Protein AF-0000000070921273 (afdb_homodimer)

Structure (mmCIF, N/CA/C/O backbone):
data_AF-0000000070921273-model_v1
#
loop_
_entity.id
_entity.type
_entity.pdbx_description
1 polymer 'Cytochrome b561 bacterial/Ni-hydrogenase domain-containing protein'
#
loop_
_atom_site.group_PDB
_atom_site.id
_atom_site.type_symbol
_atom_site.label_atom_id
_atom_site.label_alt_id
_atom_site.label_comp_id
_atom_site.label_asym_id
_atom_site.label_entity_id
_atom_site.label_seq_id
_atom_site.pdbx_PDB_ins_code
_atom_site.Cartn_x
_atom_site.Cartn_y
_atom_site.Cartn_z
_atom_site.occupancy
_atom_site.B_iso_or_equiv
_atom_site.auth_seq_id
_atom_site.auth_comp_id
_atom_site.auth_asym_id
_atom_site.auth_atom_id
_atom_site.pdbx_PDB_model_num
ATOM 1 N N . MET A 1 1 ? -6.723 23.125 21.781 1 45.59 1 MET A N 1
ATOM 2 C CA . MET A 1 1 ? -6.223 22.516 20.547 1 45.59 1 MET A CA 1
ATOM 3 C C . MET A 1 1 ? -4.828 23.031 20.219 1 45.59 1 MET A C 1
ATOM 5 O O . MET A 1 1 ? -4.602 24.25 20.188 1 45.59 1 MET A O 1
ATOM 9 N N . LYS A 1 2 ? -3.766 22.344 20.562 1 52.16 2 LYS A N 1
ATOM 10 C CA . LYS A 1 2 ? -2.426 22.891 20.391 1 52.16 2 LYS A CA 1
ATOM 11 C C . LYS A 1 2 ? -2.152 23.234 18.938 1 52.16 2 LYS A C 1
ATOM 13 O O . LYS A 1 2 ? -2.264 22.375 18.062 1 52.16 2 LYS A O 1
ATOM 18 N N . THR A 1 3 ? -2.369 24.375 18.562 1 56.69 3 THR A N 1
ATOM 19 C CA . THR A 1 3 ? -2.016 24.922 17.25 1 56.69 3 THR A CA 1
ATOM 20 C C . THR A 1 3 ? -0.519 24.781 16.984 1 56.69 3 THR A C 1
ATOM 22 O O . THR A 1 3 ? 0.302 25.172 17.828 1 56.69 3 THR A O 1
ATOM 25 N N . GLU A 1 4 ? -0.206 23.703 16.328 1 62.78 4 GLU A N 1
ATOM 26 C CA . GLU A 1 4 ? 1.203 23.578 15.961 1 62.78 4 GLU A CA 1
ATOM 27 C C . GLU A 1 4 ? 1.499 24.281 14.641 1 62.78 4 GLU A C 1
ATOM 29 O O . GLU A 1 4 ? 0.645 24.344 13.758 1 62.78 4 GLU A O 1
ATOM 34 N N . THR A 1 5 ? 2.361 25.25 14.727 1 65.69 5 THR A N 1
ATOM 35 C CA . THR A 1 5 ? 2.812 25.875 13.484 1 65.69 5 THR A CA 1
ATOM 36 C C . THR A 1 5 ? 3.652 24.906 12.664 1 65.69 5 THR A C 1
ATOM 38 O O . THR A 1 5 ? 4.766 24.547 13.062 1 65.69 5 THR A O 1
ATOM 41 N N . LEU A 1 6 ? 2.865 24.312 11.805 1 70.25 6 LEU A N 1
ATOM 42 C CA . LEU A 1 6 ? 3.545 23.359 10.93 1 70.25 6 LEU A CA 1
ATOM 43 C C . LEU A 1 6 ? 3.803 23.984 9.562 1 70.25 6 LEU A C 1
ATOM 45 O O . LEU A 1 6 ? 3.066 24.859 9.125 1 70.25 6 LEU A O 1
ATOM 49 N N . TYR A 1 7 ? 5.008 23.812 9.055 1 71.56 7 TYR A N 1
ATOM 50 C CA . TYR A 1 7 ? 5.246 24.234 7.672 1 71.56 7 TYR A CA 1
ATOM 51 C C . TYR A 1 7 ? 5.52 23.016 6.785 1 71.56 7 TYR A C 1
ATOM 53 O O . TYR A 1 7 ? 6.062 22.016 7.25 1 71.56 7 TYR A O 1
ATOM 61 N N . ARG A 1 8 ? 4.98 23.078 5.59 1 75.06 8 ARG A N 1
ATOM 62 C CA . ARG A 1 8 ? 5.141 22.031 4.586 1 75.06 8 ARG A CA 1
ATOM 63 C C . ARG A 1 8 ? 6.328 22.312 3.676 1 75.06 8 ARG A C 1
ATOM 65 O O . ARG A 1 8 ? 6.5 23.438 3.213 1 75.06 8 ARG A O 1
ATOM 72 N N . ARG A 1 9 ? 7.23 21.328 3.551 1 78.19 9 ARG A N 1
ATOM 73 C CA . ARG A 1 9 ? 8.375 21.469 2.648 1 78.19 9 ARG A CA 1
ATOM 74 C C . ARG A 1 9 ? 8.445 20.297 1.677 1 78.19 9 ARG A C 1
ATOM 76 O O . ARG A 1 9 ? 8.242 19.141 2.07 1 78.19 9 ARG A O 1
ATOM 83 N N . GLU A 1 10 ? 8.68 20.703 0.419 1 84 10 GLU A N 1
ATOM 84 C CA . GLU A 1 10 ? 8.898 19.672 -0.582 1 84 10 GLU A CA 1
ATOM 85 C C . GLU A 1 10 ? 10.258 19.016 -0.405 1 84 10 GLU A C 1
ATOM 87 O O . GLU A 1 10 ? 11.297 19.672 -0.531 1 84 10 GLU A O 1
ATOM 92 N N . ILE A 1 11 ? 10.25 17.75 -0.146 1 82.62 11 ILE A N 1
ATOM 93 C CA . ILE A 1 11 ? 11.516 17.078 0.144 1 82.62 11 ILE A CA 1
ATOM 94 C C . ILE A 1 11 ? 11.805 16.031 -0.925 1 82.62 11 ILE A C 1
ATOM 96 O O . ILE A 1 11 ? 12.961 15.703 -1.188 1 82.62 11 ILE A O 1
ATOM 100 N N . TRP A 1 12 ? 10.75 15.477 -1.49 1 87 12 TRP A N 1
ATOM 101 C CA . TRP A 1 12 ? 10.922 14.453 -2.514 1 87 12 TRP A CA 1
ATOM 102 C C . TRP A 1 12 ? 10.516 14.977 -3.885 1 87 12 TRP A C 1
ATOM 104 O O . TRP A 1 12 ? 9.359 15.367 -4.09 1 87 12 TRP A O 1
ATOM 114 N N . SER A 1 13 ? 11.422 14.953 -4.789 1 90.69 13 SER A N 1
ATOM 115 C CA . SER A 1 13 ? 11.156 15.43 -6.145 1 90.69 13 SER A CA 1
ATOM 116 C C . SER A 1 13 ? 10.211 14.484 -6.887 1 90.69 13 SER A C 1
ATOM 118 O O . SER A 1 13 ? 10.047 13.328 -6.496 1 90.69 13 SER A O 1
ATOM 120 N N . LYS A 1 14 ? 9.633 15.023 -7.957 1 92.12 14 LYS A N 1
ATOM 121 C CA . LYS A 1 14 ? 8.719 14.227 -8.773 1 92.12 14 LYS A CA 1
ATOM 122 C C . LYS A 1 14 ? 9.438 13.016 -9.375 1 92.12 14 LYS A C 1
ATOM 124 O O . LYS A 1 14 ? 8.867 11.93 -9.453 1 92.12 14 LYS A O 1
ATOM 129 N N . TRP A 1 15 ? 10.625 13.18 -9.742 1 92.75 15 TRP A N 1
ATOM 130 C CA . TRP A 1 15 ? 11.375 12.102 -10.375 1 92.75 15 TRP A CA 1
ATOM 131 C C . TRP A 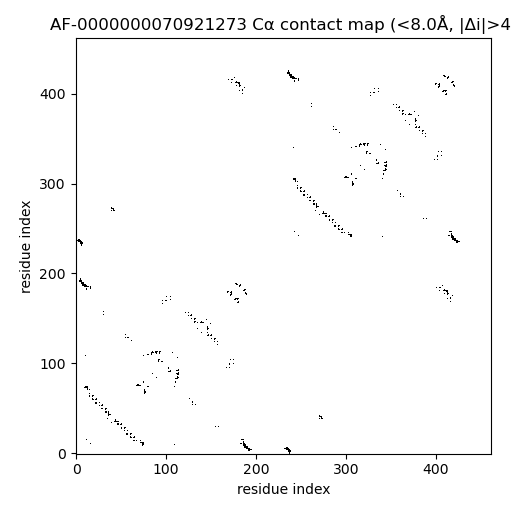1 15 ? 11.742 11.023 -9.367 1 92.75 15 TRP A C 1
ATOM 133 O O . TRP A 1 15 ? 11.758 9.836 -9.695 1 92.75 15 TRP A O 1
ATOM 143 N N . LEU A 1 16 ? 12.023 11.422 -8.148 1 92.94 16 LEU A N 1
ATOM 144 C CA . LEU A 1 16 ? 12.297 10.461 -7.086 1 92.94 16 LEU A CA 1
ATOM 145 C C . LEU A 1 16 ? 11.055 9.633 -6.766 1 92.94 16 LEU A C 1
ATOM 147 O O . LEU A 1 16 ? 11.133 8.406 -6.648 1 92.94 16 LEU A O 1
ATOM 151 N N . ARG A 1 17 ? 10.016 10.305 -6.672 1 94.19 17 ARG A N 1
ATOM 152 C CA . ARG A 1 17 ? 8.766 9.617 -6.363 1 94.19 17 ARG A CA 1
ATOM 153 C C . ARG A 1 17 ? 8.375 8.664 -7.488 1 94.19 17 ARG A C 1
ATOM 155 O O . ARG A 1 17 ? 7.941 7.535 -7.23 1 94.19 17 ARG A O 1
ATOM 162 N N . LEU A 1 18 ? 8.523 9.125 -8.695 1 95.44 18 LEU A N 1
ATOM 163 C CA . LEU A 1 18 ? 8.227 8.281 -9.852 1 95.44 18 LEU A CA 1
ATOM 164 C C . LEU A 1 18 ? 9.117 7.039 -9.852 1 95.44 18 LEU A C 1
ATOM 166 O O . LEU A 1 18 ? 8.641 5.926 -10.086 1 95.44 18 LEU A O 1
ATOM 170 N N . SER A 1 19 ? 10.367 7.254 -9.664 1 95.75 19 SER A N 1
ATOM 171 C CA . SER A 1 19 ? 11.281 6.117 -9.625 1 95.75 19 SER A CA 1
ATOM 172 C C . SER A 1 19 ? 10.93 5.16 -8.492 1 95.75 19 SER A C 1
ATOM 174 O O . SER A 1 19 ? 10.953 3.939 -8.68 1 95.75 19 SER A O 1
ATOM 176 N N . HIS A 1 20 ? 10.602 5.672 -7.336 1 96.12 20 HIS A N 1
ATOM 177 C CA . HIS A 1 20 ? 10.281 4.84 -6.184 1 96.12 20 HIS A CA 1
ATOM 178 C C . HIS A 1 20 ? 9.055 3.977 -6.449 1 96.12 20 HIS A C 1
ATOM 180 O O . HIS A 1 20 ? 9.078 2.764 -6.227 1 96.12 20 HIS A O 1
ATOM 186 N N . TRP A 1 21 ? 8.023 4.594 -6.941 1 96.5 21 TRP A N 1
ATOM 187 C CA . TRP A 1 21 ? 6.781 3.846 -7.141 1 96.5 21 TRP A CA 1
ATOM 188 C C . TRP A 1 21 ? 6.914 2.871 -8.305 1 96.5 21 TRP A C 1
ATOM 190 O O . TRP A 1 21 ? 6.312 1.794 -8.297 1 96.5 21 TRP A O 1
ATOM 200 N N . THR A 1 22 ? 7.652 3.254 -9.32 1 97.44 22 THR A N 1
ATOM 201 C CA . THR A 1 22 ? 7.949 2.305 -10.391 1 97.44 22 THR A CA 1
ATOM 202 C C . THR A 1 22 ? 8.68 1.082 -9.844 1 97.44 22 THR A C 1
ATOM 204 O O . THR A 1 22 ? 8.312 -0.054 -10.141 1 97.44 22 THR A O 1
ATOM 207 N N . LEU A 1 23 ? 9.656 1.349 -9.039 1 98.25 23 LEU A N 1
ATOM 208 C CA . LEU A 1 23 ? 10.43 0.263 -8.445 1 98.25 23 LEU A CA 1
ATOM 209 C C . LEU A 1 23 ? 9.57 -0.547 -7.477 1 98.25 23 LEU A C 1
ATOM 211 O O . LEU A 1 23 ? 9.625 -1.779 -7.473 1 98.25 23 LEU A O 1
ATOM 215 N N . ALA A 1 24 ? 8.805 0.121 -6.668 1 97.69 24 ALA A N 1
ATOM 216 C CA . ALA A 1 24 ? 7.965 -0.56 -5.684 1 97.69 24 ALA A CA 1
ATOM 217 C C . ALA A 1 24 ? 6.957 -1.483 -6.363 1 97.69 24 ALA A C 1
ATOM 219 O O . ALA A 1 24 ? 6.883 -2.674 -6.047 1 97.69 24 ALA A O 1
ATOM 220 N N . LEU A 1 25 ? 6.23 -0.986 -7.348 1 97.5 25 LEU A N 1
ATOM 221 C CA . LEU A 1 25 ? 5.18 -1.755 -8.008 1 97.5 25 LEU A CA 1
ATOM 222 C C . LEU A 1 25 ? 5.773 -2.873 -8.852 1 97.5 25 LEU A C 1
ATOM 224 O O . LEU A 1 25 ? 5.234 -3.982 -8.898 1 97.5 25 LEU A O 1
ATOM 228 N N . SER A 1 26 ? 6.805 -2.57 -9.539 1 98.44 26 SER A N 1
ATOM 229 C CA . SER A 1 26 ? 7.426 -3.619 -10.344 1 98.44 26 SER A CA 1
ATOM 230 C C . SER A 1 26 ? 8.023 -4.707 -9.461 1 98.44 26 SER A C 1
ATOM 232 O O . SER A 1 26 ? 7.992 -5.891 -9.812 1 98.44 26 SER A O 1
ATOM 234 N N . THR A 1 27 ? 8.602 -4.316 -8.312 1 98.5 27 THR A N 1
ATOM 235 C CA . THR A 1 27 ? 9.141 -5.305 -7.387 1 98.5 27 THR A CA 1
ATOM 236 C C . THR A 1 27 ? 8.039 -6.215 -6.863 1 98.5 27 THR A C 1
ATOM 238 O O . THR A 1 27 ? 8.211 -7.434 -6.797 1 98.5 27 THR A O 1
ATOM 241 N N . LEU A 1 28 ? 6.961 -5.656 -6.539 1 97.75 28 LEU A N 1
ATOM 242 C CA . LEU A 1 28 ? 5.836 -6.465 -6.078 1 97.75 28 LEU A CA 1
ATOM 243 C C . LEU A 1 28 ? 5.387 -7.434 -7.168 1 97.75 28 LEU A C 1
ATOM 245 O O . LEU A 1 28 ? 5.094 -8.594 -6.887 1 97.75 28 LEU A O 1
ATOM 249 N N . ALA A 1 29 ? 5.324 -6.934 -8.375 1 98.06 29 ALA A N 1
ATOM 250 C CA . ALA A 1 29 ? 4.977 -7.793 -9.5 1 98.06 29 ALA A CA 1
ATOM 251 C C . ALA A 1 29 ? 6.004 -8.906 -9.68 1 98.06 29 ALA A C 1
ATOM 253 O O . ALA A 1 29 ? 5.645 -10.055 -9.961 1 98.06 29 ALA A O 1
ATOM 254 N N . LEU A 1 30 ? 7.203 -8.539 -9.539 1 98.69 30 LEU A N 1
ATOM 255 C CA . LEU A 1 30 ? 8.281 -9.516 -9.695 1 98.69 30 LEU A CA 1
ATOM 256 C C . LEU A 1 30 ? 8.234 -10.555 -8.586 1 98.69 30 LEU A C 1
ATOM 258 O O . LEU A 1 30 ? 8.523 -11.734 -8.82 1 98.69 30 LEU A O 1
ATOM 262 N N . MET A 1 31 ? 7.93 -10.133 -7.398 1 97.81 31 MET A N 1
ATOM 263 C CA . MET A 1 31 ? 7.766 -11.086 -6.305 1 97.81 31 MET A CA 1
ATOM 264 C C . MET A 1 31 ? 6.641 -12.07 -6.605 1 97.81 31 MET A C 1
ATOM 266 O O . MET A 1 31 ? 6.809 -13.281 -6.434 1 97.81 31 MET A O 1
ATOM 270 N N . ALA A 1 32 ? 5.594 -11.562 -7.082 1 97 32 ALA A N 1
ATOM 271 C CA . ALA A 1 32 ? 4.43 -12.398 -7.383 1 97 32 ALA A CA 1
ATOM 272 C C . ALA A 1 32 ? 4.719 -13.344 -8.547 1 97 32 ALA A C 1
ATOM 274 O O . ALA A 1 32 ? 4.473 -14.547 -8.445 1 97 32 ALA A O 1
ATOM 275 N N . THR A 1 33 ? 5.238 -12.781 -9.617 1 97.75 33 THR A N 1
ATOM 276 C CA . THR A 1 33 ? 5.488 -13.609 -10.797 1 97.75 33 THR A CA 1
ATOM 277 C C . THR A 1 33 ? 6.609 -14.609 -10.531 1 97.75 33 THR A C 1
ATOM 279 O O . THR A 1 33 ? 6.566 -15.734 -11.023 1 97.75 33 THR A O 1
ATOM 282 N N . GLY A 1 34 ? 7.629 -14.172 -9.797 1 97.31 34 GLY A N 1
ATOM 283 C CA . GLY A 1 34 ? 8.672 -15.109 -9.43 1 97.31 34 GLY A CA 1
ATOM 284 C C . GLY A 1 34 ? 8.156 -16.297 -8.641 1 97.31 34 GLY A C 1
ATOM 285 O O . GLY A 1 34 ? 8.555 -17.438 -8.891 1 97.31 34 GLY A O 1
ATOM 286 N N . TRP A 1 35 ? 7.324 -16.016 -7.715 1 95.81 35 TRP A N 1
ATOM 287 C CA . TRP A 1 35 ? 6.719 -17.078 -6.926 1 95.81 35 TRP A CA 1
ATOM 288 C C . TRP A 1 35 ? 5.898 -18.016 -7.812 1 95.81 35 TRP A C 1
ATOM 290 O O . TRP A 1 35 ? 5.969 -19.234 -7.672 1 95.81 35 TRP A O 1
ATOM 300 N N . LEU A 1 36 ? 5.133 -17.547 -8.75 1 95.69 36 LEU A N 1
ATOM 301 C CA . LEU A 1 36 ? 4.305 -18.344 -9.648 1 95.69 36 LEU A CA 1
ATOM 302 C C . LEU A 1 36 ? 5.164 -19.234 -10.539 1 95.69 36 LEU A C 1
ATOM 304 O O . LEU A 1 36 ? 4.828 -20.391 -10.773 1 95.69 36 LEU A O 1
ATOM 308 N N . VAL A 1 37 ? 6.199 -18.688 -11.055 1 95.5 37 VAL A N 1
ATOM 309 C CA . VAL A 1 37 ? 7.105 -19.453 -11.906 1 95.5 37 VAL A CA 1
ATOM 310 C C . VAL A 1 37 ? 7.652 -20.656 -11.133 1 95.5 37 VAL A C 1
ATOM 312 O O . VAL A 1 37 ? 7.734 -21.766 -11.672 1 95.5 37 VAL A O 1
ATOM 315 N N . ARG A 1 38 ? 7.902 -20.422 -9.898 1 92.75 38 ARG A N 1
ATOM 316 C CA . ARG A 1 38 ? 8.586 -21.438 -9.102 1 92.75 38 ARG A CA 1
ATOM 317 C C . ARG A 1 38 ? 7.602 -22.484 -8.594 1 92.75 38 ARG A C 1
ATOM 319 O O . ARG A 1 38 ? 7.922 -23.672 -8.555 1 92.75 38 ARG A O 1
ATOM 326 N N . TYR A 1 39 ? 6.367 -22.094 -8.312 1 92.12 39 TYR A N 1
ATOM 327 C CA . TYR A 1 39 ? 5.551 -23 -7.504 1 92.12 39 TYR A CA 1
ATOM 328 C C . TYR A 1 39 ? 4.277 -23.391 -8.242 1 92.12 39 TYR A C 1
ATOM 330 O O . TYR A 1 39 ? 3.506 -24.219 -7.77 1 92.12 39 TYR A O 1
ATOM 338 N N . THR A 1 40 ? 4.043 -22.781 -9.422 1 92.69 40 THR A N 1
ATOM 339 C CA . THR A 1 40 ? 2.822 -23.078 -10.156 1 92.69 40 THR A CA 1
ATOM 340 C C . THR A 1 40 ? 3.145 -23.453 -11.602 1 92.69 40 THR A C 1
ATOM 342 O O . THR A 1 40 ? 3.012 -22.641 -12.508 1 92.69 40 THR A O 1
ATOM 345 N N . PRO A 1 41 ? 3.33 -24.703 -11.852 1 92.69 41 PRO A N 1
ATOM 346 C CA . PRO A 1 41 ? 3.732 -25.172 -13.18 1 92.69 41 PRO A CA 1
ATOM 347 C C . PRO A 1 41 ? 2.689 -24.859 -14.25 1 92.69 41 PRO A C 1
ATOM 349 O O . PRO A 1 41 ? 3.045 -24.594 -15.398 1 92.69 41 PRO A O 1
ATOM 352 N N . SER A 1 42 ? 1.426 -24.859 -13.898 1 92.31 42 SER A N 1
ATOM 353 C CA . SER A 1 42 ? 0.356 -24.688 -14.875 1 92.31 42 SER A CA 1
ATOM 354 C C . SER A 1 42 ? 0.391 -23.281 -15.492 1 92.31 42 SER A C 1
ATOM 356 O O . SER A 1 42 ? -0.091 -23.078 -16.609 1 92.31 42 SER A O 1
ATOM 358 N N . VAL A 1 43 ? 1.02 -22.328 -14.742 1 93.81 43 VAL A N 1
ATOM 359 C CA . VAL A 1 43 ? 1.034 -20.953 -15.266 1 93.81 43 VAL A CA 1
ATOM 360 C C . VAL A 1 43 ? 2.469 -20.438 -15.32 1 93.81 43 VAL A C 1
ATOM 362 O O . VAL A 1 43 ? 2.695 -19.234 -15.445 1 93.81 43 VAL A O 1
ATOM 365 N N . ALA A 1 44 ? 3.393 -21.281 -15.227 1 94.62 44 ALA A N 1
ATOM 366 C CA . ALA A 1 44 ? 4.797 -20.891 -15.086 1 94.62 44 ALA A CA 1
ATOM 367 C C . ALA A 1 44 ? 5.273 -20.109 -16.312 1 94.62 44 ALA A C 1
ATOM 369 O O . ALA A 1 44 ? 5.949 -19.094 -16.172 1 94.62 44 ALA A O 1
ATOM 370 N N . GLN A 1 45 ? 4.949 -20.578 -17.469 1 95.81 45 GLN A N 1
ATOM 371 C CA . GLN A 1 45 ? 5.41 -19.922 -18.688 1 95.81 45 GLN A CA 1
ATOM 372 C C . GLN A 1 45 ? 4.824 -18.516 -18.797 1 95.81 45 GLN A C 1
ATOM 374 O O . GLN A 1 45 ? 5.551 -17.547 -19.062 1 95.81 45 GLN A O 1
ATOM 379 N N . THR A 1 46 ? 3.508 -18.422 -18.594 1 96.31 46 THR A N 1
ATOM 380 C CA . THR A 1 46 ? 2.854 -17.125 -18.641 1 96.31 46 THR A CA 1
ATOM 381 C C . THR A 1 46 ? 3.426 -16.203 -17.562 1 96.31 46 THR A C 1
ATOM 383 O O . THR A 1 46 ? 3.662 -15.016 -17.828 1 96.31 46 THR A O 1
ATOM 386 N N . ALA A 1 47 ? 3.643 -16.781 -16.422 1 97.38 47 ALA A N 1
ATOM 387 C CA . ALA A 1 47 ? 4.227 -16.016 -15.312 1 97.38 47 ALA A CA 1
ATOM 388 C C . ALA A 1 47 ? 5.625 -15.523 -15.672 1 97.38 47 ALA A C 1
ATOM 390 O O . ALA A 1 47 ? 6 -14.398 -15.328 1 97.38 47 ALA A O 1
ATOM 391 N N . ALA A 1 48 ? 6.371 -16.344 -16.328 1 96.88 48 ALA A N 1
ATOM 392 C CA . ALA A 1 48 ? 7.723 -15.961 -16.734 1 96.88 48 ALA A CA 1
ATOM 393 C C . ALA A 1 48 ? 7.691 -14.789 -17.719 1 96.88 48 ALA A C 1
ATOM 395 O O . ALA A 1 48 ? 8.516 -13.883 -17.641 1 96.88 48 ALA A O 1
ATOM 396 N N . ASP A 1 49 ? 6.766 -14.812 -18.625 1 97.62 49 ASP A N 1
ATOM 397 C CA . ASP A 1 49 ? 6.621 -13.727 -19.594 1 97.62 49 ASP A CA 1
ATOM 398 C C . ASP A 1 49 ? 6.352 -12.398 -18.875 1 97.62 49 ASP A C 1
ATOM 400 O O . ASP A 1 49 ? 6.984 -11.383 -19.172 1 97.62 49 ASP A O 1
ATOM 404 N N . TRP A 1 50 ? 5.453 -12.469 -17.953 1 97.75 50 TRP A N 1
ATOM 405 C CA . TRP A 1 50 ? 5.129 -11.266 -17.188 1 97.75 50 TRP A CA 1
ATOM 406 C C . TRP A 1 50 ? 6.297 -10.852 -16.297 1 97.75 50 TRP A C 1
ATOM 408 O O . TRP A 1 50 ? 6.516 -9.656 -16.062 1 97.75 50 TRP A O 1
ATOM 418 N N . HIS A 1 51 ? 7.031 -11.859 -15.82 1 98.5 51 HIS A N 1
ATOM 419 C CA . HIS A 1 51 ? 8.227 -11.586 -15.031 1 98.5 51 HIS A CA 1
ATOM 420 C C . HIS A 1 51 ? 9.242 -10.781 -15.828 1 98.5 51 HIS A C 1
ATOM 422 O O . HIS A 1 51 ? 9.82 -9.812 -15.328 1 98.5 51 HIS A O 1
ATOM 428 N N . TYR A 1 52 ? 9.359 -11.102 -17.031 1 97.5 52 TYR A N 1
ATOM 429 C CA . TYR A 1 52 ? 10.297 -10.398 -17.906 1 97.5 52 TYR A CA 1
ATOM 430 C C . TYR A 1 52 ? 9.844 -8.969 -18.172 1 97.5 52 TYR A C 1
ATOM 432 O O . TYR A 1 52 ? 10.656 -8.047 -18.172 1 97.5 52 TYR A O 1
ATOM 440 N N . VAL A 1 53 ? 8.562 -8.805 -18.359 1 98.06 53 VAL A N 1
ATOM 441 C CA . VAL A 1 53 ? 8.016 -7.465 -18.562 1 98.06 53 VAL A CA 1
ATOM 442 C C . VAL A 1 53 ? 8.234 -6.621 -17.312 1 98.06 53 VAL A C 1
ATOM 444 O O . VAL A 1 53 ? 8.742 -5.5 -17.391 1 98.06 53 VAL A O 1
ATOM 447 N N . ALA A 1 54 ? 7.902 -7.207 -16.188 1 98.56 54 ALA A N 1
ATOM 448 C CA . ALA A 1 54 ? 8.07 -6.504 -14.922 1 98.56 54 ALA A CA 1
ATOM 449 C C . ALA A 1 54 ? 9.539 -6.188 -14.664 1 98.56 54 ALA A C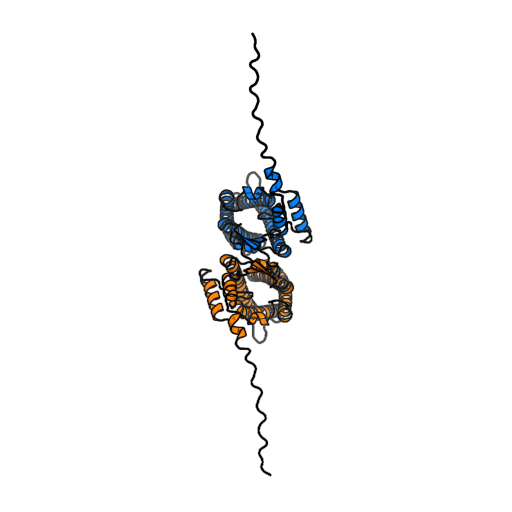 1
ATOM 451 O O . ALA A 1 54 ? 9.867 -5.113 -14.148 1 98.56 54 ALA A O 1
ATOM 452 N N . GLY A 1 55 ? 10.375 -7.16 -14.977 1 98.5 55 GLY A N 1
ATOM 453 C CA . GLY A 1 55 ? 11.805 -6.934 -14.82 1 98.5 55 GLY A CA 1
ATOM 454 C C . GLY A 1 55 ? 12.32 -5.773 -15.648 1 98.5 55 GLY A C 1
ATOM 455 O O . GLY A 1 55 ? 13.188 -5.02 -15.203 1 98.5 55 GLY A O 1
ATOM 456 N N . SER A 1 56 ? 11.797 -5.645 -16.859 1 98.5 56 SER A N 1
ATOM 457 C CA . SER A 1 56 ? 12.18 -4.535 -17.719 1 98.5 56 SER A CA 1
ATOM 458 C C . SER A 1 56 ? 11.727 -3.199 -17.141 1 98.5 56 SER A C 1
ATOM 460 O O . SER A 1 56 ? 12.469 -2.217 -17.172 1 98.5 56 SER A O 1
ATOM 462 N N . ILE A 1 57 ? 10.57 -3.164 -16.625 1 98.62 57 ILE A N 1
ATOM 463 C CA . ILE A 1 57 ? 10.055 -1.953 -15.984 1 98.62 57 ILE A CA 1
ATOM 464 C C . ILE A 1 57 ? 10.898 -1.622 -14.75 1 98.62 57 ILE A C 1
ATOM 466 O O . ILE A 1 57 ? 11.219 -0.458 -14.508 1 98.62 57 ILE A O 1
ATOM 470 N N . PHE A 1 58 ? 11.164 -2.666 -14.008 1 98.75 58 PHE A N 1
ATOM 471 C CA . PHE A 1 58 ? 12.039 -2.521 -12.852 1 98.75 58 PHE A CA 1
ATOM 472 C C . PHE A 1 58 ? 13.367 -1.895 -13.25 1 98.75 58 PHE A C 1
ATOM 474 O O . PHE A 1 58 ? 13.844 -0.968 -12.594 1 98.75 58 PHE A O 1
ATOM 481 N N . THR A 1 59 ? 13.93 -2.367 -14.312 1 98.62 59 THR A N 1
ATOM 482 C CA . THR A 1 59 ? 15.219 -1.871 -14.789 1 98.62 59 THR A CA 1
ATOM 483 C C . THR A 1 59 ? 15.117 -0.402 -15.188 1 98.62 59 THR A C 1
ATOM 485 O O . THR A 1 59 ? 16.016 0.392 -14.883 1 98.62 59 THR A O 1
ATOM 488 N N . LEU A 1 60 ? 14.055 -0.083 -15.844 1 98.06 60 LEU A N 1
ATOM 489 C CA . LEU A 1 60 ? 13.836 1.314 -16.203 1 98.06 60 LEU A CA 1
ATOM 490 C C . LEU A 1 60 ? 13.742 2.184 -14.945 1 98.06 60 LEU A C 1
ATOM 492 O O . LEU A 1 60 ? 14.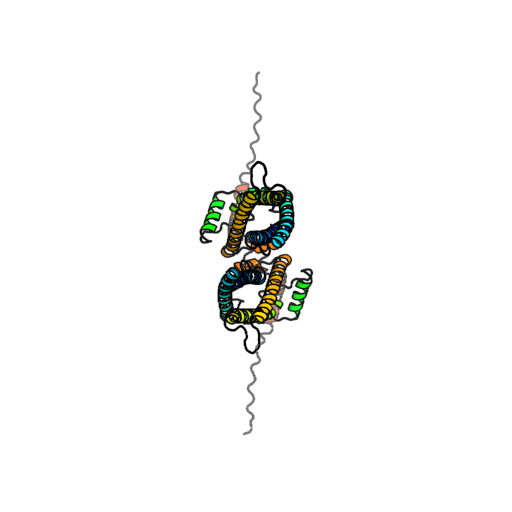305 3.277 -14.906 1 98.06 60 LEU A O 1
ATOM 496 N N . GLY A 1 61 ? 13 1.726 -13.977 1 98 61 GLY A N 1
ATOM 497 C CA . GLY A 1 61 ? 12.914 2.439 -12.711 1 98 61 GLY A CA 1
ATOM 498 C C . GLY A 1 61 ? 14.258 2.59 -12.016 1 98 61 GLY A C 1
ATOM 499 O O . GLY A 1 61 ? 14.539 3.631 -11.422 1 98 61 GLY A O 1
ATOM 500 N N . LEU A 1 62 ? 15.008 1.556 -12.078 1 98 62 LEU A N 1
ATOM 501 C CA . LEU A 1 62 ? 16.328 1.561 -11.469 1 98 62 LEU A CA 1
ATOM 502 C C . LEU A 1 62 ? 17.234 2.588 -12.148 1 98 62 LEU A C 1
ATOM 504 O O . LEU A 1 62 ? 17.953 3.328 -11.469 1 98 62 LEU A O 1
ATOM 508 N N . VAL A 1 63 ? 17.219 2.645 -13.453 1 97.69 63 VAL A N 1
ATOM 509 C CA . VAL A 1 63 ? 18 3.621 -14.203 1 97.69 63 VAL A CA 1
ATOM 510 C C . VAL A 1 63 ? 17.562 5.035 -13.812 1 97.69 63 VAL A C 1
ATOM 512 O O . VAL A 1 63 ? 18.406 5.91 -13.602 1 97.69 63 VAL A O 1
ATOM 515 N N . LEU A 1 64 ? 16.297 5.199 -13.719 1 96.12 64 LEU A N 1
ATOM 516 C CA . LEU A 1 64 ? 15.773 6.496 -13.297 1 96.12 64 LEU A CA 1
ATOM 517 C C . LEU A 1 64 ? 16.25 6.848 -11.891 1 96.12 64 LEU A C 1
ATOM 519 O O . LEU A 1 64 ? 16.625 7.992 -11.625 1 96.12 64 LEU A O 1
ATOM 523 N N . ARG A 1 65 ? 16.203 5.922 -11.078 1 94.94 65 ARG A N 1
ATOM 524 C CA . ARG A 1 65 ? 16.641 6.148 -9.703 1 94.94 65 ARG A CA 1
ATOM 525 C C . ARG A 1 65 ? 18.109 6.555 -9.656 1 94.94 65 ARG A C 1
ATOM 527 O O . ARG A 1 65 ? 18.484 7.457 -8.906 1 94.94 65 ARG A O 1
ATOM 534 N N . ILE A 1 66 ? 18.891 5.879 -10.359 1 94.25 66 ILE A N 1
ATOM 535 C CA . ILE A 1 66 ? 20.312 6.191 -10.414 1 94.25 66 ILE A CA 1
ATOM 536 C C . ILE A 1 66 ? 20.531 7.582 -11.008 1 94.25 66 ILE A C 1
ATOM 538 O O . ILE A 1 66 ? 21.359 8.352 -10.531 1 94.25 66 ILE A O 1
ATOM 542 N N . TRP A 1 67 ? 19.75 7.859 -12.008 1 93.69 67 TRP A N 1
ATOM 543 C CA . TRP A 1 67 ? 19.828 9.195 -12.594 1 93.69 67 TRP A CA 1
ATOM 544 C C . TRP A 1 67 ? 19.469 10.258 -11.562 1 93.69 67 TRP A C 1
ATOM 546 O O . TRP A 1 67 ? 20.141 11.289 -11.461 1 93.69 67 TRP A O 1
ATOM 556 N N . VAL A 1 68 ? 18.5 10.047 -10.766 1 91.06 68 VAL A N 1
ATOM 557 C CA . VAL A 1 68 ? 18.031 10.984 -9.75 1 91.06 68 VAL A CA 1
ATOM 558 C C . VAL A 1 68 ? 19.109 11.164 -8.68 1 91.06 68 VAL A C 1
ATOM 560 O O . VAL A 1 68 ? 19.281 12.258 -8.133 1 91.06 68 VAL A O 1
ATOM 563 N N . LEU A 1 69 ? 19.828 10.141 -8.406 1 87.56 69 LEU A N 1
ATOM 564 C CA . LE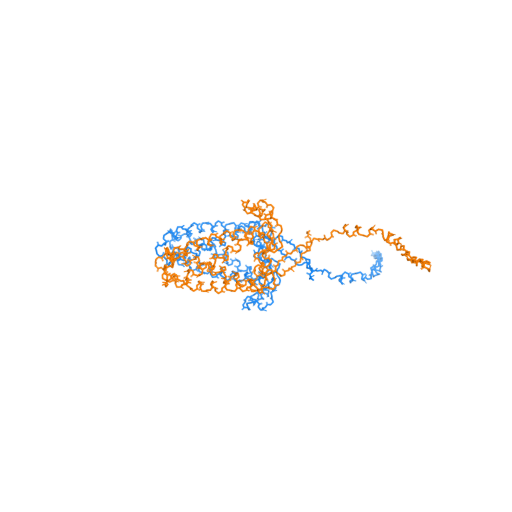U A 1 69 ? 20.891 10.195 -7.414 1 87.56 69 LEU A CA 1
ATOM 565 C C . LEU A 1 69 ? 21.906 11.281 -7.758 1 87.56 69 LEU A C 1
ATOM 567 O O . LEU A 1 69 ? 22.5 11.875 -6.859 1 87.56 69 LEU A O 1
ATOM 571 N N . PHE A 1 70 ? 21.984 11.562 -9.023 1 88.31 70 PHE A N 1
ATOM 572 C CA . PHE A 1 70 ? 23.016 12.508 -9.438 1 88.31 70 PHE A CA 1
ATOM 573 C C . PHE A 1 70 ? 22.391 13.82 -9.891 1 88.31 70 PHE A C 1
ATOM 575 O O . PHE A 1 70 ? 23.078 14.836 -10.008 1 88.31 70 PHE A O 1
ATOM 582 N N . SER A 1 71 ? 21.156 13.859 -10.094 1 86 71 SER A N 1
ATOM 583 C CA . SER A 1 71 ? 20.578 15.031 -10.75 1 86 71 SER A CA 1
ATOM 584 C C . SER A 1 71 ? 19.484 15.672 -9.883 1 86 71 SER A C 1
ATOM 586 O O . SER A 1 71 ? 18.969 16.734 -10.211 1 86 71 SER A O 1
ATOM 588 N N . ASP A 1 72 ? 19.156 15.008 -8.797 1 83.06 72 ASP A N 1
ATOM 589 C CA . ASP A 1 72 ? 18.031 15.5 -8.008 1 83.06 72 ASP A CA 1
ATOM 590 C C . ASP A 1 72 ? 18.328 16.906 -7.461 1 83.06 72 ASP A C 1
ATOM 592 O O . ASP A 1 72 ? 19.469 17.219 -7.141 1 83.06 72 ASP A O 1
ATOM 596 N N . LYS A 1 73 ? 17.359 17.672 -7.469 1 77.75 73 LYS A N 1
ATOM 597 C CA . LYS A 1 73 ? 17.484 19.062 -7 1 77.75 73 LYS A CA 1
ATOM 598 C C . LYS A 1 73 ? 17.094 19.188 -5.531 1 77.75 73 LYS A C 1
ATOM 600 O O . LYS A 1 73 ? 17.312 20.219 -4.914 1 77.75 73 LYS A O 1
ATOM 605 N N . LEU A 1 74 ? 16.547 18.172 -5.055 1 76.44 74 LEU A N 1
ATOM 606 C CA . LEU A 1 74 ? 16.125 18.172 -3.66 1 76.44 74 LEU A CA 1
ATOM 607 C C . LEU A 1 74 ? 16.984 17.219 -2.828 1 76.44 74 LEU A C 1
ATOM 609 O O . LEU A 1 74 ? 18.203 17.234 -2.916 1 76.44 74 LEU A O 1
ATOM 613 N N . MET A 1 75 ? 16.359 16.438 -1.909 1 68.75 75 MET A N 1
ATOM 614 C CA . MET A 1 75 ? 17.078 15.648 -0.921 1 68.75 75 MET A CA 1
ATOM 615 C C . MET A 1 75 ? 17.375 14.25 -1.461 1 68.75 75 MET A C 1
ATOM 617 O O . MET A 1 75 ? 17.828 13.375 -0.717 1 68.75 75 MET A O 1
ATOM 621 N N . GLY A 1 76 ? 17.188 14.172 -2.717 1 71 76 GLY A N 1
ATOM 622 C CA . GLY A 1 76 ? 17.359 12.852 -3.301 1 71 76 GLY A CA 1
ATOM 623 C C . GLY A 1 76 ? 18.781 12.602 -3.779 1 71 76 GLY A C 1
ATOM 624 O O . GLY A 1 76 ? 19.109 11.492 -4.219 1 71 76 GLY A O 1
ATOM 625 N N . ARG A 1 77 ? 19.578 13.602 -3.596 1 72.5 77 ARG A N 1
ATOM 626 C CA . ARG A 1 77 ? 20.953 13.484 -4.082 1 72.5 77 ARG A CA 1
ATOM 627 C C . ARG A 1 77 ? 21.797 12.664 -3.123 1 72.5 77 ARG A C 1
ATOM 629 O O . ARG A 1 77 ? 21.531 12.617 -1.924 1 72.5 77 ARG A O 1
ATOM 636 N N . TRP A 1 78 ? 22.859 12.078 -3.689 1 72 78 TRP A N 1
ATOM 637 C CA . TRP A 1 78 ? 23.734 11.172 -2.957 1 72 78 TRP A CA 1
ATOM 638 C C . TRP A 1 78 ? 24.391 11.891 -1.783 1 72 78 TRP A C 1
ATOM 640 O O . TRP A 1 78 ? 24.672 11.273 -0.751 1 72 78 TRP A O 1
ATOM 650 N N . GLN A 1 79 ? 24.625 13.148 -1.893 1 66 79 GLN A N 1
ATOM 651 C CA . GLN A 1 79 ? 25.312 13.898 -0.849 1 66 79 GLN A CA 1
ATOM 652 C C . GLN A 1 79 ? 24.469 13.969 0.422 1 66 79 GLN A C 1
ATOM 654 O O . GLN A 1 79 ? 25.016 13.953 1.531 1 66 79 GLN A O 1
ATOM 659 N N . PHE A 1 80 ? 23.172 14.031 0.182 1 63.78 80 PHE A N 1
ATOM 660 C CA . PHE A 1 80 ? 22.281 14.141 1.327 1 63.78 80 PHE A CA 1
ATOM 661 C C . PHE A 1 80 ? 22.031 12.781 1.965 1 63.78 80 PHE A C 1
ATOM 663 O O . PHE A 1 80 ? 21.688 12.695 3.145 1 63.78 80 PHE A O 1
ATOM 670 N N . LEU A 1 81 ? 22.219 11.844 1.181 1 61.03 81 LEU A N 1
ATOM 671 C CA . LEU A 1 81 ? 22.141 10.484 1.704 1 61.03 81 LEU A CA 1
ATOM 672 C C . LEU A 1 81 ? 23.25 10.211 2.701 1 61.03 81 LEU A C 1
ATOM 674 O O . LEU A 1 81 ? 23.031 9.578 3.738 1 61.03 81 LEU A O 1
ATOM 678 N N . LEU A 1 82 ? 24.344 10.727 2.447 1 58.19 82 LEU A N 1
ATOM 679 C CA . LEU A 1 82 ? 25.531 10.406 3.229 1 58.19 82 LEU A CA 1
ATOM 680 C C . LEU A 1 82 ? 25.641 11.32 4.445 1 58.19 82 LEU A C 1
ATOM 682 O O . LEU A 1 82 ? 26.328 10.984 5.414 1 58.19 82 LEU A O 1
ATOM 686 N N . ALA A 1 83 ? 24.922 12.414 4.445 1 54.44 83 ALA A N 1
ATOM 687 C CA . ALA A 1 83 ? 25.125 13.438 5.469 1 54.44 83 ALA A CA 1
ATOM 688 C C . ALA A 1 83 ? 24.641 12.961 6.832 1 54.44 83 ALA A C 1
ATOM 690 O O . ALA A 1 83 ? 25.094 13.445 7.867 1 54.44 83 ALA A O 1
ATOM 691 N N . ASP A 1 84 ? 23.781 11.984 6.887 1 56.88 84 ASP A N 1
ATOM 692 C CA . ASP A 1 84 ? 23.203 11.688 8.188 1 56.88 84 ASP A CA 1
ATOM 693 C C . ASP A 1 84 ? 23.75 10.375 8.742 1 56.88 84 ASP A C 1
ATOM 695 O O . ASP A 1 84 ? 23.094 9.719 9.555 1 56.88 84 ASP A O 1
ATOM 699 N N . LEU A 1 85 ? 25.047 10.125 8.383 1 60.25 85 LEU A N 1
ATOM 700 C CA . LEU A 1 85 ? 25.641 8.914 8.938 1 60.25 85 LEU A CA 1
ATOM 701 C C . LEU A 1 85 ? 26.078 9.133 10.383 1 60.25 85 LEU A C 1
ATOM 703 O O . LEU A 1 85 ? 27.203 9.57 10.633 1 60.25 85 LEU A O 1
ATOM 707 N N . GLU A 1 86 ? 25.062 9.117 11.203 1 63.72 86 GLU A N 1
ATOM 708 C CA . GLU A 1 86 ? 25.359 9.18 12.633 1 63.72 86 GLU A CA 1
ATOM 709 C C . GLU A 1 86 ? 25.078 7.844 13.312 1 63.72 86 GLU A C 1
ATOM 711 O O . GLU A 1 86 ? 23.922 7.48 13.516 1 63.72 86 GLU A O 1
ATOM 716 N N . PRO A 1 87 ? 26.188 7.164 13.656 1 68.62 87 PRO A N 1
ATOM 717 C CA . PRO A 1 87 ? 26.047 5.824 14.227 1 68.62 87 PRO A CA 1
ATOM 718 C C . PRO A 1 87 ? 25.109 5.793 15.438 1 68.62 87 PRO A C 1
ATOM 720 O O . PRO A 1 87 ? 24.375 4.824 15.625 1 68.62 87 PRO A O 1
ATOM 723 N N . LYS A 1 88 ? 25.234 6.777 16.219 1 67.5 88 LYS A N 1
ATOM 724 C CA . LYS A 1 88 ? 24.375 6.801 17.406 1 67.5 88 LYS A CA 1
ATOM 725 C C . LYS A 1 88 ? 22.906 6.836 17.016 1 67.5 88 LYS A C 1
ATOM 727 O O . LYS A 1 88 ? 22.078 6.125 17.609 1 67.5 88 LYS A O 1
ATOM 732 N N . LYS A 1 89 ? 22.578 7.617 16.047 1 66.69 89 LYS A N 1
ATOM 733 C CA . LYS A 1 89 ? 21.188 7.734 15.602 1 66.69 89 LYS A CA 1
ATOM 734 C C . LYS A 1 89 ? 20.719 6.461 14.906 1 66.69 89 LYS A C 1
ATOM 736 O O . LYS A 1 89 ? 19.562 6.066 15.039 1 66.69 89 LYS A O 1
ATOM 741 N N . MET A 1 90 ? 21.672 5.852 14.352 1 67.19 90 MET A N 1
ATOM 742 C CA . MET A 1 90 ? 21.359 4.59 13.68 1 67.19 90 MET A CA 1
ATOM 743 C C . MET A 1 90 ? 20.969 3.523 14.695 1 67.19 90 MET A C 1
ATOM 745 O O . MET A 1 90 ? 20.016 2.777 14.469 1 67.19 90 MET A O 1
ATOM 749 N N . LEU A 1 91 ? 21.719 3.518 15.68 1 69.19 91 LEU A N 1
ATOM 750 C CA . LEU A 1 91 ? 21.453 2.537 16.734 1 69.19 91 LEU A CA 1
ATOM 751 C C . LEU A 1 91 ? 20.109 2.818 17.391 1 69.19 91 LEU A C 1
ATOM 753 O O . LEU A 1 91 ? 19.375 1.89 17.75 1 69.19 91 LEU A O 1
ATOM 757 N N . GLN A 1 92 ? 19.828 4.066 17.547 1 69.19 92 GLN A N 1
ATOM 758 C CA . GLN A 1 92 ? 18.562 4.441 18.156 1 69.19 92 GLN A CA 1
ATOM 759 C C . GLN A 1 92 ? 17.375 4.027 17.281 1 69.19 92 GLN A C 1
ATOM 761 O O . GLN A 1 92 ? 16.344 3.576 17.797 1 69.19 92 GLN A O 1
ATOM 766 N N . MET A 1 93 ? 17.641 4.242 16.078 1 68.81 93 MET A N 1
ATOM 767 C CA . MET A 1 93 ? 16.578 3.854 15.133 1 68.81 93 MET A CA 1
ATOM 768 C C . MET A 1 93 ? 16.375 2.344 15.141 1 68.81 93 MET A C 1
ATOM 770 O O . MET A 1 93 ? 15.242 1.868 15.125 1 68.81 93 MET A O 1
ATOM 774 N N . LEU A 1 94 ? 17.5 1.677 15.188 1 69.31 94 LEU A N 1
ATOM 775 C CA . LEU A 1 94 ? 17.438 0.221 15.25 1 69.31 94 LEU A CA 1
ATOM 776 C C . LEU A 1 94 ? 16.688 -0.234 16.5 1 69.31 94 LEU A C 1
ATOM 778 O O . LEU A 1 94 ? 15.867 -1.155 16.438 1 69.31 94 LEU A O 1
ATOM 782 N N . LYS A 1 95 ? 16.984 0.437 17.531 1 67.25 95 LYS A N 1
ATOM 783 C CA . LYS A 1 95 ? 16.297 0.123 18.781 1 67.25 95 LYS A CA 1
ATOM 784 C C . LYS A 1 95 ? 14.789 0.373 18.672 1 67.25 95 LYS A C 1
ATOM 786 O O . LYS A 1 95 ? 13.984 -0.396 19.203 1 67.25 95 LYS A O 1
ATOM 791 N N . PHE A 1 96 ? 14.516 1.349 18.062 1 67.62 96 PHE A N 1
ATOM 792 C CA . PHE A 1 96 ? 13.117 1.685 17.844 1 67.62 96 PHE A CA 1
ATOM 793 C C . PHE A 1 96 ? 12.414 0.586 17.047 1 67.62 96 PHE A C 1
ATOM 795 O O . PHE A 1 96 ? 11.336 0.129 17.438 1 67.62 96 PHE A O 1
ATOM 802 N N . TYR A 1 97 ? 13.031 0.187 16.031 1 70.62 97 TYR A N 1
ATOM 803 C CA . TYR A 1 97 ? 12.43 -0.848 15.195 1 70.62 97 TYR A CA 1
ATOM 804 C C . TYR A 1 97 ? 12.336 -2.168 15.953 1 70.62 97 TYR A C 1
ATOM 806 O O . TYR A 1 97 ? 11.305 -2.848 15.906 1 70.62 97 TYR A O 1
ATOM 814 N N . LEU A 1 98 ? 13.414 -2.529 16.609 1 68.25 98 LEU A N 1
ATOM 815 C CA . LEU A 1 98 ? 13.484 -3.816 17.297 1 68.25 98 LEU A CA 1
ATOM 816 C C . LEU A 1 98 ? 12.531 -3.85 18.484 1 68.25 98 LEU A C 1
ATOM 818 O O . LEU A 1 98 ? 12.102 -4.926 18.906 1 68.25 98 LEU A O 1
ATOM 822 N N . SER A 1 99 ? 12.273 -2.664 18.969 1 67.44 99 SER A N 1
ATOM 823 C CA . SER A 1 99 ? 11.359 -2.574 20.109 1 67.44 99 SER A CA 1
ATOM 824 C C . SER A 1 99 ? 9.922 -2.406 19.641 1 67.44 99 SER A C 1
ATOM 826 O O . SER A 1 99 ? 9.031 -2.129 20.453 1 67.44 99 SER A O 1
ATOM 828 N N . PHE A 1 100 ? 9.719 -2.514 18.438 1 66.56 100 PHE A N 1
ATOM 829 C CA . PHE A 1 100 ? 8.398 -2.346 17.844 1 66.56 100 PHE A CA 1
ATOM 830 C C . PHE A 1 100 ? 7.77 -1.027 18.281 1 66.56 100 PHE A C 1
ATOM 832 O O . PHE A 1 100 ? 6.59 -0.982 18.641 1 66.56 100 PHE A O 1
ATOM 839 N N . GLY A 1 101 ? 8.648 0.012 18.375 1 60.81 101 GLY A N 1
ATOM 840 C CA . GLY A 1 101 ? 8.164 1.369 18.578 1 60.81 101 GLY A CA 1
ATOM 841 C C . GLY A 1 101 ? 8.141 1.783 20.047 1 60.81 101 GLY A C 1
ATOM 842 O O . GLY A 1 101 ? 7.617 2.848 20.375 1 60.81 101 GLY A O 1
ATOM 843 N N . LYS A 1 102 ? 8.539 0.976 20.875 1 64.69 102 LYS A N 1
ATOM 844 C CA . LYS A 1 102 ? 8.539 1.339 22.281 1 64.69 102 LYS A CA 1
ATOM 845 C C . LYS A 1 102 ? 9.617 2.375 22.578 1 64.69 102 LYS A C 1
ATOM 847 O O . LYS A 1 102 ? 9.453 3.211 23.469 1 64.69 102 LYS A O 1
ATOM 852 N N . ALA A 1 103 ? 10.672 2.312 21.797 1 62.53 103 ALA A N 1
ATOM 853 C CA . ALA A 1 103 ? 11.742 3.291 21.969 1 62.53 103 ALA A CA 1
ATOM 854 C C . ALA A 1 103 ? 11.398 4.609 21.281 1 62.53 103 ALA A C 1
ATOM 856 O O . ALA A 1 103 ? 10.539 4.652 20.406 1 62.53 103 ALA A O 1
ATOM 857 N N . THR A 1 104 ? 12 5.699 21.812 1 61.91 104 THR A N 1
ATOM 858 C CA . THR A 1 104 ? 11.734 7.039 21.297 1 61.91 104 THR A CA 1
ATOM 859 C C . THR A 1 104 ? 12.164 7.148 19.828 1 61.91 104 THR A C 1
ATOM 861 O O . THR A 1 104 ? 13.234 6.66 19.453 1 61.91 104 THR A O 1
ATOM 864 N N . LEU A 1 105 ? 11.258 7.531 19.047 1 58.88 105 LEU A N 1
ATOM 865 C CA . LEU A 1 105 ? 11.586 7.781 17.641 1 58.88 105 LEU A CA 1
ATOM 866 C C . LEU A 1 105 ? 12.375 9.078 17.5 1 58.88 105 LEU A C 1
ATOM 868 O O . LEU A 1 105 ? 11.891 10.148 17.875 1 58.88 105 LEU A O 1
ATOM 872 N N . PRO A 1 106 ? 13.672 8.82 17.125 1 55.78 106 PRO A N 1
ATOM 873 C CA . PRO A 1 106 ? 14.414 10.062 16.891 1 55.78 106 PRO A CA 1
ATOM 874 C C . PRO A 1 106 ? 13.859 10.883 15.742 1 55.78 106 PRO A C 1
ATOM 876 O O . PRO A 1 106 ? 13.273 10.328 14.805 1 55.78 106 PRO A O 1
ATOM 879 N N . ARG A 1 107 ? 13.773 12.164 15.922 1 57 107 ARG A N 1
ATOM 880 C CA . ARG A 1 107 ? 13.305 13.055 14.867 1 57 107 ARG A CA 1
ATOM 881 C C . ARG A 1 107 ? 14.352 13.211 13.766 1 57 107 ARG A C 1
ATOM 883 O O . ARG A 1 107 ? 15.547 13.258 14.055 1 57 107 ARG A O 1
ATOM 890 N N . TRP A 1 108 ? 14.062 12.898 12.648 1 53.81 108 TRP A N 1
ATOM 891 C CA . TRP A 1 108 ? 14.961 13.141 11.531 1 53.81 108 TRP A CA 1
ATOM 892 C C . TRP A 1 108 ? 14.273 13.969 10.453 1 53.81 108 TRP A C 1
ATOM 894 O O . TRP A 1 108 ? 13.047 14.008 10.375 1 53.81 108 TRP A O 1
ATOM 904 N N . TYR A 1 109 ? 15.109 14.836 9.914 1 49.56 109 TYR A N 1
ATOM 905 C CA . TYR A 1 109 ? 14.586 15.734 8.891 1 49.56 109 TYR A CA 1
ATOM 906 C C . TYR A 1 109 ? 14.125 14.953 7.668 1 49.56 109 TYR A C 1
ATOM 908 O O . TYR A 1 109 ? 12.922 14.836 7.414 1 49.56 109 TYR A O 1
ATOM 916 N N . ALA A 1 110 ? 15.125 14.477 6.91 1 48.66 110 ALA A N 1
ATOM 917 C CA . ALA A 1 110 ? 14.812 13.836 5.637 1 48.66 110 ALA A CA 1
ATOM 918 C C . ALA A 1 110 ? 15.164 12.352 5.668 1 48.66 110 ALA A C 1
ATOM 920 O O . ALA A 1 110 ? 14.32 11.492 5.41 1 48.66 110 ALA A O 1
ATOM 921 N N . HIS A 1 111 ? 16.391 12.117 5.996 1 53.78 111 HIS A N 1
ATOM 922 C CA . HIS A 1 111 ? 16.844 10.734 5.914 1 53.78 111 HIS A CA 1
ATOM 923 C C . HIS A 1 111 ? 17.078 10.148 7.301 1 53.78 111 HIS A C 1
ATOM 925 O O . HIS A 1 111 ? 17.797 10.742 8.109 1 53.78 111 HIS A O 1
ATOM 931 N N . ASN A 1 112 ? 16.328 9.125 7.562 1 60.88 112 ASN A N 1
ATOM 932 C CA . ASN A 1 112 ? 16.609 8.258 8.703 1 60.88 112 ASN A CA 1
ATOM 933 C C . ASN A 1 112 ? 18.047 7.727 8.656 1 60.88 112 ASN A C 1
ATOM 935 O O . ASN A 1 112 ? 18.453 7.133 7.656 1 60.88 112 ASN A O 1
ATOM 939 N N . PRO A 1 113 ? 18.875 8.117 9.609 1 59.09 113 PRO A N 1
ATOM 940 C CA . PRO A 1 113 ? 20.281 7.738 9.578 1 59.09 113 PRO A CA 1
ATOM 941 C C . PRO A 1 113 ? 20.484 6.254 9.281 1 59.09 113 PRO A C 1
ATOM 943 O O . PRO A 1 113 ? 21.5 5.867 8.711 1 59.09 113 PRO A O 1
ATOM 946 N N . LEU A 1 114 ? 19.641 5.461 9.633 1 63.47 114 LEU A N 1
ATOM 947 C CA . LEU A 1 114 ? 19.766 4.031 9.375 1 63.47 114 LEU A CA 1
ATOM 948 C C . LEU A 1 114 ? 19.5 3.717 7.902 1 63.47 114 LEU A C 1
ATOM 950 O O . LEU A 1 114 ? 19.984 2.713 7.383 1 63.47 114 LEU A O 1
ATOM 954 N N . TRP A 1 115 ? 18.984 4.613 7.277 1 66.44 115 TRP A N 1
ATOM 955 C CA . TRP A 1 115 ? 18.516 4.305 5.93 1 66.44 115 TRP A CA 1
ATOM 956 C C . TRP A 1 115 ? 19.625 4.555 4.902 1 66.44 115 TRP A C 1
ATOM 958 O O . TRP A 1 115 ? 19.594 3.986 3.807 1 66.44 115 TRP A O 1
ATOM 968 N N . VAL A 1 116 ? 20.734 5.113 5.324 1 72.88 116 VAL A N 1
ATOM 969 C CA . VAL A 1 116 ? 21.75 5.473 4.344 1 72.88 116 VAL A CA 1
ATOM 970 C C . VAL A 1 116 ? 22.531 4.227 3.932 1 72.88 116 VAL A C 1
ATOM 972 O O . VAL A 1 116 ? 22.594 3.883 2.75 1 72.88 116 VAL A O 1
ATOM 975 N N . PRO A 1 117 ? 23.078 3.537 4.875 1 76.94 117 PRO A N 1
ATOM 976 C CA . PRO A 1 117 ? 23.797 2.328 4.457 1 76.94 117 PRO A CA 1
ATOM 977 C C . PRO A 1 117 ? 22.859 1.282 3.842 1 76.94 117 PRO A C 1
ATOM 979 O O . PRO A 1 117 ? 23.266 0.567 2.918 1 76.94 117 PRO A O 1
ATOM 982 N N . VAL A 1 118 ? 21.703 1.231 4.336 1 83.5 118 VAL A N 1
ATOM 983 C CA . VAL A 1 118 ? 20.734 0.276 3.809 1 83.5 118 VAL A CA 1
ATOM 984 C C . VAL A 1 118 ? 20.406 0.618 2.357 1 83.5 118 VAL A C 1
ATOM 986 O O . VAL A 1 118 ? 20.281 -0.275 1.515 1 83.5 118 VAL A O 1
ATOM 989 N N . TYR A 1 119 ? 20.359 1.843 2.139 1 84.69 119 TYR A N 1
ATOM 990 C CA . TYR A 1 119 ? 20.062 2.295 0.784 1 84.69 119 TYR A CA 1
ATOM 991 C C . TYR A 1 119 ? 21.125 1.812 -0.196 1 84.69 119 TYR A C 1
ATOM 993 O O . TYR A 1 119 ? 20.797 1.316 -1.277 1 84.69 119 TYR A O 1
ATOM 1001 N N . LEU A 1 120 ? 22.375 1.918 0.146 1 85.31 120 LEU A N 1
ATOM 1002 C CA . LEU A 1 120 ? 23.469 1.535 -0.731 1 85.31 120 LEU A CA 1
ATOM 1003 C C . LEU A 1 120 ? 23.484 0.03 -0.976 1 85.31 120 LEU A C 1
ATOM 1005 O O . LEU A 1 120 ? 23.703 -0.42 -2.102 1 85.31 120 LEU A O 1
ATOM 1009 N N . VAL A 1 121 ? 23.266 -0.673 0.08 1 91.12 121 VAL A N 1
ATOM 1010 C CA . VAL A 1 121 ? 23.234 -2.127 -0.038 1 91.12 121 VAL A CA 1
ATOM 1011 C C . VAL A 1 121 ? 22.078 -2.549 -0.936 1 91.12 121 VAL A C 1
ATOM 1013 O O . VAL A 1 121 ? 22.25 -3.381 -1.829 1 91.12 121 VAL A O 1
ATOM 1016 N N . VAL A 1 122 ? 20.938 -1.937 -0.728 1 94.5 122 VAL A N 1
ATOM 1017 C CA . VAL A 1 122 ? 19.766 -2.301 -1.498 1 94.5 122 VAL A CA 1
ATOM 1018 C C . VAL A 1 122 ? 19.953 -1.897 -2.959 1 94.5 122 VAL A C 1
ATOM 1020 O O . VAL A 1 122 ? 19.578 -2.641 -3.867 1 94.5 122 VAL A O 1
ATOM 1023 N N . LEU A 1 123 ? 20.547 -0.785 -3.172 1 94 123 LEU A N 1
ATOM 1024 C CA . LEU A 1 123 ? 20.828 -0.351 -4.535 1 94 123 LEU A CA 1
ATOM 1025 C C . LEU A 1 123 ? 21.734 -1.354 -5.25 1 94 123 LEU A C 1
ATOM 1027 O O . LEU A 1 123 ? 21.469 -1.723 -6.395 1 94 123 LEU A O 1
ATOM 1031 N N . ALA A 1 124 ? 22.766 -1.784 -4.57 1 95.88 124 ALA A N 1
ATOM 1032 C CA . ALA A 1 124 ? 23.672 -2.77 -5.141 1 95.88 124 ALA A CA 1
ATOM 1033 C C . ALA A 1 124 ? 22.953 -4.07 -5.461 1 95.88 124 ALA A C 1
ATOM 1035 O O . ALA A 1 124 ? 23.156 -4.66 -6.527 1 95.88 124 ALA A O 1
ATOM 1036 N N . LEU A 1 125 ? 22.141 -4.48 -4.535 1 97.81 125 LEU A N 1
ATOM 1037 C CA . LEU A 1 125 ? 21.391 -5.711 -4.734 1 97.81 125 LEU A CA 1
ATOM 1038 C C . LEU A 1 125 ? 20.422 -5.57 -5.902 1 97.81 125 LEU A C 1
ATOM 1040 O O . LEU A 1 125 ? 20.219 -6.52 -6.664 1 97.81 125 LEU A O 1
ATOM 1044 N N . MET A 1 126 ? 19.812 -4.422 -6.012 1 98.31 126 MET A N 1
ATOM 1045 C CA . MET A 1 126 ? 18.875 -4.184 -7.113 1 98.31 126 MET A CA 1
ATOM 1046 C C . MET A 1 126 ? 19.594 -4.219 -8.453 1 98.31 126 MET A C 1
ATOM 1048 O O . MET A 1 126 ? 19.078 -4.758 -9.43 1 98.31 126 MET A O 1
ATOM 1052 N N . ILE A 1 127 ? 20.766 -3.699 -8.523 1 97.81 127 ILE A N 1
ATOM 1053 C CA . ILE A 1 127 ? 21.562 -3.738 -9.742 1 97.81 127 ILE A CA 1
ATOM 1054 C C . ILE A 1 127 ? 21.906 -5.184 -10.078 1 97.81 127 ILE A C 1
ATOM 1056 O O . ILE A 1 127 ? 21.766 -5.617 -11.227 1 97.81 127 ILE A O 1
ATOM 1060 N N . LEU A 1 128 ? 22.344 -5.906 -9.078 1 97.88 128 LEU A N 1
ATOM 1061 C CA . LEU A 1 128 ? 22.781 -7.285 -9.273 1 97.88 128 LEU A CA 1
ATOM 1062 C C . LEU A 1 128 ? 21.625 -8.164 -9.734 1 97.88 128 LEU A C 1
ATOM 1064 O O . LEU A 1 128 ? 21.781 -8.992 -10.633 1 97.88 128 LEU A O 1
ATOM 1068 N N . VAL A 1 129 ? 20.484 -8.008 -9.133 1 98.44 129 VAL A N 1
ATOM 1069 C CA . VAL A 1 129 ? 19.359 -8.852 -9.492 1 98.44 129 VAL A CA 1
ATOM 1070 C C . VAL A 1 129 ? 18.891 -8.523 -10.906 1 98.44 129 VAL A C 1
ATOM 1072 O O . VAL A 1 129 ? 18.469 -9.406 -11.656 1 98.44 129 VAL A O 1
ATOM 1075 N N . ALA A 1 130 ? 18.891 -7.242 -11.211 1 98.19 130 ALA A N 1
ATOM 1076 C CA . ALA A 1 130 ? 18.531 -6.855 -12.57 1 98.19 130 ALA A CA 1
ATOM 1077 C C . ALA A 1 130 ? 19.484 -7.473 -13.586 1 98.19 130 ALA A C 1
ATOM 1079 O O . ALA A 1 130 ? 19.062 -8.039 -14.594 1 98.19 130 ALA A O 1
ATOM 1080 N N . PHE A 1 131 ? 20.75 -7.434 -13.297 1 97.12 131 PHE A N 1
ATOM 1081 C CA . PHE A 1 131 ? 21.766 -7.965 -14.195 1 97.12 131 PHE A CA 1
ATOM 1082 C C . PHE A 1 131 ? 21.625 -9.477 -14.344 1 97.12 131 PHE A C 1
ATOM 1084 O O . PHE A 1 131 ? 21.609 -9.992 -15.461 1 97.12 131 PHE A O 1
ATOM 1091 N N . THR A 1 132 ? 21.531 -10.148 -13.273 1 97.62 132 THR A N 1
ATOM 1092 C CA . THR A 1 132 ? 21.422 -11.602 -13.328 1 97.62 132 THR A CA 1
ATOM 1093 C C . THR A 1 132 ? 20.094 -12.016 -13.969 1 97.62 132 THR A C 1
ATOM 1095 O O . THR A 1 132 ? 20.031 -13.016 -14.688 1 97.62 132 THR A O 1
ATOM 1098 N N . GLY A 1 133 ? 19.062 -11.242 -13.711 1 97.25 133 GLY A N 1
ATOM 1099 C CA . GLY A 1 133 ? 17.781 -11.539 -14.312 1 97.25 133 GLY A CA 1
ATOM 1100 C C . GLY A 1 133 ? 17.797 -11.461 -15.828 1 97.25 133 GLY A C 1
ATOM 1101 O O . GLY A 1 133 ? 17.234 -12.328 -16.5 1 97.25 133 GLY A O 1
ATOM 1102 N N . HIS A 1 134 ? 18.406 -10.477 -16.344 1 96.88 134 HIS A N 1
ATOM 1103 C CA . HIS A 1 134 ? 18.453 -10.289 -17.797 1 96.88 134 HIS A CA 1
ATOM 1104 C C . HIS A 1 134 ? 19.406 -11.273 -18.453 1 96.88 134 HIS A C 1
ATOM 1106 O O . HIS A 1 134 ? 19.219 -11.641 -19.609 1 96.88 134 HIS A O 1
ATOM 1112 N N . LEU A 1 135 ? 20.375 -11.82 -17.734 1 96.38 135 LEU A N 1
ATOM 1113 C CA . LEU A 1 135 ? 21.438 -12.625 -18.344 1 96.38 135 LEU A CA 1
ATOM 1114 C C . LEU A 1 135 ? 21.156 -14.109 -18.156 1 96.38 135 LEU A C 1
ATOM 1116 O O . LEU A 1 135 ? 21.609 -14.93 -18.953 1 96.38 135 LEU A O 1
ATOM 1120 N N . GLN A 1 136 ? 20.391 -14.508 -17.203 1 95.25 136 GLN A N 1
ATOM 1121 C CA . GLN A 1 136 ? 20.312 -15.906 -16.797 1 95.25 136 GLN A CA 1
ATOM 1122 C C . GLN A 1 136 ? 19.672 -16.766 -17.875 1 95.25 136 GLN A C 1
ATOM 1124 O O . GLN A 1 136 ? 19.953 -17.969 -17.969 1 95.25 136 GLN A O 1
ATOM 1129 N N . GLY A 1 137 ? 18.906 -16.219 -18.688 1 92.69 137 GLY A N 1
ATOM 1130 C CA . GLY A 1 137 ? 18.312 -16.969 -19.781 1 92.69 137 GLY A CA 1
ATOM 1131 C C . GLY A 1 137 ? 19.312 -17.344 -20.859 1 92.69 137 GLY A C 1
ATOM 1132 O O . GLY A 1 137 ? 19.359 -18.5 -21.297 1 92.69 137 GLY A O 1
ATOM 1133 N N . SER A 1 138 ? 20.156 -16.484 -21.266 1 95.12 138 SER A N 1
ATOM 1134 C CA . SER A 1 138 ? 21.125 -16.672 -22.328 1 95.12 138 SER A CA 1
ATOM 1135 C C . SER A 1 138 ? 22.438 -17.266 -21.797 1 95.12 138 SER A C 1
ATOM 1137 O O . SER A 1 138 ? 23.094 -18.031 -22.5 1 95.12 138 SER A O 1
ATOM 1139 N N . TYR A 1 139 ? 22.75 -16.859 -20.609 1 96.19 139 TYR A N 1
ATOM 1140 C CA . TYR A 1 139 ? 23.984 -17.281 -19.969 1 96.19 139 TYR A CA 1
ATOM 1141 C C . TYR A 1 139 ? 23.75 -17.75 -18.547 1 96.19 139 TYR A C 1
ATOM 1143 O O . TYR A 1 139 ? 24.062 -17.047 -17.594 1 96.19 139 TYR A O 1
ATOM 1151 N N . PRO A 1 140 ? 23.297 -18.938 -18.422 1 95.62 140 PRO A N 1
ATOM 1152 C CA . PRO A 1 140 ? 22.953 -19.438 -17.094 1 95.62 140 PRO A CA 1
ATOM 1153 C C . PRO A 1 140 ? 24.156 -19.531 -16.156 1 95.62 140 PRO A C 1
ATOM 1155 O O . PRO A 1 140 ? 24.016 -19.438 -14.938 1 95.62 140 PRO A O 1
ATOM 1158 N N . VAL A 1 141 ? 25.391 -19.766 -16.797 1 96.88 141 VAL A N 1
ATOM 1159 C CA . VAL A 1 141 ? 26.609 -19.859 -15.992 1 96.88 141 VAL A CA 1
ATOM 1160 C C . VAL A 1 141 ? 27.625 -18.812 -16.453 1 96.88 141 VAL A C 1
ATOM 1162 O O . VAL A 1 141 ? 27.922 -18.719 -17.641 1 96.88 141 VAL A O 1
ATOM 1165 N N . VAL A 1 142 ? 28.047 -17.969 -15.57 1 94.62 142 VAL A N 1
ATOM 1166 C CA . VAL A 1 142 ? 29.078 -16.953 -15.836 1 94.62 142 VAL A CA 1
ATOM 1167 C C . VAL A 1 142 ? 30.203 -17.094 -14.82 1 94.62 142 VAL A C 1
ATOM 1169 O O . VAL A 1 142 ? 29.969 -17.016 -13.617 1 94.62 142 VAL A O 1
ATOM 1172 N N . SER A 1 143 ? 31.406 -17.344 -15.344 1 95.19 143 SER A N 1
ATOM 1173 C CA . SER A 1 143 ? 32.594 -17.484 -14.5 1 95.19 143 SER A CA 1
ATOM 1174 C C . SER A 1 143 ? 32.375 -18.5 -13.391 1 95.19 143 SER A C 1
ATOM 1176 O O . SER A 1 143 ? 32.688 -18.25 -12.227 1 95.19 143 SER A O 1
ATOM 1178 N N . GLY A 1 144 ? 31.688 -19.594 -13.68 1 95.44 144 GLY A N 1
ATOM 1179 C CA . GLY A 1 144 ? 31.484 -20.703 -12.773 1 95.44 144 GLY A CA 1
ATOM 1180 C C . GLY A 1 144 ? 30.297 -20.5 -11.836 1 95.44 144 GLY A C 1
ATOM 1181 O O . GLY A 1 144 ? 29.969 -21.375 -11.039 1 95.44 144 GLY A O 1
ATOM 1182 N N . ILE A 1 145 ? 29.656 -19.328 -11.953 1 96.75 145 ILE A N 1
ATOM 1183 C CA . ILE A 1 145 ? 28.516 -19.031 -11.086 1 96.75 145 ILE A CA 1
ATOM 1184 C C . ILE A 1 145 ? 27.219 -19.328 -11.812 1 96.75 145 ILE A C 1
ATOM 1186 O O . ILE A 1 145 ? 27.016 -18.906 -12.953 1 96.75 145 ILE A O 1
ATOM 1190 N N . TYR A 1 146 ? 26.375 -20.188 -11.18 1 97.75 146 TYR A N 1
ATOM 1191 C CA . TYR A 1 146 ? 25.047 -20.469 -11.711 1 97.75 146 TYR A CA 1
ATOM 1192 C C . TYR A 1 146 ? 24.094 -19.297 -11.453 1 97.75 146 TYR A C 1
ATOM 1194 O O . TYR A 1 146 ? 23.609 -19.125 -10.336 1 97.75 146 TYR A O 1
ATOM 1202 N N . LEU A 1 147 ? 23.734 -18.562 -12.438 1 97.38 147 LEU A N 1
ATOM 1203 C CA . LEU A 1 147 ? 23.062 -17.266 -12.32 1 97.38 147 LEU A CA 1
ATOM 1204 C C . LEU A 1 147 ? 21.641 -17.438 -11.805 1 97.38 147 LEU A C 1
ATOM 1206 O O . LEU A 1 147 ? 21.172 -16.625 -11 1 97.38 147 LEU A O 1
ATOM 1210 N N . PRO A 1 148 ? 20.953 -18.484 -12.234 1 96.81 148 PRO A N 1
ATOM 1211 C CA . PRO A 1 148 ? 19.594 -18.641 -11.711 1 96.81 148 PRO A CA 1
ATOM 1212 C C . PRO A 1 148 ? 19.562 -18.797 -10.195 1 96.81 148 PRO A C 1
ATOM 1214 O O . PRO A 1 148 ? 18.688 -18.25 -9.523 1 96.81 148 PRO A O 1
ATOM 1217 N N . ALA A 1 149 ? 20.484 -19.5 -9.695 1 97.25 149 ALA A N 1
ATOM 1218 C CA . ALA A 1 149 ? 20.547 -19.672 -8.25 1 97.25 149 ALA A CA 1
ATOM 1219 C C . ALA A 1 149 ? 20.922 -18.359 -7.562 1 97.25 149 ALA A C 1
ATOM 1221 O O . ALA A 1 149 ? 20.344 -18 -6.531 1 97.25 149 ALA A O 1
ATOM 1222 N N . LEU A 1 150 ? 21.875 -17.672 -8.094 1 97.38 150 LEU A N 1
ATOM 1223 C CA . LEU A 1 150 ? 22.266 -16.375 -7.559 1 97.38 150 LEU A CA 1
ATOM 1224 C C . LEU A 1 150 ? 21.109 -15.391 -7.617 1 97.38 150 LEU A C 1
ATOM 1226 O O . LEU A 1 150 ? 20.844 -14.68 -6.645 1 97.38 150 LEU A O 1
ATOM 1230 N N . HIS A 1 151 ? 20.406 -15.344 -8.711 1 98.38 151 HIS A N 1
ATOM 1231 C CA . HIS A 1 151 ? 19.25 -14.492 -8.906 1 98.38 151 HIS A CA 1
ATOM 1232 C C . HIS A 1 151 ? 18.172 -14.773 -7.863 1 98.38 151 HIS A C 1
ATOM 1234 O O . HIS A 1 151 ? 17.672 -13.844 -7.223 1 98.38 151 HIS A O 1
ATOM 1240 N N . ALA A 1 152 ? 17.969 -16.031 -7.688 1 97.38 152 ALA A N 1
ATOM 1241 C CA . ALA A 1 152 ? 16.938 -16.422 -6.727 1 97.38 152 ALA A CA 1
ATOM 1242 C C . ALA A 1 152 ? 17.328 -16.016 -5.309 1 97.38 152 ALA A C 1
ATOM 1244 O O . ALA A 1 152 ? 16.469 -15.602 -4.52 1 97.38 152 ALA A O 1
ATOM 1245 N N . GLY A 1 153 ? 18.547 -16.219 -5.004 1 97.88 153 GLY A N 1
ATOM 1246 C CA . GLY A 1 153 ? 19.047 -15.805 -3.697 1 97.88 153 GLY A CA 1
ATOM 1247 C C . GLY A 1 153 ? 18.906 -14.32 -3.449 1 97.88 153 GLY A C 1
ATOM 1248 O O . GLY A 1 153 ? 18.406 -13.906 -2.396 1 97.88 153 GLY A O 1
ATOM 1249 N N . ILE A 1 154 ? 19.297 -13.516 -4.367 1 98.19 154 ILE A N 1
ATOM 1250 C CA . ILE A 1 154 ? 19.219 -12.062 -4.254 1 98.19 154 ILE A CA 1
ATOM 1251 C C . ILE A 1 154 ? 17.766 -11.625 -4.184 1 98.19 154 ILE A C 1
ATOM 1253 O O . ILE A 1 154 ? 17.406 -10.758 -3.379 1 98.19 154 ILE A O 1
ATOM 1257 N N . ALA A 1 155 ? 16.969 -12.219 -5.02 1 98.06 155 ALA A N 1
ATOM 1258 C CA . ALA A 1 155 ? 15.547 -11.906 -5.027 1 98.06 155 ALA A CA 1
ATOM 1259 C C . ALA A 1 155 ? 14.914 -12.188 -3.664 1 98.06 155 ALA A C 1
ATOM 1261 O O . ALA A 1 155 ? 14.055 -11.43 -3.201 1 98.06 155 ALA A O 1
ATOM 1262 N N . THR A 1 156 ? 15.336 -13.234 -3.031 1 97.81 156 THR A N 1
ATOM 1263 C CA . THR A 1 156 ? 14.828 -13.586 -1.711 1 97.81 156 THR A CA 1
ATOM 1264 C C . THR A 1 156 ? 15.203 -12.516 -0.686 1 97.81 156 THR A C 1
ATOM 1266 O O . THR A 1 156 ? 14.367 -12.102 0.119 1 97.81 156 THR A O 1
ATOM 1269 N N . VAL A 1 157 ? 16.375 -12.078 -0.742 1 97.69 157 VAL A N 1
ATOM 1270 C CA . VAL A 1 157 ? 16.844 -11.047 0.183 1 97.69 157 VAL A CA 1
ATOM 1271 C C . VAL A 1 157 ? 16.062 -9.758 -0.044 1 97.69 157 VAL A C 1
ATOM 1273 O O . VAL A 1 157 ? 15.625 -9.109 0.912 1 97.69 157 VAL A O 1
ATOM 1276 N N . ILE A 1 158 ? 15.898 -9.375 -1.275 1 97.62 158 ILE A N 1
ATOM 1277 C CA . ILE A 1 158 ? 15.164 -8.156 -1.606 1 97.62 158 ILE A CA 1
ATOM 1278 C C . ILE A 1 158 ? 13.711 -8.289 -1.147 1 97.62 158 ILE A C 1
ATOM 1280 O O . ILE A 1 158 ? 13.133 -7.332 -0.624 1 97.62 158 ILE A O 1
ATOM 1284 N N . SER A 1 159 ? 13.133 -9.438 -1.354 1 97.19 159 SER A N 1
ATOM 1285 C CA . SER A 1 159 ? 11.758 -9.672 -0.913 1 97.19 159 SER A CA 1
ATOM 1286 C C . SER A 1 159 ? 11.625 -9.492 0.595 1 97.19 159 SER A C 1
ATOM 1288 O O . SER A 1 159 ? 10.664 -8.891 1.071 1 97.19 159 SER A O 1
ATOM 1290 N N . LEU A 1 160 ? 12.539 -10.016 1.352 1 96.06 160 LEU A N 1
ATOM 1291 C CA . LEU A 1 160 ? 12.547 -9.859 2.801 1 96.06 160 LEU A CA 1
ATOM 1292 C C . LEU A 1 160 ? 12.695 -8.391 3.186 1 96.06 160 LEU A C 1
ATOM 1294 O O . LEU A 1 160 ? 12.07 -7.922 4.141 1 96.06 160 LEU A O 1
ATOM 1298 N N . PHE A 1 161 ? 13.523 -7.746 2.498 1 94.62 161 PHE A N 1
ATOM 1299 C CA . PHE A 1 161 ? 13.703 -6.316 2.73 1 94.62 161 PHE A CA 1
ATOM 1300 C C . PHE A 1 161 ? 12.398 -5.566 2.518 1 94.62 161 PHE A C 1
ATOM 1302 O O . PHE A 1 161 ? 12.047 -4.68 3.301 1 94.62 161 PHE A O 1
ATOM 1309 N N . VAL A 1 162 ? 11.711 -5.82 1.376 1 96.19 162 VAL A N 1
ATOM 1310 C CA . VAL A 1 162 ? 10.453 -5.148 1.062 1 96.19 162 VAL A CA 1
ATOM 1311 C C . VAL A 1 162 ? 9.469 -5.324 2.213 1 96.19 162 VAL A C 1
ATOM 1313 O O . VAL A 1 162 ? 8.812 -4.367 2.635 1 96.19 162 VAL A O 1
ATOM 1316 N N . LEU A 1 163 ? 9.383 -6.562 2.756 1 93.88 163 LEU A N 1
ATOM 1317 C CA . LEU A 1 163 ? 8.492 -6.836 3.883 1 93.88 163 LEU A CA 1
ATOM 1318 C C . LEU A 1 163 ? 8.906 -6.02 5.105 1 93.88 163 LEU A C 1
ATOM 1320 O O . LEU A 1 163 ? 8.062 -5.379 5.738 1 93.88 163 LEU A O 1
ATOM 1324 N N . ALA A 1 164 ? 10.148 -6.027 5.41 1 91.44 164 ALA A N 1
ATOM 1325 C CA . ALA A 1 164 ? 10.664 -5.246 6.531 1 91.44 164 ALA A CA 1
ATOM 1326 C C . ALA A 1 164 ? 10.445 -3.752 6.309 1 91.44 164 ALA A C 1
ATOM 1328 O O . ALA A 1 164 ? 10.102 -3.025 7.242 1 91.44 164 ALA A O 1
ATOM 1329 N N . HIS A 1 165 ? 10.703 -3.285 5.109 1 92.06 165 HIS A N 1
ATOM 1330 C CA . HIS A 1 165 ? 10.531 -1.89 4.723 1 92.06 165 HIS A CA 1
ATOM 1331 C C . HIS A 1 165 ? 9.102 -1.423 4.961 1 92.06 165 HIS A C 1
ATOM 1333 O O . HIS A 1 165 ? 8.875 -0.352 5.531 1 92.06 165 HIS A O 1
ATOM 1339 N N . MET A 1 166 ? 8.172 -2.254 4.539 1 92.62 166 MET A N 1
ATOM 1340 C CA . MET A 1 166 ? 6.762 -1.921 4.727 1 92.62 166 MET A CA 1
ATOM 1341 C C . MET A 1 166 ? 6.418 -1.812 6.207 1 92.62 166 MET A C 1
ATOM 1343 O O . MET A 1 166 ? 5.711 -0.892 6.621 1 92.62 166 MET A O 1
ATOM 1347 N N . ILE A 1 167 ? 6.887 -2.705 7.008 1 89.5 167 ILE A N 1
ATOM 1348 C CA . ILE A 1 167 ? 6.645 -2.689 8.445 1 89.5 167 ILE A CA 1
ATOM 1349 C C . ILE A 1 167 ? 7.266 -1.435 9.062 1 89.5 167 ILE A C 1
ATOM 1351 O O . ILE A 1 167 ? 6.625 -0.749 9.859 1 89.5 167 ILE A O 1
ATOM 1355 N N . ALA A 1 168 ? 8.414 -1.135 8.695 1 86.12 168 ALA A N 1
ATOM 1356 C CA . ALA A 1 168 ? 9.133 0.016 9.242 1 86.12 168 ALA A CA 1
ATOM 1357 C C . ALA A 1 168 ? 8.414 1.318 8.906 1 86.12 168 ALA A C 1
ATOM 1359 O O . ALA A 1 168 ? 8.242 2.18 9.773 1 86.12 168 ALA A O 1
ATOM 1360 N N . VAL A 1 169 ? 8.047 1.501 7.641 1 87.12 169 VAL A N 1
ATOM 1361 C CA . VAL A 1 169 ? 7.398 2.74 7.227 1 87.12 169 VAL A CA 1
ATOM 1362 C C . VAL A 1 169 ? 6.051 2.877 7.934 1 87.12 169 VAL A C 1
ATOM 1364 O O . VAL A 1 169 ? 5.648 3.98 8.305 1 87.12 169 VAL A O 1
ATOM 1367 N N . PHE A 1 170 ? 5.391 1.756 8.078 1 88.19 170 PHE A N 1
ATOM 1368 C CA . PHE A 1 170 ? 4.129 1.755 8.805 1 88.19 170 PHE A CA 1
ATOM 1369 C C . PHE A 1 170 ? 4.336 2.193 10.25 1 88.19 170 PHE A C 1
ATOM 1371 O O . PHE A 1 170 ? 3.586 3.029 10.766 1 88.19 170 PHE A O 1
ATOM 1378 N N . MET A 1 171 ? 5.332 1.703 10.914 1 83 171 MET A N 1
ATOM 1379 C CA . MET A 1 171 ? 5.625 2.029 12.305 1 83 171 MET A CA 1
ATOM 1380 C C . MET A 1 171 ? 6.02 3.494 12.445 1 83 171 MET A C 1
ATOM 1382 O O . MET A 1 171 ? 5.648 4.148 13.43 1 83 171 MET A O 1
ATOM 1386 N N . HIS A 1 172 ? 6.723 3.963 11.5 1 80.88 172 HIS A N 1
ATOM 1387 C CA . HIS A 1 172 ? 7.121 5.367 11.531 1 80.88 172 HIS A CA 1
ATOM 1388 C C . HIS A 1 172 ? 5.906 6.285 11.484 1 80.88 172 HIS A C 1
ATOM 1390 O O . HIS A 1 172 ? 5.824 7.254 12.242 1 80.88 172 HIS A O 1
ATOM 1396 N N . ASP A 1 173 ? 5.066 6 10.594 1 84.75 173 ASP A N 1
ATOM 1397 C CA . ASP A 1 173 ? 3.861 6.816 10.477 1 84.75 173 ASP A CA 1
ATOM 1398 C C . ASP A 1 173 ? 2.975 6.664 11.711 1 84.75 173 ASP A C 1
ATOM 1400 O O . ASP A 1 173 ? 2.338 7.625 12.148 1 84.75 173 ASP A O 1
ATOM 1404 N N . LEU A 1 174 ? 2.885 5.445 12.242 1 83.12 174 LEU A N 1
ATOM 1405 C CA . LEU A 1 174 ? 2.023 5.164 13.391 1 83.12 174 LEU A CA 1
ATOM 1406 C C . LEU A 1 174 ? 2.543 5.863 14.641 1 83.12 174 LEU A C 1
ATOM 1408 O O . LEU A 1 174 ? 1.782 6.531 15.344 1 83.12 174 LEU A O 1
ATOM 1412 N N . LYS A 1 175 ? 3.771 5.758 14.953 1 76.38 175 LYS A N 1
ATOM 1413 C CA . LYS A 1 175 ? 4.332 6.27 16.203 1 76.38 175 LYS A CA 1
ATOM 1414 C C . LYS A 1 175 ? 4.836 7.699 16.031 1 76.38 175 LYS A C 1
ATOM 1416 O O . LYS A 1 175 ? 4.832 8.484 16.984 1 76.38 175 LYS A O 1
ATOM 1421 N N . GLY A 1 176 ? 5.199 8.062 14.883 1 65.81 176 GLY A N 1
ATOM 1422 C CA . GLY A 1 176 ? 5.75 9.398 14.68 1 65.81 176 GLY A CA 1
ATOM 1423 C C . GLY A 1 176 ? 4.695 10.422 14.305 1 65.81 176 GLY A C 1
ATOM 1424 O O . GLY A 1 176 ? 4.961 11.625 14.32 1 65.81 176 GLY A O 1
ATOM 1425 N N . GLY A 1 177 ? 3.521 9.867 14.117 1 65.38 177 GLY A N 1
ATOM 1426 C CA . GLY A 1 177 ? 2.508 10.789 13.641 1 65.38 177 GLY A CA 1
ATOM 1427 C C . GLY A 1 177 ? 2.889 11.477 12.336 1 65.38 177 GLY A C 1
ATOM 1428 O O . GLY A 1 177 ? 2.518 12.625 12.102 1 65.38 177 GLY A O 1
ATOM 1429 N N . GLY A 1 178 ? 3.717 10.797 11.688 1 69.31 178 GLY A N 1
ATOM 1430 C CA . GLY A 1 178 ? 4.312 11.422 10.516 1 69.31 178 GLY A CA 1
ATOM 1431 C C . GLY A 1 178 ? 3.463 11.289 9.266 1 69.31 178 GLY A C 1
ATOM 1432 O O . GLY A 1 178 ? 2.273 10.977 9.352 1 69.31 178 GLY A O 1
ATOM 1433 N N . ASP A 1 179 ? 3.967 11.812 8.164 1 80.81 179 ASP A N 1
ATOM 1434 C CA . ASP A 1 179 ? 3.342 11.781 6.848 1 80.81 179 ASP A CA 1
ATOM 1435 C C . ASP A 1 179 ? 4.281 11.172 5.809 1 80.81 179 ASP A C 1
ATOM 1437 O O . ASP A 1 179 ? 4.293 11.602 4.652 1 80.81 179 ASP A O 1
ATOM 1441 N N . ASP A 1 180 ? 4.988 10.117 6.344 1 83.19 180 ASP A N 1
ATOM 1442 C CA . ASP A 1 180 ? 6.047 9.586 5.492 1 83.19 180 ASP A CA 1
ATOM 1443 C C . ASP A 1 180 ? 5.465 8.922 4.246 1 83.19 180 ASP A C 1
ATOM 1445 O O . ASP A 1 180 ? 5.973 9.125 3.139 1 83.19 180 ASP A O 1
ATOM 1449 N N . VAL A 1 181 ? 4.461 8.172 4.391 1 89.44 181 VAL A N 1
ATOM 1450 C CA . VAL A 1 181 ? 3.873 7.473 3.252 1 89.44 181 VAL A CA 1
ATOM 1451 C C . VAL A 1 181 ? 3.244 8.484 2.293 1 89.44 181 VAL A C 1
ATOM 1453 O O . VAL A 1 181 ? 3.469 8.422 1.083 1 89.44 181 VAL A O 1
ATOM 1456 N N . SER A 1 182 ? 2.527 9.367 2.844 1 89.75 182 SER A N 1
ATOM 1457 C CA . SER A 1 182 ? 1.914 10.383 2.002 1 89.75 182 SER A CA 1
ATOM 1458 C C . SER A 1 182 ? 2.969 11.266 1.346 1 89.75 182 SER A C 1
ATOM 1460 O O . SER A 1 182 ? 2.785 11.727 0.217 1 89.75 182 SER A O 1
ATOM 1462 N N . ALA A 1 183 ? 4.027 11.492 2.023 1 87.44 183 ALA A N 1
ATOM 1463 C CA . ALA A 1 183 ? 5.113 12.305 1.475 1 87.44 183 ALA A CA 1
ATOM 1464 C C . ALA A 1 183 ? 5.719 11.648 0.237 1 87.44 183 ALA A C 1
ATOM 1466 O O . ALA A 1 183 ? 6.16 12.336 -0.687 1 87.44 183 ALA A O 1
ATOM 1467 N N . MET A 1 184 ? 5.719 10.375 0.25 1 90.44 184 MET A N 1
ATOM 1468 C CA . MET A 1 184 ? 6.242 9.656 -0.912 1 90.44 184 MET A CA 1
ATOM 1469 C C . MET A 1 184 ? 5.273 9.758 -2.086 1 90.44 184 MET A C 1
ATOM 1471 O O . MET A 1 184 ? 5.645 9.469 -3.227 1 90.44 184 MET A O 1
ATOM 1475 N N . ILE A 1 185 ? 4.102 10.094 -1.777 1 91.19 185 ILE A N 1
ATOM 1476 C CA . ILE A 1 185 ? 3.1 10.227 -2.83 1 91.19 185 ILE A CA 1
ATOM 1477 C C . ILE A 1 185 ? 3.088 11.664 -3.354 1 91.19 185 ILE A C 1
ATOM 1479 O O . ILE A 1 185 ? 3.15 11.891 -4.562 1 91.19 185 ILE A O 1
ATOM 1483 N N . ASN A 1 186 ? 3.15 12.633 -2.441 1 88.5 186 ASN A N 1
ATOM 1484 C CA . ASN A 1 186 ? 2.955 14.008 -2.883 1 88.5 186 ASN A CA 1
ATOM 1485 C C . ASN A 1 186 ? 4.246 14.82 -2.789 1 88.5 186 ASN A C 1
ATOM 1487 O O . ASN A 1 186 ? 4.32 15.938 -3.297 1 88.5 186 ASN A O 1
ATOM 1491 N N . GLY A 1 187 ? 5.238 14.289 -2.092 1 88.25 187 GLY A N 1
ATOM 1492 C CA . GLY A 1 187 ? 6.559 14.898 -2.078 1 88.25 187 GLY A CA 1
ATOM 1493 C C . GLY A 1 187 ? 6.762 15.852 -0.913 1 88.25 187 GLY A C 1
ATOM 1494 O O . GLY A 1 187 ? 7.859 16.375 -0.718 1 88.25 187 GLY A O 1
ATOM 1495 N N . LYS A 1 188 ? 5.73 16.062 -0.117 1 83.62 188 LYS A N 1
ATOM 1496 C CA . LYS A 1 188 ? 5.801 17.094 0.919 1 83.62 188 LYS A CA 1
ATOM 1497 C C . LYS A 1 188 ? 5.793 16.469 2.312 1 83.62 188 LYS A C 1
ATOM 1499 O O . LYS A 1 188 ? 5.082 15.484 2.555 1 83.62 188 LYS A O 1
ATOM 1504 N N . ARG A 1 189 ? 6.629 17.031 3.131 1 80.31 189 ARG A N 1
ATOM 1505 C CA . ARG A 1 189 ? 6.664 16.625 4.531 1 80.31 189 ARG A CA 1
ATOM 1506 C C . ARG A 1 189 ? 6.34 17.812 5.449 1 80.31 189 ARG A C 1
ATOM 1508 O O . ARG A 1 189 ? 6.625 18.953 5.117 1 80.31 189 ARG A O 1
ATOM 1515 N N . LEU A 1 190 ? 5.754 17.422 6.551 1 72.94 190 LEU A N 1
ATOM 1516 C CA . LEU A 1 190 ? 5.379 18.438 7.539 1 72.94 190 LEU A CA 1
ATOM 1517 C C . LEU A 1 190 ? 6.441 18.562 8.625 1 72.94 190 LEU A C 1
ATOM 1519 O O . LEU A 1 190 ? 6.957 17.547 9.109 1 72.94 190 LEU A O 1
ATOM 1523 N N . PHE A 1 191 ? 6.801 19.766 8.82 1 67.88 191 PHE A N 1
ATOM 1524 C CA . PHE A 1 191 ? 7.762 20.031 9.883 1 67.88 191 PHE A CA 1
ATOM 1525 C C . PHE A 1 191 ? 7.172 21 10.914 1 67.88 191 PHE A C 1
ATOM 1527 O O . PHE A 1 191 ? 6.375 21.875 10.562 1 67.88 191 PHE A O 1
ATOM 1534 N N . GLU A 1 192 ? 7.414 20.766 12.133 1 64.44 192 GLU A N 1
ATOM 1535 C CA . GLU A 1 192 ? 6.949 21.641 13.211 1 64.44 192 GLU A CA 1
ATOM 1536 C C . GLU A 1 192 ? 7.906 22.797 13.422 1 64.44 192 GLU A C 1
ATOM 1538 O O . GLU A 1 192 ? 9.125 22.625 13.438 1 64.44 192 GLU A O 1
ATOM 1543 N N . VAL A 1 193 ? 7.273 24.031 13.172 1 57.84 193 VAL A N 1
ATOM 1544 C CA . VAL A 1 193 ? 8.062 25.188 13.578 1 57.84 193 VAL A CA 1
ATOM 1545 C C . VAL A 1 193 ? 8.055 25.312 15.102 1 57.84 193 VAL A C 1
ATOM 1547 O O . VAL A 1 193 ? 6.992 25.375 15.719 1 57.84 193 VAL A O 1
ATOM 1550 N N . LYS A 1 194 ? 9.156 24.938 15.797 1 53.31 194 LYS A N 1
ATOM 1551 C CA . LYS A 1 194 ? 9.242 25.203 17.234 1 53.31 194 LYS A CA 1
ATOM 1552 C C . LYS A 1 194 ? 9.062 26.688 17.516 1 53.31 194 LYS A C 1
ATOM 1554 O O . LYS A 1 194 ? 9.719 27.531 16.906 1 53.31 194 LYS A O 1
ATOM 1559 N N . PRO A 1 195 ? 7.934 27.016 18.047 1 47.28 195 PRO A N 1
ATOM 1560 C CA . PRO A 1 195 ? 7.832 28.422 18.422 1 47.28 195 PRO A CA 1
ATOM 1561 C C . PRO A 1 195 ? 9.086 28.938 19.141 1 47.28 195 PRO A C 1
ATOM 1563 O O . PRO A 1 195 ? 9.719 28.203 19.891 1 47.28 195 PRO A O 1
ATOM 1566 N N . ILE A 1 196 ? 9.805 29.828 18.5 1 43.25 196 ILE A N 1
ATOM 1567 C CA . ILE A 1 196 ? 10.82 30.531 19.281 1 43.25 196 ILE A CA 1
ATOM 1568 C C . ILE A 1 196 ? 10.234 30.953 20.625 1 43.25 196 ILE A C 1
ATOM 1570 O O . ILE A 1 196 ? 9.211 31.641 20.672 1 43.25 196 ILE A O 1
ATOM 1574 N N . SER A 1 197 ? 10.344 30.188 21.578 1 42.06 197 SER A N 1
ATOM 1575 C CA . SER A 1 197 ? 9.93 30.641 22.906 1 42.06 197 SER A CA 1
ATOM 1576 C C . SER A 1 197 ? 10.133 32.156 23.047 1 42.06 197 SER A C 1
ATOM 1578 O O . SER A 1 197 ? 11.195 32.688 22.719 1 42.06 197 SER A O 1
ATOM 1580 N N . THR A 1 198 ? 9.07 32.906 22.938 1 43.97 198 THR A N 1
ATOM 1581 C CA . THR A 1 198 ? 9.148 34.344 23.297 1 43.97 198 THR A CA 1
ATOM 1582 C C . THR A 1 198 ? 10.164 34.562 24.406 1 43.97 198 THR A C 1
ATOM 1584 O O . THR A 1 198 ? 10.57 35.688 24.656 1 43.97 198 THR A O 1
ATOM 1587 N N . GLN A 1 199 ? 10.367 33.531 25.219 1 43.88 199 GLN A N 1
ATOM 1588 C CA . GLN A 1 199 ? 11.305 33.75 26.312 1 43.88 199 GLN A CA 1
ATOM 1589 C C . GLN A 1 199 ? 12.727 33.969 25.781 1 43.88 199 GLN A C 1
ATOM 1591 O O . GLN A 1 199 ? 13.555 34.594 26.438 1 43.88 199 GLN A O 1
ATOM 1596 N N . GLU A 1 200 ? 13.039 33.438 24.656 1 44.12 200 GLU A N 1
ATOM 1597 C CA . GLU A 1 200 ? 14.391 33.656 24.156 1 44.12 200 GLU A CA 1
ATOM 1598 C C . GLU A 1 200 ? 14.516 35.031 23.5 1 44.12 200 GLU A C 1
ATOM 1600 O O . GLU A 1 200 ? 15.602 35.594 23.438 1 44.12 200 GLU A O 1
ATOM 1605 N N . ILE A 1 201 ? 13.43 35.5 22.953 1 42.78 201 ILE A N 1
ATOM 1606 C CA . ILE A 1 201 ? 13.477 36.875 22.5 1 42.78 201 ILE A CA 1
ATOM 1607 C C . ILE A 1 201 ? 13.594 37.844 23.688 1 42.78 201 ILE A C 1
ATOM 1609 O O . ILE A 1 201 ? 14.25 38.875 23.609 1 42.78 201 ILE A O 1
ATOM 1613 N N . SER A 1 202 ? 12.844 37.438 24.719 1 42.34 202 SER A N 1
ATOM 1614 C CA . SER A 1 202 ? 12.891 38.344 25.891 1 42.34 202 SER A CA 1
ATOM 1615 C C . SER A 1 202 ? 14.289 38.375 26.484 1 42.34 202 SER A C 1
ATOM 1617 O O . SER A 1 202 ? 14.617 39.281 27.25 1 42.34 202 SER A O 1
ATOM 1619 N N . GLY A 1 203 ? 15.047 37.281 26.25 1 42.16 203 GLY A N 1
ATOM 1620 C CA . GLY A 1 203 ? 16.391 37.312 26.812 1 42.16 203 GLY A CA 1
ATOM 1621 C C . GLY A 1 203 ? 17.328 38.25 26.047 1 42.16 203 GLY A C 1
ATOM 1622 O O . GLY A 1 203 ? 18.422 38.562 26.531 1 42.16 203 GLY A O 1
ATOM 1623 N N . VAL A 1 204 ? 17.047 38.438 24.719 1 41.41 204 VAL A N 1
ATOM 1624 C CA . VAL A 1 204 ? 17.938 39.312 23.984 1 41.41 204 VAL A CA 1
ATOM 1625 C C . VAL A 1 204 ? 17.672 40.75 24.344 1 41.41 204 VAL A C 1
ATOM 1627 O O . VAL A 1 204 ? 18.547 41.594 24.234 1 41.41 204 VAL A O 1
ATOM 1630 N N . HIS A 1 205 ? 16.422 41.031 24.594 1 40.16 205 HIS A N 1
ATOM 1631 C CA . HIS A 1 205 ? 16.219 42.469 24.797 1 40.16 205 HIS A CA 1
ATOM 1632 C C . HIS A 1 205 ? 16.953 42.938 26.047 1 40.16 205 HIS A C 1
ATOM 1634 O O . HIS A 1 205 ? 17.188 44.156 26.203 1 40.16 205 HIS A O 1
ATOM 1640 N N . GLY A 1 206 ? 16.938 42.031 27.062 1 38.22 206 GLY A N 1
ATOM 1641 C CA . GLY A 1 206 ? 17.469 42.625 28.281 1 38.22 206 GLY A CA 1
ATOM 1642 C C . GLY A 1 206 ? 18.984 42.75 28.266 1 38.22 206 GLY A C 1
ATOM 1643 O O . GLY A 1 206 ? 19.609 43.031 29.297 1 38.22 206 GLY A O 1
ATOM 1644 N N . GLY A 1 207 ? 19.641 42.156 27.188 1 37.75 207 GLY A N 1
ATOM 1645 C CA . GLY A 1 207 ? 21.062 42.375 27.281 1 37.75 207 GLY A CA 1
ATOM 1646 C C . GLY A 1 207 ? 21.469 43.844 27.062 1 37.75 207 GLY A C 1
ATOM 1647 O O . GLY A 1 207 ? 20.781 44.562 26.359 1 37.75 207 GLY A O 1
ATOM 1648 N N . SER A 1 208 ? 22.234 44.5 28.031 1 37.25 208 SER A N 1
ATOM 1649 C CA . SER A 1 208 ? 22.688 45.844 28.328 1 37.25 208 SER A CA 1
ATOM 1650 C C . SER A 1 208 ? 23.359 46.469 27.109 1 37.25 208 SER A C 1
ATOM 1652 O O . SER A 1 208 ? 24.344 45.938 26.594 1 37.25 208 SER A O 1
ATOM 1654 N N . LEU A 1 209 ? 22.719 47.125 26.156 1 39.34 209 LEU A N 1
ATOM 1655 C CA . LEU A 1 209 ? 23.25 48.094 25.219 1 39.34 209 LEU A CA 1
ATOM 1656 C C . LEU A 1 209 ? 24.391 48.875 25.859 1 39.34 209 LEU A C 1
ATOM 1658 O O . LEU A 1 209 ? 25.156 49.531 25.156 1 39.34 209 LEU A O 1
ATOM 1662 N N . ASP A 1 210 ? 24.422 48.938 27.219 1 37.47 210 ASP A N 1
ATOM 1663 C CA . ASP A 1 210 ? 25.359 49.812 27.922 1 37.47 210 ASP A CA 1
ATOM 1664 C C . ASP A 1 210 ? 26.797 49.344 27.734 1 37.47 210 ASP A C 1
ATOM 1666 O O . ASP A 1 210 ? 27.75 50.125 27.922 1 37.47 210 ASP A O 1
ATOM 1670 N N . SER A 1 211 ? 27 48.031 27.594 1 39.53 211 SER A N 1
ATOM 1671 C CA . SER A 1 211 ? 28.391 47.625 27.656 1 39.53 211 SER A CA 1
ATOM 1672 C C . SER A 1 211 ? 29.125 47.906 26.359 1 39.53 211 SER A C 1
ATOM 1674 O O . SER A 1 211 ? 30.344 47.75 26.266 1 39.53 211 SER A O 1
ATOM 1676 N N . LEU A 1 212 ? 28.375 48.031 25.266 1 37.12 212 LEU A N 1
ATOM 1677 C CA . LEU A 1 212 ? 29.078 48.25 24.016 1 37.12 212 LEU A CA 1
ATOM 1678 C C . LEU A 1 212 ? 29.625 49.688 23.938 1 37.12 212 LEU A C 1
ATOM 1680 O O . LEU A 1 212 ? 30.484 49.969 23.094 1 37.12 212 LEU A O 1
ATOM 1684 N N . LYS A 1 213 ? 29.047 50.594 24.719 1 37.78 213 LYS A N 1
ATOM 1685 C CA . LYS A 1 213 ? 29.531 51.969 24.625 1 37.78 213 LYS A CA 1
ATOM 1686 C C . LYS A 1 213 ? 30.938 52.094 25.203 1 37.78 213 LYS A C 1
ATOM 1688 O O . LYS A 1 213 ? 31.578 53.156 25.031 1 37.78 213 LYS A O 1
ATOM 1693 N N . SER A 1 214 ? 31.266 51.25 26.203 1 38.34 214 SER A N 1
ATOM 1694 C CA . SER A 1 214 ? 32.5 51.625 26.922 1 38.34 214 SER A CA 1
ATOM 1695 C C . SER A 1 214 ? 33.719 51.344 26.094 1 38.34 214 SER A C 1
ATOM 1697 O O . SER A 1 214 ? 34.812 51.844 26.391 1 38.34 214 SER A O 1
ATOM 1699 N N . GLY A 1 215 ? 33.688 50.219 25.297 1 38.28 215 GLY A N 1
ATOM 1700 C CA . GLY A 1 215 ? 34.969 49.75 24.812 1 38.28 215 GLY A CA 1
ATOM 1701 C C . GLY A 1 215 ? 35.5 50.562 23.672 1 38.28 215 GLY A C 1
ATOM 1702 O O . GLY A 1 215 ? 36.469 50.156 23.016 1 38.28 215 GLY A O 1
ATOM 1703 N N . LEU A 1 216 ? 34.688 51.469 23.172 1 36.38 216 LEU A N 1
ATOM 1704 C CA . LEU A 1 216 ? 35.219 52.219 22.047 1 36.38 216 LEU A CA 1
ATOM 1705 C C . LEU A 1 216 ? 36.406 53.094 22.5 1 36.38 216 LEU A C 1
ATOM 1707 O O . LEU A 1 216 ? 36.25 54.281 22.672 1 36.38 216 LEU A O 1
ATOM 1711 N N . LYS A 1 217 ? 37.062 52.531 23.609 1 37.59 217 LYS A N 1
ATOM 1712 C CA . LYS A 1 217 ? 38.219 53.375 23.938 1 37.59 217 LYS A CA 1
ATOM 1713 C C . LYS A 1 217 ? 39.125 53.562 22.734 1 37.59 217 LYS A C 1
ATOM 1715 O O . LYS A 1 217 ? 39.344 52.625 21.953 1 37.59 217 LYS A O 1
ATOM 1720 N N . LYS A 1 218 ? 39.438 54.781 22.469 1 40.03 218 LYS A N 1
ATOM 1721 C CA . LYS A 1 218 ? 40.281 55.375 21.453 1 40.03 218 LYS A CA 1
ATOM 1722 C C . LYS A 1 218 ? 41.625 54.719 21.375 1 40.03 218 LYS A C 1
ATOM 1724 O O . LYS A 1 218 ? 42.312 54.531 22.391 1 40.03 218 LYS A O 1
ATOM 1729 N N . PRO A 1 219 ? 41.906 53.75 20.375 1 36.47 219 PRO A N 1
ATOM 1730 C CA . PRO A 1 219 ? 43.219 53.125 20.281 1 36.47 219 PRO A CA 1
ATOM 1731 C C . PRO A 1 219 ? 44.375 54.125 20.438 1 36.47 219 PRO A C 1
ATOM 1733 O O . PRO A 1 219 ? 44.25 55.312 20.031 1 36.47 219 PRO A O 1
ATOM 1736 N N . ALA A 1 220 ? 45.25 53.969 21.422 1 36.72 220 ALA A N 1
ATOM 1737 C CA . ALA A 1 220 ? 46.438 54.75 21.781 1 36.72 220 ALA A CA 1
ATOM 1738 C C . ALA A 1 220 ? 47.344 54.938 20.562 1 36.72 220 ALA A C 1
ATOM 1740 O O . ALA A 1 220 ? 47.469 54.031 19.734 1 36.72 220 ALA A O 1
ATOM 1741 N N . THR A 1 221 ? 47.469 56.156 20.125 1 37.19 221 THR A N 1
ATOM 1742 C CA . THR A 1 221 ? 48.375 56.656 19.062 1 37.19 221 THR A CA 1
ATOM 1743 C C . THR A 1 221 ? 49.75 56.062 19.219 1 37.19 221 THR A C 1
ATOM 1745 O O . THR A 1 221 ? 50.375 56.156 20.281 1 37.19 221 THR A O 1
ATOM 1748 N N . PRO A 1 222 ? 50.062 54.938 18.531 1 35.88 222 PRO A N 1
ATOM 1749 C CA . PRO A 1 222 ? 51.406 54.344 18.688 1 35.88 222 PRO A CA 1
ATOM 1750 C C . PRO A 1 222 ? 52.531 55.375 18.609 1 35.88 222 PRO A C 1
ATOM 1752 O O . PRO A 1 222 ? 52.469 56.312 17.797 1 35.88 222 PRO A O 1
ATOM 1755 N N . SER A 1 223 ? 53.219 55.656 19.734 1 36.66 223 SER A N 1
ATOM 1756 C CA . SER A 1 223 ? 54.344 56.562 19.891 1 36.66 223 SER A CA 1
ATOM 1757 C C . SER A 1 223 ? 55.438 56.25 18.875 1 36.66 223 SER A C 1
ATOM 1759 O O . SER A 1 223 ? 55.656 55.094 18.531 1 36.66 223 SER A O 1
ATOM 1761 N N . ARG A 1 224 ? 55.875 57.219 18.047 1 39.25 224 ARG A N 1
ATOM 1762 C CA . ARG A 1 224 ? 56.938 57.281 17.047 1 39.25 224 ARG A CA 1
ATOM 1763 C C . ARG A 1 224 ? 58.25 56.75 17.625 1 39.25 224 ARG A C 1
ATOM 1765 O O . ARG A 1 224 ? 58.719 57.25 18.656 1 39.25 224 ARG A O 1
ATOM 1772 N N . PRO A 1 225 ? 58.562 55.438 17.422 1 33.91 225 PRO A N 1
ATOM 1773 C CA . PRO A 1 225 ? 59.844 54.969 17.953 1 33.91 225 PRO A CA 1
ATOM 1774 C C . PRO A 1 225 ? 60.969 55.969 17.641 1 33.91 225 PRO A C 1
ATOM 1776 O O . PRO A 1 225 ? 60.969 56.594 16.594 1 33.91 225 PRO A O 1
ATOM 1779 N N . LYS A 1 226 ? 61.594 56.5 18.688 1 34.62 226 LYS A N 1
ATOM 1780 C CA . LYS A 1 226 ? 62.781 57.375 18.781 1 34.62 226 LYS A CA 1
ATOM 1781 C C . LYS A 1 226 ? 63.906 56.812 17.938 1 34.62 226 LYS A C 1
ATOM 1783 O O . LYS A 1 226 ? 64.125 55.594 17.859 1 34.62 226 LYS A O 1
ATOM 1788 N N . ASN A 1 227 ? 64.312 57.625 16.984 1 34.06 227 ASN A N 1
ATOM 1789 C CA . ASN A 1 227 ? 65.5 57.594 16.062 1 34.06 227 ASN A CA 1
ATOM 1790 C C . ASN A 1 227 ? 66.75 57.281 16.797 1 34.06 227 ASN A C 1
ATOM 1792 O O . ASN A 1 227 ? 67.188 58 17.719 1 34.06 227 ASN A O 1
ATOM 1796 N N . ASP A 1 228 ? 66.938 56 17.281 1 31.05 228 ASP A N 1
ATOM 1797 C CA . ASP A 1 228 ? 68.25 55.719 17.891 1 31.05 228 ASP A CA 1
ATOM 1798 C C . ASP A 1 228 ? 69.375 56.375 17.078 1 31.05 228 ASP A C 1
ATOM 1800 O O . ASP A 1 228 ? 69.438 56.281 15.844 1 31.05 228 ASP A O 1
ATOM 1804 N N . PRO A 1 229 ? 70.188 57.406 17.672 1 36.53 229 PRO A N 1
ATOM 1805 C CA . PRO A 1 229 ? 71.312 58.219 17.266 1 36.53 229 PRO A CA 1
ATOM 1806 C C . PRO A 1 229 ? 72.5 57.375 16.828 1 36.53 229 PRO A C 1
ATOM 1808 O O . PRO A 1 229 ? 73.188 56.781 17.672 1 36.53 229 PRO A O 1
ATOM 1811 N N . ASN A 1 230 ? 72.562 56.219 16.266 1 26 230 ASN A N 1
ATOM 1812 C CA . ASN A 1 230 ? 73.938 55.781 15.922 1 26 230 ASN A CA 1
ATOM 1813 C C . ASN A 1 230 ? 74.688 56.875 15.148 1 26 230 ASN A C 1
ATOM 1815 O O . ASN A 1 230 ? 74.625 56.906 13.922 1 26 230 ASN A O 1
ATOM 1819 N N . ASP A 1 231 ? 74.375 58.156 15.695 1 21.41 231 ASP A N 1
ATOM 1820 C CA . ASP A 1 231 ? 75.625 58.906 16.094 1 21.41 231 ASP A CA 1
ATOM 1821 C C . ASP A 1 231 ? 76.062 58.438 17.484 1 21.41 231 ASP A C 1
ATOM 1823 O O . ASP A 1 231 ? 75.25 58.188 18.375 1 21.41 231 ASP A O 1
ATOM 1827 N N . MET B 1 1 ? 8.883 31.047 2.822 1 45.41 1 MET B N 1
ATOM 1828 C CA . MET B 1 1 ? 8.336 29.75 3.238 1 45.41 1 MET B CA 1
ATOM 1829 C C . MET B 1 1 ? 6.973 29.938 3.895 1 45.41 1 MET B C 1
ATOM 1831 O O . MET B 1 1 ? 6.82 30.734 4.816 1 45.41 1 MET B O 1
ATOM 1835 N N . LYS B 1 2 ? 5.883 29.766 3.178 1 52.12 2 LYS B N 1
ATOM 1836 C CA . LYS B 1 2 ? 4.578 30.094 3.742 1 52.12 2 LYS B CA 1
ATOM 1837 C C . LYS B 1 2 ? 4.289 29.25 4.98 1 52.12 2 LYS B C 1
ATOM 1839 O O . LYS B 1 2 ? 4.34 28.016 4.926 1 52.12 2 LYS B O 1
ATOM 1844 N N . THR B 1 3 ? 4.547 29.734 6.062 1 56.97 3 THR B N 1
ATOM 1845 C CA . THR B 1 3 ? 4.191 29.141 7.348 1 56.97 3 THR B CA 1
ATOM 1846 C C . THR B 1 3 ? 2.682 28.938 7.453 1 56.97 3 THR B C 1
ATOM 1848 O O . THR B 1 3 ? 1.908 29.859 7.207 1 56.97 3 THR B O 1
ATOM 1851 N N . GLU B 1 4 ? 2.291 27.75 7.094 1 62.81 4 GLU B N 1
ATOM 1852 C CA . GLU B 1 4 ? 0.869 27.469 7.281 1 62.81 4 GLU B CA 1
ATOM 1853 C C . GLU B 1 4 ? 0.583 26.984 8.695 1 62.81 4 GLU B C 1
ATOM 1855 O O . GLU B 1 4 ? 1.413 26.297 9.297 1 62.81 4 GLU B O 1
ATOM 1860 N N . THR B 1 5 ? -0.221 27.734 9.391 1 65.44 5 THR B N 1
ATOM 1861 C CA . THR B 1 5 ? -0.666 27.25 10.688 1 65.44 5 THR B CA 1
ATOM 1862 C C . THR B 1 5 ? -1.576 26.031 10.523 1 65.44 5 THR B C 1
ATOM 1864 O O . THR B 1 5 ? -2.703 26.156 10.039 1 65.44 5 THR B O 1
ATOM 1867 N N . LEU B 1 6 ? -0.843 24.953 10.633 1 69.62 6 LEU B N 1
ATOM 1868 C CA . LEU B 1 6 ? -1.591 23.703 10.516 1 69.62 6 LEU B CA 1
ATOM 1869 C C . LEU B 1 6 ? -1.848 23.094 11.883 1 69.62 6 LEU B C 1
ATOM 1871 O O . LEU B 1 6 ? -1.074 23.312 12.82 1 69.62 6 LEU B O 1
ATOM 1875 N N . TYR B 1 7 ? -3.068 22.688 12.133 1 71.12 7 TYR B N 1
ATOM 1876 C CA . TYR B 1 7 ? -3.314 21.922 13.359 1 71.12 7 TYR B CA 1
ATOM 1877 C C . TYR B 1 7 ? -3.672 20.484 13.047 1 71.12 7 TYR B C 1
ATOM 1879 O O . TYR B 1 7 ? -4.258 20.188 12 1 71.12 7 TYR B O 1
ATOM 1887 N N . ARG B 1 8 ? -3.156 19.594 13.852 1 75 8 ARG B N 1
ATOM 1888 C CA . ARG B 1 8 ? -3.393 18.156 13.727 1 75 8 ARG B CA 1
ATOM 1889 C C . ARG B 1 8 ? -4.582 17.719 14.578 1 75 8 ARG B C 1
ATOM 1891 O O . ARG B 1 8 ? -4.707 18.125 15.734 1 75 8 ARG B O 1
ATOM 1898 N N . ARG B 1 9 ? -5.535 17.031 13.945 1 77.81 9 ARG B N 1
ATOM 1899 C CA . ARG B 1 9 ? -6.688 16.5 14.672 1 77.81 9 ARG B CA 1
ATOM 1900 C C . ARG B 1 9 ? -6.84 14.992 14.43 1 77.81 9 ARG B C 1
ATOM 1902 O O . ARG B 1 9 ? -6.695 14.523 13.297 1 77.81 9 ARG B O 1
ATOM 1909 N N . GLU B 1 10 ? -7.074 14.352 15.586 1 83.88 10 GLU B N 1
ATOM 1910 C CA . GLU B 1 10 ? -7.367 12.93 15.469 1 83.88 10 GLU B CA 1
ATOM 1911 C C . GLU B 1 10 ? -8.758 12.695 14.898 1 83.88 10 GLU B C 1
ATOM 1913 O O . GLU B 1 10 ? -9.758 13.086 15.508 1 83.88 10 GLU B O 1
ATOM 1918 N N . ILE B 1 11 ? -8.805 12.055 13.766 1 82.31 11 ILE B N 1
ATOM 1919 C CA . ILE B 1 11 ? -10.102 11.898 13.109 1 82.31 11 ILE B CA 1
ATOM 1920 C C . ILE B 1 11 ? -10.469 10.422 13.039 1 82.31 11 ILE B C 1
ATOM 1922 O O . ILE B 1 11 ? -11.648 10.07 12.992 1 82.31 11 ILE B O 1
ATOM 1926 N N . TRP B 1 12 ? -9.461 9.578 12.969 1 86.88 12 TRP B N 1
ATOM 1927 C CA . TRP B 1 12 ? -9.711 8.141 12.883 1 86.88 12 TRP B CA 1
ATOM 1928 C C . TRP B 1 12 ? -9.305 7.434 14.172 1 86.88 12 TRP B C 1
ATOM 1930 O O . TRP B 1 12 ? -8.141 7.48 14.57 1 86.88 12 TRP B O 1
ATOM 1940 N N . SER B 1 13 ? -10.234 6.773 14.758 1 90.5 13 SER B N 1
ATOM 1941 C CA . SER B 1 13 ? -9.977 6.055 16 1 90.5 13 SER B CA 1
ATOM 1942 C C . SER B 1 13 ? -9.102 4.832 15.758 1 90.5 13 SER B C 1
ATOM 1944 O O . SER B 1 13 ? -8.984 4.359 14.625 1 90.5 13 SER B O 1
ATOM 1946 N N . LYS B 1 14 ? -8.516 4.348 16.859 1 92 14 LYS B N 1
ATOM 1947 C CA . LYS B 1 14 ? -7.664 3.164 16.766 1 92 14 LYS B CA 1
ATOM 1948 C C . LYS B 1 14 ? -8.453 1.955 16.281 1 92 14 LYS B C 1
ATOM 1950 O O . LYS B 1 14 ? -7.938 1.146 15.5 1 92 14 LYS B O 1
ATOM 1955 N N . TRP B 1 15 ? -9.641 1.845 16.672 1 92.56 15 TRP B N 1
ATOM 1956 C CA . TRP B 1 15 ? -10.461 0.696 16.297 1 92.56 15 TRP B CA 1
ATOM 1957 C C . TRP B 1 15 ? -10.859 0.764 14.828 1 92.56 15 TRP B C 1
ATOM 1959 O O . TRP B 1 15 ? -10.945 -0.264 14.148 1 92.56 15 TRP B O 1
ATOM 1969 N N . LEU B 1 16 ? -11.094 1.967 14.328 1 92.81 16 LEU B N 1
ATOM 1970 C CA . LEU B 1 16 ? -11.398 2.145 12.914 1 92.81 16 LEU B CA 1
ATOM 1971 C C . LEU B 1 16 ? -10.195 1.776 12.055 1 92.81 16 LEU B C 1
ATOM 1973 O O . LEU B 1 16 ? -10.336 1.065 11.055 1 92.81 16 LEU B O 1
ATOM 1977 N N . ARG B 1 17 ? -9.109 2.232 12.469 1 94.12 17 ARG B N 1
ATOM 1978 C CA . ARG B 1 17 ? -7.891 1.948 11.719 1 94.12 17 ARG B CA 1
ATOM 1979 C C . ARG B 1 17 ? -7.578 0.456 11.727 1 94.12 17 ARG B C 1
ATOM 1981 O O . ARG B 1 17 ? -7.199 -0.112 10.703 1 94.12 17 ARG B O 1
ATOM 1988 N N . LEU B 1 18 ? -7.727 -0.139 12.883 1 95.31 18 LEU B N 1
ATOM 1989 C CA . LEU B 1 18 ? -7.504 -1.576 12.992 1 95.31 18 LEU B CA 1
ATOM 1990 C C . LEU B 1 18 ? -8.461 -2.348 12.086 1 95.31 18 LEU B C 1
ATOM 1992 O O . LEU B 1 18 ? -8.047 -3.281 11.398 1 95.31 18 LEU B O 1
ATOM 1996 N N . SER B 1 19 ? -9.695 -2 12.148 1 95.69 19 SER B N 1
ATOM 1997 C CA . SER B 1 19 ? -10.664 -2.67 11.289 1 95.69 19 SER B CA 1
ATOM 1998 C C . SER B 1 19 ? -10.336 -2.469 9.82 1 95.69 19 SER B C 1
ATOM 2000 O O . SER B 1 19 ? -10.43 -3.404 9.023 1 95.69 19 SER B O 1
ATOM 2002 N N . HIS B 1 20 ? -9.961 -1.278 9.43 1 96.06 20 HIS B N 1
ATOM 2003 C CA . HIS B 1 20 ? -9.648 -0.973 8.039 1 96.06 20 HIS B CA 1
ATOM 2004 C C . HIS B 1 20 ? -8.477 -1.807 7.539 1 96.06 20 HIS B C 1
ATOM 2006 O O . HIS B 1 20 ? -8.562 -2.432 6.48 1 96.06 20 HIS B O 1
ATOM 2012 N N . TRP B 1 21 ? -7.418 -1.832 8.305 1 96.5 21 TRP B N 1
ATOM 2013 C CA . TRP B 1 21 ? -6.227 -2.535 7.844 1 96.5 21 TRP B CA 1
ATOM 2014 C C . TRP B 1 21 ? -6.438 -4.047 7.883 1 96.5 21 TRP B C 1
ATOM 2016 O O . TRP B 1 21 ? -5.891 -4.777 7.055 1 96.5 21 TRP B O 1
ATOM 2026 N N . THR B 1 22 ? -7.184 -4.52 8.852 1 97.38 22 THR B N 1
ATOM 2027 C CA . THR B 1 22 ? -7.555 -5.93 8.852 1 97.38 22 THR B CA 1
ATOM 2028 C C . THR B 1 22 ? -8.336 -6.285 7.59 1 97.38 22 THR B C 1
ATOM 2030 O O . THR B 1 22 ? -8.031 -7.281 6.93 1 97.38 22 THR B O 1
ATOM 2033 N N . LEU B 1 23 ? -9.281 -5.453 7.285 1 98.19 23 LEU B N 1
ATOM 2034 C CA . LEU B 1 23 ? -10.094 -5.68 6.094 1 98.19 23 LEU B CA 1
ATOM 2035 C C . LEU B 1 23 ? -9.258 -5.531 4.828 1 98.19 23 LEU B C 1
ATOM 2037 O O . LEU B 1 23 ? -9.375 -6.332 3.9 1 98.19 23 LEU B O 1
ATOM 2041 N N . ALA B 1 24 ? -8.43 -4.52 4.777 1 97.62 24 ALA B N 1
ATOM 2042 C CA . ALA B 1 24 ? -7.609 -4.27 3.598 1 97.62 24 ALA B CA 1
ATOM 2043 C C . ALA B 1 24 ? -6.668 -5.441 3.328 1 97.62 24 ALA B C 1
ATOM 2045 O O . ALA B 1 24 ? -6.648 -5.988 2.221 1 97.62 24 ALA B O 1
ATOM 2046 N N . LEU B 1 25 ? -5.938 -5.895 4.336 1 97.5 25 LEU B N 1
ATOM 2047 C CA . LEU B 1 25 ? -4.945 -6.949 4.164 1 97.5 25 LEU B CA 1
ATOM 2048 C C . LEU B 1 25 ? -5.617 -8.289 3.898 1 97.5 25 LEU B C 1
ATOM 2050 O O . LEU B 1 25 ? -5.141 -9.078 3.078 1 97.5 25 LEU B O 1
ATOM 2054 N N . SER B 1 26 ? -6.648 -8.547 4.598 1 98.44 26 SER B N 1
ATOM 2055 C CA . SER B 1 26 ? -7.348 -9.805 4.352 1 98.44 26 SER B CA 1
ATOM 2056 C C . SER B 1 26 ? -7.98 -9.828 2.965 1 98.44 26 SER B C 1
ATOM 2058 O O . SER B 1 26 ? -8.016 -10.867 2.309 1 98.44 26 SER B O 1
ATOM 2060 N N . THR B 1 27 ? -8.508 -8.688 2.521 1 98.5 27 THR B N 1
ATOM 2061 C CA . THR B 1 27 ? -9.086 -8.617 1.184 1 98.5 27 THR B CA 1
ATOM 2062 C C . THR B 1 27 ? -8.023 -8.875 0.123 1 98.5 27 THR B C 1
ATOM 2064 O O . THR B 1 27 ? -8.258 -9.617 -0.833 1 98.5 27 THR B O 1
ATOM 2067 N N . LEU B 1 28 ? -6.898 -8.32 0.307 1 97.75 28 LEU B N 1
ATOM 2068 C CA . LEU B 1 28 ? -5.812 -8.57 -0.632 1 97.75 28 LEU B CA 1
ATOM 2069 C C . LEU B 1 28 ? -5.438 -10.047 -0.653 1 97.75 28 LEU B C 1
ATOM 2071 O O . LEU B 1 28 ? -5.199 -10.617 -1.721 1 97.75 28 LEU B O 1
ATOM 2075 N N . ALA B 1 29 ? -5.371 -10.617 0.511 1 98.06 29 ALA B N 1
ATOM 2076 C CA . ALA B 1 29 ? -5.098 -12.055 0.602 1 98.06 29 ALA B CA 1
ATOM 2077 C C . ALA B 1 29 ? -6.184 -12.867 -0.094 1 98.06 29 ALA B C 1
ATOM 2079 O O . ALA B 1 29 ? -5.891 -13.844 -0.781 1 98.06 29 ALA B O 1
ATOM 2080 N N . LEU B 1 30 ? -7.355 -12.453 0.118 1 98.69 30 LEU B N 1
ATOM 2081 C CA . LEU B 1 30 ? -8.484 -13.156 -0.48 1 98.69 30 LEU B CA 1
ATOM 2082 C C . LEU B 1 30 ? -8.477 -13.016 -1.998 1 98.69 30 LEU B C 1
ATOM 2084 O O . LEU B 1 30 ? -8.828 -13.945 -2.719 1 98.69 30 LEU B O 1
ATOM 2088 N N . MET B 1 31 ? -8.117 -11.859 -2.467 1 97.81 31 MET B N 1
ATOM 2089 C CA . MET B 1 31 ? -7.98 -11.672 -3.908 1 97.81 31 MET B CA 1
ATOM 2090 C C . MET B 1 31 ? -6.918 -12.602 -4.48 1 97.81 31 MET B C 1
ATOM 2092 O O . MET B 1 31 ? -7.145 -13.258 -5.496 1 97.81 31 MET B O 1
ATOM 2096 N N . ALA B 1 32 ? -5.855 -12.688 -3.814 1 96.94 32 ALA B N 1
ATOM 2097 C CA . ALA B 1 32 ? -4.746 -13.523 -4.273 1 96.94 32 ALA B CA 1
ATOM 2098 C C . ALA B 1 32 ? -5.113 -15 -4.211 1 96.94 32 ALA B C 1
ATOM 2100 O O . ALA B 1 32 ? -4.926 -15.734 -5.184 1 96.94 32 ALA B O 1
ATOM 2101 N N . THR B 1 33 ? -5.625 -15.406 -3.068 1 97.75 33 THR B N 1
ATOM 2102 C CA . THR B 1 33 ? -5.945 -16.812 -2.9 1 97.75 33 THR B CA 1
ATOM 2103 C C . THR B 1 33 ? -7.113 -17.219 -3.801 1 97.75 33 THR B C 1
ATOM 2105 O O . THR B 1 33 ? -7.141 -18.328 -4.328 1 97.75 33 THR B O 1
ATOM 2108 N N . GLY B 1 34 ? -8.086 -16.344 -3.93 1 97.31 34 GLY B N 1
ATOM 2109 C CA . GLY B 1 34 ? -9.172 -16.625 -4.855 1 97.31 34 GLY B CA 1
ATOM 2110 C C . GLY B 1 34 ? -8.695 -16.844 -6.281 1 97.31 34 GLY B C 1
ATOM 2111 O O . GLY B 1 34 ? -9.164 -17.75 -6.965 1 97.31 34 GLY B O 1
ATOM 2112 N N . TRP B 1 35 ? -7.832 -15.992 -6.699 1 95.81 35 TRP B N 1
ATOM 2113 C CA . TRP B 1 35 ? -7.266 -16.141 -8.039 1 95.81 35 TRP B CA 1
ATOM 2114 C C . TRP B 1 35 ? -6.52 -17.453 -8.172 1 95.81 35 TRP B C 1
ATOM 2116 O O . TRP B 1 35 ? -6.648 -18.156 -9.188 1 95.81 35 TRP B O 1
ATOM 2126 N N . LEU B 1 36 ? -5.75 -17.891 -7.211 1 95.75 36 LEU B N 1
ATOM 2127 C CA . LEU B 1 36 ? -4.984 -19.125 -7.238 1 95.75 36 LEU B CA 1
ATOM 2128 C C . LEU B 1 36 ? -5.91 -20.344 -7.297 1 95.75 36 LEU B C 1
ATOM 2130 O O . LEU B 1 36 ? -5.641 -21.297 -8.016 1 95.75 36 LEU B O 1
ATOM 2134 N N . VAL B 1 37 ? -6.934 -20.312 -6.531 1 95.56 37 VAL B N 1
ATOM 2135 C CA . VAL B 1 37 ? -7.898 -21.406 -6.52 1 95.56 37 VAL B CA 1
ATOM 2136 C C . VAL B 1 37 ? -8.492 -21.594 -7.914 1 95.56 37 VAL B C 1
ATOM 2138 O O . VAL B 1 37 ? -8.641 -22.719 -8.391 1 95.56 37 VAL B O 1
ATOM 2141 N N . ARG B 1 38 ? -8.695 -20.516 -8.562 1 92.88 38 ARG B N 1
ATOM 2142 C CA . ARG B 1 38 ? -9.414 -20.531 -9.828 1 92.88 38 ARG B CA 1
ATOM 2143 C C . ARG B 1 38 ? -8.477 -20.891 -10.977 1 92.88 38 ARG B C 1
ATOM 2145 O O . ARG B 1 38 ? -8.859 -21.625 -11.891 1 92.88 38 ARG B O 1
ATOM 2152 N N . TYR B 1 39 ? -7.215 -20.5 -10.906 1 92.12 39 TYR B N 1
ATOM 2153 C CA . TYR B 1 39 ? -6.426 -20.531 -12.133 1 92.12 39 TYR B CA 1
ATOM 2154 C C . TYR B 1 39 ? -5.191 -21.406 -11.969 1 92.12 39 TYR B C 1
ATOM 2156 O O . TYR B 1 39 ? -4.457 -21.641 -12.93 1 92.12 39 TYR B O 1
AT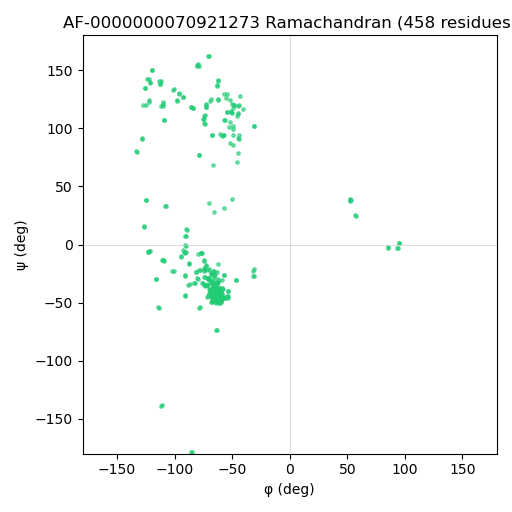OM 2164 N N . THR B 1 40 ? -4.965 -21.891 -10.742 1 92.69 40 THR B N 1
ATOM 2165 C CA . THR B 1 40 ? -3.777 -22.719 -10.508 1 92.69 40 THR B CA 1
ATOM 2166 C C . THR B 1 40 ? -4.152 -24.031 -9.836 1 92.69 40 THR B C 1
ATOM 2168 O O . THR B 1 40 ? -4.004 -24.172 -8.617 1 92.69 40 THR B O 1
ATOM 2171 N N . PRO B 1 41 ? -4.402 -25.031 -10.602 1 92.75 41 PRO B N 1
ATOM 2172 C CA . PRO B 1 41 ? -4.859 -26.312 -10.07 1 92.75 41 PRO B CA 1
ATOM 2173 C C . PRO B 1 41 ? -3.83 -26.969 -9.156 1 92.75 41 PRO B C 1
ATOM 2175 O O . PRO B 1 41 ? -4.199 -27.641 -8.188 1 92.75 41 PRO B O 1
ATOM 2178 N N . SER B 1 42 ? -2.553 -26.781 -9.422 1 92.31 42 SER B N 1
ATOM 2179 C CA . SER B 1 42 ? -1.501 -27.453 -8.672 1 92.31 42 SER B CA 1
ATOM 2180 C C . SER B 1 42 ? -1.478 -26.984 -7.215 1 92.31 42 SER B C 1
ATOM 2182 O O . SER B 1 42 ? -1.015 -27.719 -6.336 1 92.31 42 SER B O 1
ATOM 2184 N N . VAL B 1 43 ? -2.037 -25.75 -6.957 1 93.75 43 VAL B N 1
ATOM 2185 C CA . VAL B 1 43 ? -1.992 -25.25 -5.59 1 93.75 43 VAL B CA 1
ATOM 2186 C C . VAL B 1 43 ? -3.398 -24.875 -5.133 1 93.75 43 VAL B C 1
ATOM 2188 O O . VAL B 1 43 ? -3.562 -24.156 -4.141 1 93.75 43 VAL B O 1
ATOM 2191 N N . ALA B 1 44 ? -4.359 -25.297 -5.805 1 94.62 44 ALA B N 1
ATOM 2192 C CA . ALA B 1 44 ? -5.738 -24.875 -5.574 1 94.62 44 ALA B CA 1
ATOM 2193 C C . ALA B 1 44 ? -6.199 -25.25 -4.172 1 94.62 44 ALA B C 1
ATOM 2195 O O . ALA B 1 44 ? -6.816 -24.438 -3.479 1 94.62 44 ALA B O 1
ATOM 2196 N N . GLN B 1 45 ? -5.934 -26.453 -3.768 1 95.88 45 GLN B N 1
ATOM 2197 C CA . GLN B 1 45 ? -6.391 -26.891 -2.455 1 95.88 45 GLN B CA 1
ATOM 2198 C C . GLN B 1 45 ? -5.73 -26.094 -1.339 1 95.88 45 GLN B C 1
ATOM 2200 O O . GLN B 1 45 ? -6.41 -25.625 -0.423 1 95.88 45 GLN B O 1
ATOM 2205 N N . THR B 1 46 ? -4.41 -25.953 -1.437 1 96.31 46 THR B N 1
ATOM 2206 C CA . THR B 1 46 ? -3.689 -25.172 -0.448 1 96.31 46 THR B CA 1
ATOM 2207 C C . THR B 1 46 ? -4.184 -23.719 -0.445 1 96.31 46 THR B C 1
ATOM 2209 O O . THR B 1 46 ? -4.363 -23.125 0.618 1 96.31 46 THR B O 1
ATOM 2212 N N . ALA B 1 47 ? -4.395 -23.234 -1.639 1 97.38 47 ALA B N 1
ATOM 2213 C CA . ALA B 1 47 ? -4.91 -21.875 -1.777 1 97.38 47 ALA B CA 1
ATOM 2214 C C . ALA B 1 47 ? -6.293 -21.75 -1.138 1 97.38 47 ALA B C 1
ATOM 2216 O O . ALA B 1 47 ? -6.598 -20.734 -0.503 1 97.38 47 ALA B O 1
ATOM 2217 N N . ALA B 1 48 ? -7.113 -22.734 -1.295 1 96.94 48 ALA B N 1
ATOM 2218 C CA . ALA B 1 48 ? -8.453 -22.734 -0.706 1 96.94 48 ALA B CA 1
ATOM 2219 C C . ALA B 1 48 ? -8.375 -22.703 0.818 1 96.94 48 ALA B C 1
ATOM 2221 O O . ALA B 1 48 ? -9.156 -22 1.471 1 96.94 48 ALA B O 1
ATOM 2222 N N . ASP B 1 49 ? -7.473 -23.438 1.376 1 97.69 49 ASP B N 1
ATOM 2223 C CA . ASP B 1 49 ? -7.293 -23.453 2.824 1 97.69 49 ASP B CA 1
ATOM 2224 C C . ASP B 1 49 ? -6.934 -22.062 3.342 1 97.69 49 ASP B C 1
ATOM 2226 O O . ASP B 1 49 ? -7.52 -21.594 4.32 1 97.69 49 ASP B O 1
ATOM 2230 N N . TRP B 1 50 ? -6.016 -21.469 2.654 1 97.75 50 TRP B N 1
ATOM 2231 C CA . TRP B 1 50 ? -5.613 -20.125 3.051 1 97.75 50 TRP B CA 1
ATOM 2232 C C . TRP B 1 50 ? -6.734 -19.109 2.807 1 97.75 50 TRP B C 1
ATOM 2234 O O . TRP B 1 50 ? -6.887 -18.141 3.555 1 97.75 50 TRP B O 1
ATOM 2244 N N . HIS B 1 51 ? -7.508 -19.375 1.752 1 98.5 51 HIS B N 1
ATOM 2245 C CA . HIS B 1 51 ? -8.664 -18.531 1.471 1 98.5 51 HIS B CA 1
ATOM 2246 C C . HIS B 1 51 ? -9.656 -18.547 2.627 1 98.5 51 HIS B C 1
ATOM 2248 O O . HIS B 1 51 ? -10.164 -17.5 3.037 1 98.5 51 HIS B O 1
ATOM 2254 N N . TYR B 1 52 ? -9.828 -19.672 3.186 1 97.56 52 TYR B N 1
ATOM 2255 C CA . TYR B 1 52 ? -10.75 -19.812 4.309 1 97.56 52 TYR B CA 1
ATOM 2256 C C . TYR B 1 52 ? -10.219 -19.094 5.543 1 97.56 52 TYR B C 1
ATOM 2258 O O . TYR B 1 52 ? -10.984 -18.438 6.266 1 97.56 52 TYR B O 1
ATOM 2266 N N . VAL B 1 53 ? -8.93 -19.203 5.77 1 98.06 53 VAL B N 1
ATOM 2267 C CA . VAL B 1 53 ? -8.312 -18.5 6.895 1 98.06 53 VAL B CA 1
ATOM 2268 C C . VAL B 1 53 ? -8.461 -16.984 6.711 1 98.06 53 VAL B C 1
ATOM 2270 O O . VAL B 1 53 ? -8.906 -16.281 7.621 1 98.06 53 VAL B O 1
ATOM 2273 N N . ALA B 1 54 ? -8.125 -16.547 5.527 1 98.62 54 ALA B N 1
ATOM 2274 C CA . ALA B 1 54 ? -8.227 -15.125 5.227 1 98.62 54 ALA B CA 1
ATOM 2275 C C . ALA B 1 54 ? -9.664 -14.641 5.328 1 98.62 54 ALA B C 1
ATOM 2277 O O . ALA B 1 54 ? -9.93 -13.531 5.801 1 98.62 54 ALA B O 1
ATOM 2278 N N . GLY B 1 55 ? -10.562 -15.477 4.824 1 98.5 55 GLY B N 1
ATOM 2279 C CA . GLY B 1 55 ? -11.977 -15.141 4.926 1 98.5 55 GLY B CA 1
ATOM 2280 C C . GLY B 1 55 ? -12.445 -14.977 6.359 1 98.5 55 GLY B C 1
ATOM 2281 O O . GLY B 1 55 ? -13.266 -14.102 6.656 1 98.5 55 GLY B O 1
ATOM 2282 N N . SER B 1 56 ? -11.945 -15.828 7.23 1 98.5 56 SER B N 1
ATOM 2283 C CA . SER B 1 56 ? -12.289 -15.727 8.648 1 98.5 56 SER B CA 1
ATOM 2284 C C . SER B 1 56 ? -11.758 -14.438 9.258 1 98.5 56 SER B C 1
ATOM 2286 O O . SER B 1 56 ? -12.445 -13.781 10.039 1 98.5 56 SER B O 1
ATOM 2288 N N . ILE B 1 57 ? -10.594 -14.078 8.906 1 98.56 57 ILE B N 1
ATOM 2289 C CA . ILE B 1 57 ? -10.008 -12.836 9.383 1 98.56 57 ILE B CA 1
ATOM 2290 C C . ILE B 1 57 ? -10.797 -11.648 8.844 1 98.56 57 ILE B C 1
ATOM 2292 O O . ILE B 1 57 ? -11.055 -10.68 9.562 1 98.56 57 ILE B O 1
ATOM 2296 N N . PHE B 1 58 ? -11.102 -11.75 7.582 1 98.75 58 PHE B N 1
ATOM 2297 C CA . PHE B 1 58 ? -11.938 -10.742 6.945 1 98.75 58 PHE B CA 1
ATOM 2298 C C . PHE B 1 58 ? -13.242 -10.555 7.711 1 98.75 58 PHE B C 1
ATOM 2300 O O . PHE B 1 58 ? -13.656 -9.43 7.984 1 98.75 58 PHE B O 1
ATOM 2307 N N . THR B 1 59 ? -13.852 -11.641 8.07 1 98.62 59 THR B N 1
ATOM 2308 C CA . THR B 1 59 ? -15.125 -11.602 8.781 1 98.62 59 THR B CA 1
ATOM 2309 C C . THR B 1 59 ? -14.953 -10.945 10.148 1 98.62 59 THR B C 1
ATOM 2311 O O . THR B 1 59 ? -15.797 -10.156 10.57 1 98.62 59 THR B O 1
ATOM 2314 N N . LEU B 1 60 ? -13.898 -11.289 10.805 1 98.06 60 LEU B N 1
ATOM 2315 C CA . LEU B 1 60 ? -13.609 -10.648 12.078 1 98.06 60 LEU B CA 1
ATOM 2316 C C . LEU B 1 60 ? -13.438 -9.141 11.906 1 98.06 60 LEU B C 1
ATOM 2318 O O . LEU B 1 60 ? -13.945 -8.359 12.719 1 98.06 60 LEU B O 1
ATOM 2322 N N . GLY B 1 61 ? -12.703 -8.75 10.891 1 98 61 GLY B N 1
ATOM 2323 C CA . GLY B 1 61 ? -12.555 -7.332 10.594 1 98 61 GLY B CA 1
ATOM 2324 C C . GLY B 1 61 ? -13.875 -6.645 10.281 1 98 61 GLY B C 1
ATOM 2325 O O . GLY B 1 61 ? -14.086 -5.5 10.68 1 98 61 GLY B O 1
ATOM 2326 N N . LEU B 1 62 ? -14.68 -7.332 9.57 1 98 62 LEU B N 1
ATOM 2327 C CA . LEU B 1 62 ? -15.992 -6.805 9.203 1 98 62 LEU B CA 1
ATOM 2328 C C . LEU B 1 62 ? -16.859 -6.586 10.445 1 98 62 LEU B C 1
ATOM 2330 O O . LEU B 1 62 ? -17.516 -5.555 10.57 1 98 62 LEU B O 1
ATOM 2334 N N . VAL B 1 63 ? -16.859 -7.527 11.344 1 97.62 63 VAL B N 1
ATOM 2335 C CA . VAL B 1 63 ? -17.609 -7.406 12.594 1 97.62 63 VAL B CA 1
ATOM 2336 C C . VAL B 1 63 ? -17.094 -6.211 13.391 1 97.62 63 VAL B C 1
ATOM 2338 O O . VAL B 1 63 ? -17.875 -5.43 13.93 1 97.62 63 VAL B O 1
ATOM 2341 N N . LEU B 1 64 ? -15.812 -6.094 13.422 1 96.06 64 LEU B N 1
ATOM 2342 C CA . LEU B 1 64 ? -15.219 -4.953 14.109 1 96.06 64 LEU B CA 1
ATOM 2343 C C . LEU B 1 64 ? -15.641 -3.643 13.461 1 96.06 64 LEU B C 1
ATOM 2345 O O . LEU B 1 64 ? -15.953 -2.672 14.156 1 96.06 64 LEU B O 1
ATOM 2349 N N . ARG B 1 65 ? -15.617 -3.633 12.219 1 94.88 65 ARG B N 1
ATOM 2350 C CA . ARG B 1 65 ? -16.016 -2.43 11.492 1 94.88 65 ARG B CA 1
ATOM 2351 C C . ARG B 1 65 ? -17.453 -2.053 11.805 1 94.88 65 ARG B C 1
ATOM 2353 O O . ARG B 1 65 ? -17.766 -0.875 11.992 1 94.88 65 ARG B O 1
ATOM 2360 N N . ILE B 1 66 ? -18.297 -2.99 11.781 1 94.12 66 ILE B N 1
ATOM 2361 C CA . ILE B 1 66 ? -19.703 -2.754 12.086 1 94.12 66 ILE B CA 1
ATOM 2362 C C . ILE B 1 66 ? -19.844 -2.275 13.531 1 94.12 66 ILE B C 1
ATOM 2364 O O . ILE B 1 66 ? -20.625 -1.369 13.812 1 94.12 66 ILE B O 1
ATOM 2368 N N . TRP B 1 67 ? -19.094 -2.885 14.383 1 93.56 67 TRP B N 1
ATOM 2369 C CA . TRP B 1 67 ? -19.094 -2.445 15.773 1 93.56 67 TRP B CA 1
ATOM 2370 C C . TRP B 1 67 ? -18.672 -0.986 15.883 1 93.56 67 TRP B C 1
ATOM 2372 O O . TRP B 1 67 ? -19.281 -0.204 16.609 1 93.56 67 TRP B O 1
ATOM 2382 N N . VAL B 1 68 ? -17.688 -0.579 15.18 1 90.88 68 VAL B N 1
ATOM 2383 C CA . VAL B 1 68 ? -17.156 0.777 15.211 1 90.88 68 VAL B CA 1
ATOM 2384 C C . VAL B 1 68 ? -18.188 1.756 14.664 1 90.88 68 VAL B C 1
ATOM 2386 O O . VAL B 1 68 ? -18.281 2.895 15.133 1 90.88 68 VAL B O 1
ATOM 2389 N N . LEU B 1 69 ? -18.953 1.324 13.734 1 87.38 69 LEU B N 1
ATOM 2390 C CA . LEU B 1 69 ? -19.984 2.162 13.148 1 87.38 69 LEU B CA 1
ATOM 2391 C C . LEU B 1 69 ? -20.953 2.672 14.219 1 87.38 69 LEU B C 1
ATOM 2393 O O . LEU B 1 69 ? -21.5 3.77 14.094 1 87.38 69 LEU B O 1
ATOM 2397 N N . PHE B 1 70 ? -21.047 1.909 15.258 1 88 70 PHE B N 1
ATOM 2398 C CA . PHE B 1 70 ? -22.031 2.268 16.281 1 88 70 PHE B CA 1
ATOM 2399 C C . PHE B 1 70 ? -21.344 2.762 17.547 1 88 70 PHE B C 1
ATOM 2401 O O . PHE B 1 70 ? -21.984 3.383 18.391 1 88 70 PHE B O 1
ATOM 2408 N N . SER B 1 71 ? -20.125 2.568 17.688 1 85.81 71 SER B N 1
ATOM 2409 C CA . SER B 1 71 ? -19.5 2.822 18.984 1 85.81 71 SER B CA 1
ATOM 2410 C C . SER B 1 71 ? -18.359 3.838 18.859 1 85.81 71 SER B C 1
ATOM 2412 O O . SER B 1 71 ? -17.797 4.262 19.859 1 85.81 71 SER B O 1
ATOM 2414 N N . ASP B 1 72 ? -18.047 4.195 17.625 1 82.62 72 ASP B N 1
ATOM 2415 C CA . ASP B 1 72 ? -16.891 5.062 17.453 1 82.62 72 ASP B CA 1
ATOM 2416 C C . ASP B 1 72 ? -17.094 6.406 18.141 1 82.62 72 ASP B C 1
ATOM 2418 O O . ASP B 1 72 ? -18.219 6.918 18.203 1 82.62 72 ASP B O 1
ATOM 2422 N N . LYS B 1 73 ? -16.094 6.867 18.719 1 77.38 73 LYS B N 1
ATOM 2423 C CA . LYS B 1 73 ? -16.156 8.133 19.453 1 77.38 73 LYS B CA 1
ATOM 2424 C C . LYS B 1 73 ? -15.719 9.297 18.562 1 77.38 73 LYS B C 1
ATOM 2426 O O . LYS B 1 73 ? -15.875 10.461 18.938 1 77.38 73 LYS B O 1
ATOM 2431 N N . LEU B 1 74 ? -15.219 8.953 17.484 1 75.75 74 LEU B N 1
ATOM 2432 C CA . LEU B 1 74 ? -14.758 9.984 16.562 1 75.75 74 LEU B CA 1
ATOM 2433 C C . LEU B 1 74 ? -15.633 10.023 15.312 1 75.75 74 LEU B C 1
ATOM 2435 O O . LEU B 1 74 ? -16.859 10.023 15.406 1 75.75 74 LEU B O 1
ATOM 2439 N N . MET B 1 75 ? -15.039 10.188 14.102 1 68.19 75 MET B N 1
ATOM 2440 C CA . MET B 1 75 ? -15.773 10.445 12.867 1 68.19 75 MET B CA 1
ATOM 2441 C C . MET B 1 75 ? -16.156 9.133 12.18 1 68.19 75 MET B C 1
ATOM 2443 O O . MET B 1 75 ? -16.625 9.141 11.039 1 68.19 75 MET B O 1
ATOM 2447 N N . GLY B 1 76 ? -15.984 8.133 12.945 1 70.81 76 GLY B N 1
ATOM 2448 C CA . GLY B 1 76 ? -16.25 6.832 12.344 1 70.81 76 GLY B CA 1
ATOM 2449 C C . GLY B 1 76 ? -17.688 6.379 12.5 1 70.81 76 GLY B C 1
ATOM 2450 O O . GLY B 1 76 ? -18.078 5.344 11.961 1 70.81 76 GLY B O 1
ATOM 2451 N N . ARG B 1 77 ? -18.422 7.219 13.156 1 72 77 ARG B N 1
ATOM 2452 C CA . ARG B 1 77 ? -19.812 6.848 13.43 1 72 77 ARG B CA 1
ATOM 2453 C C . ARG B 1 77 ? -20.688 7.07 12.203 1 72 77 ARG B C 1
ATOM 2455 O O . ARG B 1 77 ? -20.375 7.926 11.367 1 72 77 ARG B O 1
ATOM 2462 N N . TRP B 1 78 ? -21.766 6.297 12.148 1 71.56 78 TRP B N 1
ATOM 2463 C CA . TRP B 1 78 ? -22.688 6.301 11.008 1 71.56 78 TRP B CA 1
ATOM 2464 C C . TRP B 1 78 ? -23.281 7.691 10.789 1 71.56 78 TRP B C 1
ATOM 2466 O O . TRP B 1 78 ? -23.562 8.078 9.656 1 71.56 78 TRP B O 1
ATOM 2476 N N . GLN B 1 79 ? -23.438 8.445 11.82 1 65.31 79 GLN B N 1
ATOM 2477 C CA . GLN B 1 79 ? -24.062 9.766 11.719 1 65.31 79 GLN B CA 1
ATOM 2478 C C . GLN B 1 79 ? -23.203 10.727 10.914 1 65.31 79 GLN B C 1
ATOM 2480 O O . GLN B 1 79 ? -23.703 11.586 10.195 1 65.31 79 GLN B O 1
ATOM 2485 N N . PHE B 1 80 ? -21.906 10.523 11.07 1 63.31 80 PHE B N 1
ATOM 2486 C CA . PHE B 1 80 ? -20.984 11.414 10.375 1 63.31 80 PHE B CA 1
ATOM 2487 C C . PHE B 1 80 ? -20.812 10.992 8.922 1 63.31 80 PHE B C 1
ATOM 2489 O O . PHE B 1 80 ? -20.438 11.805 8.078 1 63.31 80 PHE B O 1
ATOM 2496 N N . LEU B 1 81 ? -21.062 9.797 8.742 1 60.69 81 LEU B N 1
ATOM 2497 C CA . LEU B 1 81 ? -21.031 9.289 7.371 1 60.69 81 LEU B CA 1
ATOM 2498 C C . LEU B 1 81 ? -22.141 9.922 6.543 1 60.69 81 LEU B C 1
ATOM 2500 O O . LEU B 1 81 ? -21.922 10.281 5.383 1 60.69 81 LEU B O 1
ATOM 2504 N N . LEU B 1 82 ? -23.203 10.117 7.129 1 57.94 82 LEU B N 1
ATOM 2505 C CA . LEU B 1 82 ? -24.391 10.562 6.406 1 57.94 82 LEU B CA 1
ATOM 2506 C C . LEU B 1 82 ? -24.438 12.078 6.297 1 57.94 82 LEU B C 1
ATOM 2508 O O . LEU B 1 82 ? -25.109 12.625 5.422 1 57.94 82 LEU B O 1
ATOM 2512 N N . ALA B 1 83 ? -23.641 12.758 7.102 1 54.06 83 ALA B N 1
ATOM 2513 C CA . ALA B 1 83 ? -23.766 14.211 7.203 1 54.06 83 ALA B CA 1
ATOM 2514 C C . ALA B 1 83 ? -23.266 14.891 5.934 1 54.06 83 ALA B C 1
ATOM 2516 O O . ALA B 1 83 ? -23.672 16.016 5.621 1 54.06 83 ALA B O 1
ATOM 2517 N N . ASP B 1 84 ? -22.453 14.258 5.164 1 56.53 84 ASP B N 1
ATOM 2518 C CA . ASP B 1 84 ? -21.859 15.016 4.07 1 56.53 84 ASP B CA 1
ATOM 2519 C C . ASP B 1 84 ? -22.453 14.602 2.727 1 56.53 84 ASP B C 1
ATOM 2521 O O . ASP B 1 84 ? -21.812 14.773 1.681 1 56.53 84 ASP B O 1
ATOM 2525 N N . LEU B 1 85 ? -23.781 14.234 2.811 1 60 85 LEU B N 1
ATOM 2526 C CA . LEU B 1 85 ? -24.422 13.883 1.547 1 60 85 LEU B CA 1
ATOM 2527 C C . LEU B 1 85 ? -24.812 15.141 0.774 1 60 85 LEU B C 1
ATOM 2529 O O . LEU B 1 85 ? -25.906 15.672 0.965 1 60 85 LEU B O 1
ATOM 2533 N N . GLU B 1 86 ? -23.781 15.695 0.188 1 63.5 86 GLU B N 1
ATOM 2534 C CA . GLU B 1 86 ? -24.031 16.828 -0.702 1 63.5 86 GLU B CA 1
ATOM 2535 C C . GLU B 1 86 ? -23.797 16.438 -2.16 1 63.5 86 GLU B C 1
ATOM 2537 O O . GLU B 1 86 ? -22.656 16.281 -2.596 1 63.5 86 GLU B O 1
ATOM 2542 N N . PRO B 1 87 ? -24.922 16.312 -2.871 1 68.25 87 PRO B N 1
ATOM 2543 C CA . PRO B 1 87 ? -24.844 15.859 -4.258 1 68.25 87 PRO B CA 1
ATOM 2544 C C . PRO B 1 87 ? -23.891 16.688 -5.102 1 68.25 87 PRO B C 1
ATOM 2546 O O . PRO B 1 87 ? -23.203 16.156 -5.973 1 68.25 87 PRO B O 1
ATOM 2549 N N . LYS B 1 88 ? -23.922 17.938 -4.871 1 67.31 88 LYS B N 1
ATOM 2550 C CA . LYS B 1 88 ? -23.047 18.797 -5.656 1 67.31 88 LYS B CA 1
ATOM 2551 C C . LYS B 1 88 ? -21.578 18.453 -5.418 1 67.31 88 LYS B C 1
ATOM 2553 O O . LYS B 1 88 ? -20.781 18.375 -6.363 1 67.31 88 LYS B O 1
ATOM 2558 N N . LYS B 1 89 ? -21.25 18.203 -4.195 1 66.44 89 LYS B N 1
ATOM 2559 C CA . LYS B 1 89 ? -19.875 17.875 -3.854 1 66.44 89 LYS B CA 1
ATOM 2560 C C . LYS B 1 89 ? -19.484 16.484 -4.367 1 66.44 89 LYS B C 1
ATOM 2562 O O . LYS B 1 89 ? -18.359 16.266 -4.785 1 66.44 89 LYS B O 1
ATOM 2567 N N . MET B 1 90 ? -20.484 15.727 -4.434 1 67 90 MET B N 1
ATOM 2568 C CA . MET B 1 90 ? -20.266 14.383 -4.953 1 67 90 MET B CA 1
ATOM 2569 C C . MET B 1 90 ? -19.891 14.422 -6.434 1 67 90 MET B C 1
ATOM 2571 O O . MET B 1 90 ? -18.984 13.719 -6.875 1 67 90 MET B O 1
ATOM 2575 N N . LEU B 1 91 ? -20.625 15.211 -7.066 1 69.19 91 LEU B N 1
ATOM 2576 C CA . LEU B 1 91 ? -20.391 15.336 -8.5 1 69.19 91 LEU B CA 1
ATOM 2577 C C . LEU B 1 91 ? -19.016 15.953 -8.758 1 69.19 91 LEU B C 1
ATOM 2579 O O . LEU B 1 91 ? -18.328 15.562 -9.711 1 69.19 91 LEU B O 1
ATOM 2583 N N . GLN B 1 92 ? -18.656 16.875 -7.934 1 69.19 92 GLN B N 1
ATOM 2584 C CA . GLN B 1 92 ? -17.359 17.5 -8.086 1 69.19 92 GLN B CA 1
ATOM 2585 C C . GLN B 1 92 ? -16.219 16.516 -7.852 1 69.19 92 GLN B C 1
ATOM 2587 O O . GLN B 1 92 ? -15.211 16.547 -8.547 1 69.19 92 GLN B O 1
ATOM 2592 N N . MET B 1 93 ? -16.5 15.75 -6.879 1 68.56 93 MET B N 1
ATOM 2593 C CA . MET B 1 93 ? -15.492 14.734 -6.582 1 68.56 93 MET B CA 1
ATOM 2594 C C . MET B 1 93 ? -15.367 13.742 -7.73 1 68.56 93 MET B C 1
ATOM 2596 O O . MET B 1 93 ? -14.266 13.336 -8.094 1 68.56 93 MET B O 1
ATOM 2600 N N . LEU B 1 94 ? -16.531 13.391 -8.242 1 69.38 94 LEU B N 1
ATOM 2601 C CA . LEU B 1 94 ? -16.531 12.477 -9.383 1 69.38 94 LEU B CA 1
ATOM 2602 C C . LEU B 1 94 ? -15.773 13.078 -10.562 1 69.38 94 LEU B C 1
ATOM 2604 O O . LEU B 1 94 ? -15.008 12.383 -11.234 1 69.38 94 LEU B O 1
ATOM 2608 N N . LYS B 1 95 ? -16 14.312 -10.727 1 67.25 95 LYS B N 1
ATOM 2609 C CA . LYS B 1 95 ? -15.305 15.008 -11.805 1 67.25 95 LYS B CA 1
ATOM 2610 C C . LYS B 1 95 ? -13.797 15 -11.578 1 67.25 95 LYS B C 1
ATOM 2612 O O . LYS B 1 95 ? -13.016 14.852 -12.523 1 67.25 95 LYS B O 1
ATOM 2617 N N . PHE B 1 96 ? -13.477 15.164 -10.445 1 67.44 96 PHE B N 1
ATOM 2618 C CA . PHE B 1 96 ? -12.062 15.141 -10.078 1 67.44 96 PHE B CA 1
ATOM 2619 C C . PHE B 1 96 ? -11.445 13.789 -10.406 1 67.44 96 PHE B C 1
ATOM 2621 O O . PHE B 1 96 ? -10.383 13.719 -11.031 1 67.44 96 PHE B O 1
ATOM 2628 N N . TYR B 1 97 ? -12.117 12.797 -10.008 1 70.62 97 TYR B N 1
ATOM 2629 C CA . TYR B 1 97 ? -11.594 11.453 -10.258 1 70.62 97 TYR B CA 1
ATOM 2630 C C . TYR B 1 97 ? -11.562 11.148 -11.75 1 70.62 97 TYR B C 1
ATOM 2632 O O . TYR B 1 97 ? -10.57 10.609 -12.258 1 70.62 97 TYR B O 1
ATOM 2640 N N . LEU B 1 98 ? -12.648 11.469 -12.422 1 68.56 98 LEU B N 1
ATOM 2641 C CA . LEU B 1 98 ? -12.773 11.141 -13.836 1 68.56 98 LEU B CA 1
ATOM 2642 C C . LEU B 1 98 ? -11.797 11.961 -14.672 1 68.56 98 LEU B C 1
ATOM 2644 O O . LEU B 1 98 ? -11.422 11.547 -15.773 1 68.56 98 LEU B O 1
ATOM 2648 N N . SER B 1 99 ? -11.453 13.078 -14.109 1 67.62 99 SER B N 1
ATOM 2649 C CA . SER B 1 99 ? -10.508 13.938 -14.82 1 67.62 99 SER B CA 1
ATOM 2650 C C . SER B 1 99 ? -9.07 13.625 -14.422 1 67.62 99 SER B C 1
ATOM 2652 O O . SER B 1 99 ? -8.148 14.367 -14.766 1 67.62 99 SER B O 1
ATOM 2654 N N . PHE B 1 100 ? -8.898 12.641 -13.711 1 66.62 100 PHE B N 1
ATOM 2655 C CA . PHE B 1 100 ? -7.586 12.234 -13.227 1 66.62 100 PHE B CA 1
ATOM 2656 C C . PHE B 1 100 ? -6.879 13.398 -12.539 1 66.62 100 PHE B C 1
ATOM 2658 O O . PHE B 1 100 ? -5.688 13.625 -12.766 1 66.62 100 PHE B O 1
ATOM 2665 N N . GLY B 1 101 ? -7.707 14.195 -11.805 1 61.12 101 GLY B N 1
ATOM 2666 C CA . GLY B 1 101 ? -7.141 15.211 -10.93 1 61.12 101 GLY B CA 1
ATOM 2667 C C . GLY B 1 101 ? -7.059 16.578 -11.586 1 61.12 101 GLY B C 1
ATOM 2668 O O . GLY B 1 101 ? -6.473 17.5 -11.023 1 61.12 101 GLY B O 1
ATOM 2669 N N . LYS B 1 102 ? -7.477 16.688 -12.711 1 64.69 102 LYS B N 1
ATOM 2670 C CA . LYS B 1 102 ? -7.426 18 -13.375 1 64.69 102 LYS B CA 1
ATOM 2671 C C . LYS B 1 102 ? -8.438 18.953 -12.766 1 64.69 102 LYS B C 1
ATOM 2673 O O . LYS B 1 102 ? -8.203 20.172 -12.719 1 64.69 102 LYS B O 1
ATOM 2678 N N . ALA B 1 103 ? -9.508 18.391 -12.266 1 63 103 ALA B N 1
ATOM 2679 C CA . ALA B 1 103 ? -10.523 19.219 -11.625 1 63 103 ALA B CA 1
ATOM 2680 C C . ALA B 1 103 ? -10.125 19.562 -10.195 1 63 103 ALA B C 1
ATOM 2682 O O . ALA B 1 103 ? -9.266 18.891 -9.609 1 63 103 ALA B O 1
ATOM 2683 N N . THR B 1 104 ? -10.664 20.703 -9.695 1 61.81 104 THR B N 1
ATOM 2684 C CA . THR B 1 104 ? -10.344 21.188 -8.359 1 61.81 104 THR B CA 1
ATOM 2685 C C . THR B 1 104 ? -10.797 20.172 -7.301 1 61.81 104 THR B C 1
ATOM 2687 O O . THR B 1 104 ? -11.898 19.625 -7.387 1 61.81 104 THR B O 1
ATOM 2690 N N . LEU B 1 105 ? -9.883 19.797 -6.504 1 58.84 105 LEU B N 1
ATOM 2691 C CA . LEU B 1 105 ? -10.227 18.922 -5.379 1 58.84 105 LEU B CA 1
ATOM 2692 C C . LEU B 1 105 ? -10.945 19.703 -4.285 1 58.84 105 LEU B C 1
ATOM 2694 O O . LEU B 1 105 ? -10.398 20.672 -3.742 1 58.84 105 LEU B O 1
ATOM 2698 N N . PRO B 1 106 ? -12.258 19.328 -4.199 1 55.34 106 PRO B N 1
ATOM 2699 C CA . PRO B 1 106 ? -12.945 20 -3.1 1 55.34 106 PRO B CA 1
ATOM 2700 C C . PRO B 1 106 ? -12.375 19.641 -1.731 1 55.34 106 PRO B C 1
ATOM 2702 O O . PRO B 1 106 ? -11.844 18.547 -1.553 1 55.34 106 PRO B O 1
ATOM 2705 N N . ARG B 1 107 ? -12.211 20.609 -0.897 1 56.94 107 ARG B N 1
ATOM 2706 C CA . ARG B 1 107 ? -11.719 20.375 0.455 1 56.94 107 ARG B CA 1
ATOM 2707 C C . ARG B 1 107 ? -12.789 19.719 1.323 1 56.94 107 ARG B C 1
ATOM 2709 O O . ARG B 1 107 ? -13.977 20.031 1.2 1 56.94 107 ARG B O 1
ATOM 2716 N N . TRP B 1 108 ? -12.562 18.641 1.817 1 53.59 108 TRP B N 1
ATOM 2717 C CA . TRP B 1 108 ? -13.477 18.016 2.764 1 53.59 108 TRP B CA 1
ATOM 2718 C C . TRP B 1 108 ? -12.773 17.719 4.086 1 53.59 108 TRP B C 1
ATOM 2720 O O . TRP B 1 108 ? -11.547 17.625 4.137 1 53.59 108 TRP B O 1
ATOM 2730 N N . TYR B 1 109 ? -13.586 17.938 5.105 1 49.41 109 TYR B N 1
ATOM 2731 C CA . TYR B 1 109 ? -13.047 17.734 6.445 1 49.41 109 TYR B CA 1
ATOM 2732 C C . TYR B 1 109 ? -12.648 16.281 6.656 1 49.41 109 TYR B C 1
ATOM 2734 O O . TYR B 1 109 ? -11.461 15.945 6.688 1 49.41 109 TYR B O 1
ATOM 2742 N N . ALA B 1 110 ? -13.695 15.445 6.812 1 48.38 110 ALA B N 1
ATOM 2743 C CA . ALA B 1 110 ? -13.438 14.055 7.164 1 48.38 110 ALA B CA 1
ATOM 2744 C C . ALA B 1 110 ? -13.867 13.117 6.039 1 48.38 110 ALA B C 1
ATOM 2746 O O . ALA B 1 110 ? -13.07 12.305 5.562 1 48.38 110 ALA B O 1
ATOM 2747 N N . HIS B 1 111 ? -15.086 13.281 5.652 1 53.62 111 HIS B N 1
ATOM 2748 C CA . HIS B 1 111 ? -15.602 12.336 4.676 1 53.62 111 HIS B CA 1
ATOM 2749 C C . HIS B 1 111 ? -15.844 13.008 3.328 1 53.62 111 HIS B C 1
ATOM 2751 O O . HIS B 1 111 ? -16.516 14.039 3.256 1 53.62 111 HIS B O 1
ATOM 2757 N N . ASN B 1 112 ? -15.148 12.5 2.361 1 60.72 112 ASN B N 1
ATOM 2758 C CA . ASN B 1 112 ? -15.453 12.797 0.967 1 60.72 112 ASN B CA 1
ATOM 2759 C C . ASN B 1 112 ? -16.906 12.484 0.633 1 60.72 112 ASN B C 1
ATOM 2761 O O . ASN B 1 112 ? -17.375 11.367 0.862 1 60.72 112 ASN B O 1
ATOM 2765 N N . PRO B 1 113 ? -17.688 13.508 0.318 1 59.09 113 PRO B N 1
ATOM 2766 C CA . PRO B 1 113 ? -19.125 13.312 0.088 1 59.09 113 PRO B CA 1
ATOM 2767 C C . PRO B 1 113 ? -19.422 12.117 -0.823 1 59.09 113 PRO B C 1
ATOM 2769 O O . PRO B 1 113 ? -20.469 11.484 -0.702 1 59.09 113 PRO B O 1
ATOM 2772 N N . LEU B 1 114 ? -18.625 11.805 -1.676 1 63.47 114 LEU B N 1
ATOM 2773 C CA . LEU B 1 114 ? -18.828 10.672 -2.572 1 63.47 114 LEU B CA 1
ATOM 2774 C C . LEU B 1 114 ? -18.609 9.352 -1.838 1 63.47 114 LEU B C 1
ATOM 2776 O O . LEU B 1 114 ? -19.156 8.32 -2.236 1 63.47 114 LEU B O 1
ATOM 2780 N N . TRP B 1 115 ? -18.078 9.445 -0.753 1 66.25 115 TRP B N 1
ATOM 2781 C CA . TRP B 1 115 ? -17.656 8.211 -0.105 1 66.25 115 TRP B CA 1
ATOM 2782 C C . TRP B 1 115 ? -18.766 7.656 0.781 1 66.25 115 TRP B C 1
ATOM 2784 O O . TRP B 1 115 ? -18.797 6.457 1.069 1 66.25 115 TRP B O 1
ATOM 2794 N N . VAL B 1 116 ? -19.859 8.398 0.963 1 72.75 116 VAL B N 1
ATOM 2795 C CA . VAL B 1 116 ? -20.875 7.941 1.896 1 72.75 116 VAL B CA 1
ATOM 2796 C C . VAL B 1 116 ? -21.719 6.852 1.243 1 72.75 116 VAL B C 1
ATOM 2798 O O . VAL B 1 116 ? -21.828 5.738 1.764 1 72.75 116 VAL B O 1
ATOM 2801 N N . PRO B 1 117 ? -22.266 7.137 0.103 1 76.88 117 PRO B N 1
ATOM 2802 C CA . PRO B 1 117 ? -23.047 6.059 -0.518 1 76.88 117 PRO B CA 1
ATOM 2803 C C . PRO B 1 117 ? -22.188 4.863 -0.918 1 76.88 117 PRO B C 1
ATOM 2805 O O . PRO B 1 117 ? -22.641 3.719 -0.843 1 76.88 117 PRO B O 1
ATOM 2808 N N . VAL B 1 118 ? -21.016 5.145 -1.309 1 83.44 118 VAL B N 1
ATOM 2809 C CA . VAL B 1 118 ? -20.094 4.07 -1.703 1 83.44 118 VAL B CA 1
ATOM 2810 C C . VAL B 1 118 ? -19.797 3.186 -0.499 1 83.44 118 VAL B C 1
ATOM 2812 O O . VAL B 1 118 ? -19.734 1.959 -0.621 1 83.44 118 VAL B O 1
ATOM 2815 N N . TYR B 1 119 ? -19.688 3.832 0.566 1 84.44 119 TYR B N 1
ATOM 2816 C CA . TYR B 1 119 ? -19.406 3.092 1.79 1 84.44 119 TYR B CA 1
ATOM 2817 C C . TYR B 1 119 ? -20.516 2.096 2.096 1 84.44 119 TYR B C 1
ATOM 2819 O O . TYR B 1 119 ? -20.25 0.939 2.43 1 84.44 119 TYR B O 1
ATOM 2827 N N . LEU B 1 120 ? -21.75 2.488 1.981 1 85.12 120 LEU B N 1
ATOM 2828 C CA . LEU B 1 120 ? -22.891 1.635 2.297 1 85.12 120 LEU B CA 1
ATOM 2829 C C . LEU B 1 120 ? -22.969 0.46 1.327 1 85.12 120 LEU B C 1
ATOM 2831 O O . LEU B 1 120 ? -23.234 -0.671 1.738 1 85.12 120 LEU B O 1
ATOM 2835 N N . VAL B 1 121 ? -22.781 0.774 0.098 1 91.06 121 VAL B N 1
ATOM 2836 C CA . VAL B 1 121 ? -22.828 -0.273 -0.918 1 91.06 121 VAL B CA 1
ATOM 2837 C C . VAL B 1 121 ? -21.703 -1.284 -0.67 1 91.06 121 VAL B C 1
ATOM 2839 O O . VAL B 1 121 ? -21.938 -2.494 -0.701 1 91.06 121 VAL B O 1
ATOM 2842 N N . VAL B 1 122 ? -20.531 -0.775 -0.373 1 94.44 122 VAL B N 1
ATOM 2843 C CA . VAL B 1 122 ? -19.391 -1.653 -0.166 1 94.44 122 VAL B CA 1
ATOM 2844 C C . VAL B 1 122 ? -19.594 -2.477 1.104 1 94.44 122 VAL B C 1
ATOM 2846 O O . VAL B 1 122 ? -19.281 -3.668 1.135 1 94.44 122 VAL B O 1
ATOM 2849 N N . LEU B 1 123 ? -20.141 -1.877 2.088 1 93.94 123 LEU B N 1
ATOM 2850 C CA . LEU B 1 123 ? -20.438 -2.602 3.32 1 93.94 123 LEU B CA 1
ATOM 2851 C C . LEU B 1 123 ? -21.391 -3.752 3.061 1 93.94 123 LEU B C 1
ATOM 2853 O O . LEU B 1 123 ? -21.172 -4.871 3.533 1 93.94 123 LEU B O 1
ATOM 2857 N N . ALA B 1 124 ? -22.438 -3.471 2.318 1 95.81 124 ALA B N 1
ATOM 2858 C CA . ALA B 1 124 ? -23.422 -4.5 1.977 1 95.81 124 ALA B CA 1
ATOM 2859 C C . ALA B 1 124 ? -22.766 -5.637 1.192 1 95.81 124 ALA B C 1
ATOM 2861 O O . ALA B 1 124 ? -23.016 -6.812 1.461 1 95.81 124 ALA B O 1
ATOM 2862 N N . LEU B 1 125 ? -21.969 -5.262 0.251 1 97.81 125 LEU B N 1
ATOM 2863 C CA . LEU B 1 125 ? -21.281 -6.258 -0.561 1 97.81 125 LEU B CA 1
ATOM 2864 C C . LEU B 1 125 ? -20.328 -7.094 0.293 1 97.81 125 LEU B C 1
ATOM 2866 O O . LEU B 1 125 ? -20.188 -8.297 0.075 1 97.81 125 LEU B O 1
ATOM 2870 N N . MET B 1 126 ? -19.656 -6.445 1.219 1 98.25 126 MET B N 1
ATOM 2871 C CA . MET B 1 126 ? -18.734 -7.164 2.098 1 98.25 126 MET B CA 1
ATOM 2872 C C . MET B 1 126 ? -19.5 -8.164 2.973 1 98.25 126 MET B C 1
ATOM 2874 O O . MET B 1 126 ? -19.031 -9.281 3.197 1 98.25 126 MET B O 1
ATOM 2878 N N . ILE B 1 127 ? -20.625 -7.805 3.443 1 97.81 127 ILE B N 1
ATOM 2879 C CA . ILE B 1 127 ? -21.438 -8.711 4.238 1 97.81 127 ILE B CA 1
ATOM 2880 C C . ILE B 1 127 ? -21.891 -9.891 3.385 1 97.81 127 ILE B C 1
ATOM 2882 O O . ILE B 1 127 ? -21.781 -11.047 3.811 1 97.81 127 ILE B O 1
ATOM 2886 N N . LEU B 1 128 ? -22.328 -9.594 2.186 1 97.88 128 LEU B N 1
ATOM 2887 C CA . LEU B 1 128 ? -22.844 -10.625 1.29 1 97.88 128 LEU B CA 1
ATOM 2888 C C . LEU B 1 128 ? -21.75 -11.609 0.904 1 97.88 128 LEU B C 1
ATOM 2890 O O . LEU B 1 128 ? -21.969 -12.82 0.875 1 97.88 128 LEU B O 1
ATOM 2894 N N . VAL B 1 129 ? -20.594 -11.117 0.597 1 98.44 129 VAL B N 1
ATOM 2895 C CA . VAL B 1 129 ? -19.516 -12 0.165 1 98.44 129 VAL B CA 1
ATOM 2896 C C . VAL B 1 129 ? -19.062 -12.867 1.336 1 98.44 129 VAL B C 1
ATOM 2898 O O . VAL B 1 129 ? -18.719 -14.039 1.152 1 98.44 129 VAL B O 1
ATOM 2901 N N . ALA B 1 130 ? -19 -12.258 2.498 1 98.19 130 ALA B N 1
ATOM 2902 C CA . ALA B 1 130 ? -18.656 -13.047 3.678 1 98.19 130 ALA B CA 1
ATOM 2903 C C . ALA B 1 130 ? -19.672 -14.164 3.904 1 98.19 130 ALA B C 1
ATOM 2905 O O . ALA B 1 130 ? -19.297 -15.312 4.129 1 98.19 130 ALA B O 1
ATOM 2906 N N . PHE B 1 131 ? -20.906 -13.852 3.779 1 97.12 131 PHE B N 1
ATOM 2907 C CA . PHE B 1 131 ? -21.984 -14.82 3.996 1 97.12 131 PHE B CA 1
ATOM 2908 C C . PHE B 1 131 ? -21.922 -15.938 2.959 1 97.12 131 PHE B C 1
ATOM 2910 O O . PHE B 1 131 ? -21.953 -17.125 3.309 1 97.12 131 PHE B O 1
ATOM 2917 N N . THR B 1 132 ? -21.844 -15.586 1.74 1 97.62 132 THR B N 1
ATOM 2918 C CA . THR B 1 132 ? -21.812 -16.594 0.682 1 97.62 132 THR B CA 1
ATOM 2919 C C . THR B 1 132 ? -20.531 -17.406 0.76 1 97.62 132 THR B C 1
ATOM 2921 O O . THR B 1 132 ? -20.531 -18.609 0.48 1 97.62 132 THR B O 1
ATOM 2924 N N . GLY B 1 133 ? -19.438 -16.766 1.141 1 97.25 133 GLY B N 1
ATOM 2925 C CA . GLY B 1 133 ? -18.188 -17.484 1.283 1 97.25 133 GLY B CA 1
ATOM 2926 C C . GLY B 1 133 ? -18.234 -18.562 2.35 1 97.25 133 GLY B C 1
ATOM 2927 O O . GLY B 1 133 ? -17.75 -19.672 2.135 1 97.25 133 GLY B O 1
ATOM 2928 N N . HIS B 1 134 ? -18.812 -18.266 3.445 1 96.88 134 HIS B N 1
ATOM 2929 C CA . HIS B 1 134 ? -18.875 -19.219 4.547 1 96.88 134 HIS B CA 1
ATOM 2930 C C . HIS B 1 134 ? -19.906 -20.328 4.266 1 96.88 134 HIS B C 1
ATOM 2932 O O . HIS B 1 134 ? -19.766 -21.438 4.762 1 96.88 134 HIS B O 1
ATOM 2938 N N . LEU B 1 135 ? -20.859 -20.094 3.4 1 96.44 135 LEU B N 1
ATOM 2939 C CA . LEU B 1 135 ? -21.984 -21.031 3.225 1 96.44 135 LEU B CA 1
ATOM 2940 C C . LEU B 1 135 ? -21.781 -21.875 1.978 1 96.44 135 LEU B C 1
ATOM 2942 O O . LEU B 1 135 ? -22.297 -23 1.894 1 96.44 135 LEU B O 1
ATOM 2946 N N . GLN B 1 136 ? -21.016 -21.469 1.024 1 95.38 136 GLN B N 1
ATOM 2947 C CA . GLN B 1 136 ? -21.016 -22.078 -0.299 1 95.38 136 GLN B CA 1
ATOM 2948 C C . GLN B 1 136 ? -20.453 -23.5 -0.246 1 95.38 136 GLN B C 1
ATOM 2950 O O . GLN B 1 136 ? -20.781 -24.328 -1.084 1 95.38 136 GLN B O 1
ATOM 2955 N N . GLY B 1 137 ? -19.688 -23.781 0.685 1 92.69 137 GLY B N 1
ATOM 2956 C CA . GLY B 1 137 ? -19.156 -25.141 0.82 1 92.69 137 GLY B CA 1
ATOM 2957 C C . GLY B 1 137 ? -20.203 -26.141 1.271 1 92.69 137 GLY B C 1
ATOM 2958 O O . GLY B 1 137 ? -20.328 -27.203 0.678 1 92.69 137 GLY B O 1
ATOM 2959 N N . SER B 1 138 ? -20.984 -25.844 2.217 1 95.12 138 SER B N 1
ATOM 2960 C CA . SER B 1 138 ? -22 -26.719 2.803 1 95.12 138 SER B CA 1
ATOM 2961 C C . SER B 1 138 ? -23.312 -26.641 2.045 1 95.12 138 SER B C 1
ATOM 2963 O O . SER B 1 138 ? -24.031 -27.625 1.931 1 95.12 138 SER B O 1
ATOM 2965 N N . TYR B 1 139 ? -23.578 -25.469 1.557 1 96.19 139 TYR B N 1
ATOM 2966 C CA . TYR B 1 139 ? -24.828 -25.203 0.853 1 96.19 139 TYR B CA 1
ATOM 2967 C C . TYR B 1 139 ? -24.578 -24.453 -0.447 1 96.19 139 TYR B C 1
ATOM 2969 O O . TYR B 1 139 ? -24.844 -23.25 -0.533 1 96.19 139 TYR B O 1
ATOM 2977 N N . PRO B 1 140 ? -24.203 -25.156 -1.431 1 95.62 140 PRO B N 1
ATOM 2978 C CA . PRO B 1 140 ? -23.844 -24.484 -2.689 1 95.62 140 PRO B CA 1
ATOM 2979 C C . PRO B 1 140 ? -25.031 -23.797 -3.346 1 95.62 140 PRO B C 1
ATOM 2981 O O . PRO B 1 140 ? -24.859 -22.828 -4.09 1 95.62 140 PRO B O 1
ATOM 2984 N N . VAL B 1 141 ? -26.281 -24.359 -3.064 1 96.88 141 VAL B N 1
ATOM 2985 C CA . VAL B 1 141 ? -27.484 -23.75 -3.631 1 96.88 141 VAL B CA 1
ATOM 2986 C C . VAL B 1 141 ? -28.438 -23.359 -2.51 1 96.88 141 VAL B C 1
ATOM 2988 O O . VAL B 1 141 ? -28.766 -24.172 -1.646 1 96.88 141 VAL B O 1
ATOM 2991 N N . VAL B 1 142 ? -28.828 -22.109 -2.445 1 94.62 142 VAL B N 1
ATOM 2992 C CA . VAL B 1 142 ? -29.797 -21.609 -1.482 1 94.62 142 VAL B CA 1
ATOM 2993 C C . VAL B 1 142 ? -30.906 -20.859 -2.217 1 94.62 142 VAL B C 1
ATOM 2995 O O . VAL B 1 142 ? -30.641 -19.922 -2.963 1 94.62 142 VAL B O 1
ATOM 2998 N N . SER B 1 143 ? -32.156 -21.359 -2.039 1 95.19 143 SER B N 1
ATOM 2999 C CA . SER B 1 143 ? -33.312 -20.75 -2.666 1 95.19 143 SER B CA 1
ATOM 3000 C C . SER B 1 143 ? -33.125 -20.594 -4.172 1 95.19 143 SER B C 1
ATOM 3002 O O . SER B 1 143 ? -33.406 -19.547 -4.734 1 95.19 143 SER B O 1
ATOM 3004 N N . GLY B 1 144 ? -32.5 -21.578 -4.816 1 95.5 144 GLY B N 1
ATOM 3005 C CA . GLY B 1 144 ? -32.344 -21.625 -6.258 1 95.5 144 GLY B CA 1
ATOM 3006 C C . GLY B 1 144 ? -31.141 -20.859 -6.75 1 95.5 144 GLY B C 1
ATOM 3007 O O . GLY B 1 144 ? -30.844 -20.844 -7.945 1 95.5 144 GLY B O 1
ATOM 3008 N N . ILE B 1 145 ? -30.422 -20.203 -5.816 1 96.75 145 ILE B N 1
ATOM 3009 C CA . ILE B 1 145 ? -29.25 -19.406 -6.191 1 96.75 145 ILE B CA 1
ATOM 3010 C C . ILE B 1 145 ? -27.984 -20.219 -5.969 1 96.75 145 ILE B C 1
ATOM 3012 O O . ILE B 1 145 ? -27.781 -20.797 -4.898 1 96.75 145 ILE B O 1
ATOM 3016 N N . TYR B 1 146 ? -27.188 -20.359 -7.055 1 97.75 146 TYR B N 1
ATOM 3017 C CA . TYR B 1 146 ? -25.875 -21.016 -6.953 1 97.75 146 TYR B CA 1
ATOM 3018 C C . TYR B 1 146 ? -24.875 -20.109 -6.266 1 97.75 146 TYR B C 1
ATOM 3020 O O . TYR B 1 146 ? -24.359 -19.172 -6.879 1 97.75 146 TYR B O 1
ATOM 3028 N N . LEU B 1 147 ? -24.469 -20.359 -5.074 1 97.38 147 LEU B N 1
ATOM 3029 C CA . LEU B 1 147 ? -23.734 -19.469 -4.195 1 97.38 147 LEU B CA 1
ATOM 3030 C C . LEU B 1 147 ? -22.312 -19.266 -4.699 1 97.38 147 LEU B C 1
ATOM 3032 O O . LEU B 1 147 ? -21.781 -18.156 -4.629 1 97.38 147 LEU B O 1
ATOM 3036 N N . PRO B 1 148 ? -21.688 -20.328 -5.219 1 96.81 148 PRO B N 1
ATOM 3037 C CA . PRO B 1 148 ? -20.328 -20.094 -5.715 1 96.81 148 PRO B CA 1
ATOM 3038 C C . PRO B 1 148 ? -20.266 -19.062 -6.84 1 96.81 148 PRO B C 1
ATOM 3040 O O . PRO B 1 148 ? -19.359 -18.234 -6.883 1 96.81 148 PRO B O 1
ATOM 3043 N N . ALA B 1 149 ? -21.219 -19.109 -7.668 1 97.25 149 ALA B N 1
ATOM 3044 C CA . ALA B 1 149 ? -21.266 -18.125 -8.742 1 97.25 149 ALA B CA 1
ATOM 3045 C C . ALA B 1 149 ? -21.547 -16.734 -8.203 1 97.25 149 ALA B C 1
ATOM 3047 O O . ALA B 1 149 ? -20.922 -15.758 -8.633 1 97.25 149 ALA B O 1
ATOM 3048 N N . LEU B 1 150 ? -22.469 -16.625 -7.316 1 97.38 150 LEU B N 1
ATOM 3049 C CA . LEU B 1 150 ? -22.781 -15.352 -6.684 1 97.38 150 LEU B CA 1
ATOM 3050 C C . LEU B 1 150 ? -21.562 -14.805 -5.934 1 97.38 150 LEU B C 1
ATOM 3052 O O . LEU B 1 150 ? -21.234 -13.625 -6.051 1 97.38 150 LEU B O 1
ATOM 3056 N N . HIS B 1 151 ? -20.906 -15.633 -5.191 1 98.38 151 HIS B N 1
ATOM 3057 C CA . HIS B 1 151 ? -19.688 -15.281 -4.453 1 98.38 151 HIS B CA 1
ATOM 3058 C C . HIS B 1 151 ? -18.609 -14.734 -5.383 1 98.38 151 HIS B C 1
ATOM 3060 O O . HIS B 1 151 ? -18.047 -13.68 -5.125 1 98.38 151 HIS B O 1
ATOM 3066 N N . ALA B 1 152 ? -18.469 -15.445 -6.449 1 97.38 152 ALA B N 1
ATOM 3067 C CA . ALA B 1 152 ? -17.438 -15.039 -7.41 1 97.38 152 ALA B CA 1
ATOM 3068 C C . ALA B 1 152 ? -17.781 -13.688 -8.031 1 97.38 152 ALA B C 1
ATOM 3070 O O . ALA B 1 152 ? -16.891 -12.867 -8.258 1 97.38 152 ALA B O 1
ATOM 3071 N N . GLY B 1 153 ? -19.016 -13.531 -8.359 1 97.94 153 GLY B N 1
ATOM 3072 C CA . GLY B 1 153 ? -19.453 -12.25 -8.898 1 97.94 153 GLY B CA 1
ATOM 3073 C C . GLY B 1 153 ? -19.219 -11.094 -7.945 1 97.94 153 GLY B C 1
ATOM 3074 O O . GLY B 1 153 ? -18.688 -10.055 -8.344 1 97.94 153 GLY B O 1
ATOM 3075 N N . ILE B 1 154 ? -19.594 -11.227 -6.73 1 98.19 154 ILE B N 1
ATOM 3076 C CA . ILE B 1 154 ? -19.438 -10.188 -5.715 1 98.19 154 ILE B CA 1
ATOM 3077 C C . ILE B 1 154 ? -17.969 -9.922 -5.465 1 98.19 154 ILE B C 1
ATOM 3079 O O . ILE B 1 154 ? -17.547 -8.766 -5.359 1 98.19 154 ILE B O 1
ATOM 3083 N N . ALA B 1 155 ? -17.219 -10.984 -5.391 1 98.06 155 ALA B N 1
ATOM 3084 C CA . ALA B 1 155 ? -15.781 -10.852 -5.184 1 98.06 155 ALA B CA 1
ATOM 3085 C C . ALA B 1 155 ? -15.133 -10.047 -6.305 1 98.06 155 ALA B C 1
ATOM 3087 O O . ALA B 1 155 ? -14.227 -9.242 -6.062 1 98.06 155 ALA B O 1
ATOM 3088 N N . THR B 1 156 ? -15.594 -10.234 -7.496 1 97.81 156 THR B N 1
ATOM 3089 C CA . THR B 1 156 ? -15.078 -9.492 -8.641 1 97.81 156 THR B CA 1
ATOM 3090 C C . THR B 1 156 ? -15.367 -8.008 -8.508 1 97.81 156 THR B C 1
ATOM 3092 O O . THR B 1 156 ? -14.492 -7.168 -8.75 1 97.81 156 THR B O 1
ATOM 3095 N N . VAL B 1 157 ? -16.531 -7.695 -8.109 1 97.69 157 VAL B N 1
ATOM 3096 C CA . VAL B 1 157 ? -16.922 -6.301 -7.934 1 97.69 157 VAL B CA 1
ATOM 3097 C C . VAL B 1 157 ? -16.078 -5.664 -6.832 1 97.69 157 VAL B C 1
ATOM 3099 O O . VAL B 1 157 ? -15.578 -4.547 -6.992 1 97.69 157 VAL B O 1
ATOM 3102 N N . ILE B 1 158 ? -15.906 -6.348 -5.746 1 97.62 158 ILE B N 1
ATOM 3103 C CA . ILE B 1 158 ? -15.117 -5.832 -4.629 1 97.62 158 ILE B CA 1
ATOM 3104 C C . ILE B 1 158 ? -13.664 -5.648 -5.062 1 97.62 158 ILE B C 1
ATOM 3106 O O . ILE B 1 158 ? -13.023 -4.656 -4.707 1 97.62 158 ILE B O 1
ATOM 3110 N N . SER B 1 159 ? -13.148 -6.598 -5.809 1 97.06 159 SER B N 1
ATOM 3111 C CA . SER B 1 159 ? -11.781 -6.492 -6.309 1 97.06 159 SER B CA 1
ATOM 3112 C C . SER B 1 159 ? -11.602 -5.246 -7.172 1 97.06 159 SER B C 1
ATOM 3114 O O . SER B 1 159 ? -10.594 -4.547 -7.055 1 97.06 159 SER B O 1
ATOM 3116 N N . LEU B 1 160 ? -12.523 -4.973 -8.039 1 96.12 160 LEU B N 1
ATOM 3117 C CA . LEU B 1 160 ? -12.492 -3.775 -8.875 1 96.12 160 LEU B CA 1
ATOM 3118 C C . LEU B 1 160 ? -12.562 -2.516 -8.016 1 96.12 160 LEU B C 1
ATOM 3120 O O . LEU B 1 160 ? -11.891 -1.523 -8.312 1 96.12 160 LEU B O 1
ATOM 3124 N N . PHE B 1 161 ? -13.359 -2.562 -7.059 1 94.81 161 PHE B N 1
ATOM 3125 C CA . PHE B 1 161 ? -13.453 -1.438 -6.137 1 94.81 161 PHE B CA 1
ATOM 3126 C C . PHE B 1 161 ? -12.117 -1.174 -5.461 1 94.81 161 PHE B C 1
ATOM 3128 O O . PHE B 1 161 ? -11.703 -0.02 -5.316 1 94.81 161 PHE B O 1
ATOM 3135 N N . VAL B 1 162 ? -11.477 -2.24 -4.922 1 96.19 162 VAL B N 1
ATOM 3136 C CA . VAL B 1 162 ? -10.195 -2.1 -4.238 1 96.19 162 VAL B CA 1
ATOM 3137 C C . VAL B 1 162 ? -9.195 -1.399 -5.156 1 96.19 162 VAL B C 1
ATOM 3139 O O . VAL B 1 162 ? -8.484 -0.484 -4.734 1 96.19 162 VAL B O 1
ATOM 3142 N N . LEU B 1 163 ? -9.164 -1.812 -6.445 1 93.94 163 LEU B N 1
ATOM 3143 C CA . LEU B 1 163 ? -8.266 -1.191 -7.418 1 93.94 163 LEU B CA 1
ATOM 3144 C C . LEU B 1 163 ? -8.602 0.285 -7.598 1 93.94 163 LEU B C 1
ATOM 3146 O O . LEU B 1 163 ? -7.715 1.138 -7.555 1 93.94 163 LEU B O 1
ATOM 3150 N N . ALA B 1 164 ? -9.836 0.577 -7.773 1 91.5 164 ALA B N 1
ATOM 3151 C CA . ALA B 1 164 ? -10.289 1.959 -7.914 1 91.5 164 ALA B CA 1
ATOM 3152 C C . ALA B 1 164 ? -9.992 2.762 -6.648 1 91.5 164 ALA B C 1
ATOM 3154 O O . ALA B 1 164 ? -9.586 3.924 -6.727 1 91.5 164 ALA B O 1
ATOM 3155 N N . HIS B 1 165 ? -10.25 2.184 -5.5 1 92.06 165 HIS B N 1
ATOM 3156 C CA . HIS B 1 165 ? -10.016 2.803 -4.199 1 92.06 165 HIS B CA 1
ATOM 3157 C C . HIS B 1 165 ? -8.555 3.211 -4.039 1 92.06 165 HIS B C 1
ATOM 3159 O O . HIS B 1 165 ? -8.258 4.332 -3.621 1 92.06 165 HIS B O 1
ATOM 3165 N N . MET B 1 166 ? -7.688 2.291 -4.41 1 92.62 166 MET B N 1
ATOM 3166 C CA . MET B 1 166 ? -6.258 2.574 -4.316 1 92.62 166 MET B CA 1
ATOM 3167 C C . MET B 1 166 ? -5.875 3.742 -5.219 1 92.62 166 MET B C 1
ATOM 3169 O O . MET B 1 166 ? -5.109 4.617 -4.816 1 92.62 166 MET B O 1
ATOM 3173 N N . ILE B 1 167 ? -6.359 3.789 -6.41 1 89.56 167 ILE B N 1
ATOM 3174 C CA . ILE B 1 167 ? -6.086 4.867 -7.355 1 89.56 167 ILE B CA 1
ATOM 3175 C C . ILE B 1 167 ? -6.621 6.188 -6.801 1 89.56 167 ILE B C 1
ATOM 3177 O O . ILE B 1 167 ? -5.926 7.207 -6.828 1 89.56 167 ILE B O 1
ATOM 3181 N N . ALA B 1 168 ? -7.77 6.172 -6.297 1 86.19 168 ALA B N 1
ATOM 3182 C CA . ALA B 1 168 ? -8.414 7.371 -5.773 1 86.19 168 ALA B CA 1
ATOM 3183 C C . ALA B 1 168 ? -7.633 7.941 -4.594 1 86.19 168 ALA B C 1
ATOM 3185 O O . ALA B 1 168 ? -7.395 9.148 -4.523 1 86.19 168 ALA B O 1
ATOM 3186 N N . VAL B 1 169 ? -7.285 7.094 -3.643 1 87.12 169 VAL B N 1
ATOM 3187 C CA . VAL B 1 169 ? -6.582 7.566 -2.455 1 87.12 169 VAL B CA 1
ATOM 3188 C C . VAL B 1 169 ? -5.211 8.109 -2.848 1 87.12 169 VAL B C 1
ATOM 31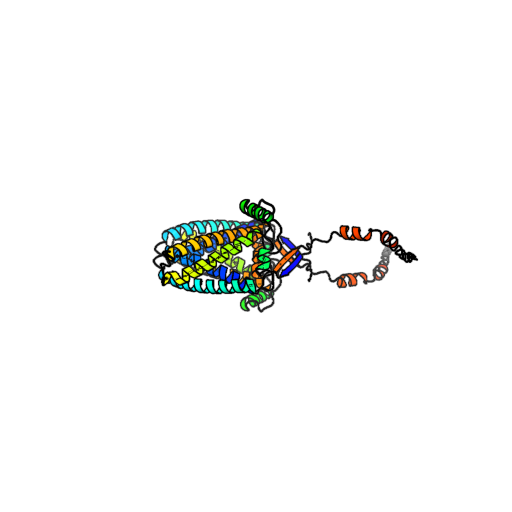90 O O . VAL B 1 169 ? -4.738 9.094 -2.275 1 87.12 169 VAL B O 1
ATOM 3193 N N . PHE B 1 170 ? -4.605 7.449 -3.799 1 88.31 170 PHE B N 1
ATOM 3194 C CA . PHE B 1 170 ? -3.326 7.926 -4.312 1 88.31 170 PHE B CA 1
ATOM 3195 C C . PHE B 1 170 ? -3.475 9.312 -4.93 1 88.31 170 PHE B C 1
ATOM 3197 O O . PHE B 1 170 ? -2.67 10.203 -4.66 1 88.31 170 PHE B O 1
ATOM 3204 N N . MET B 1 171 ? -4.473 9.531 -5.703 1 83.19 171 MET B N 1
ATOM 3205 C CA . MET B 1 171 ? -4.715 10.812 -6.371 1 83.19 171 MET B CA 1
ATOM 3206 C C . MET B 1 171 ? -5.027 11.906 -5.359 1 83.19 171 MET B C 1
ATOM 3208 O O . MET B 1 171 ? -4.602 13.047 -5.52 1 83.19 171 MET B O 1
ATOM 3212 N N . HIS B 1 172 ? -5.738 11.539 -4.363 1 81 172 HIS B N 1
ATOM 3213 C CA . HIS B 1 172 ? -6.059 12.508 -3.318 1 81 172 HIS B CA 1
ATOM 3214 C C . HIS B 1 172 ? -4.797 13.008 -2.623 1 81 172 HIS B C 1
ATOM 3216 O O . HIS B 1 172 ? -4.645 14.211 -2.398 1 81 172 HIS B O 1
ATOM 3222 N N . ASP B 1 173 ? -3.996 12.109 -2.271 1 84.88 173 ASP B N 1
ATOM 3223 C CA . ASP B 1 173 ? -2.754 12.5 -1.61 1 84.88 173 ASP B CA 1
ATOM 3224 C C . ASP B 1 173 ? -1.848 13.281 -2.561 1 84.88 173 ASP B C 1
ATOM 3226 O O . ASP B 1 173 ? -1.15 14.203 -2.143 1 84.88 173 ASP B O 1
ATOM 3230 N N . LEU B 1 174 ? -1.804 12.875 -3.832 1 83.12 174 LEU B N 1
ATOM 3231 C CA . LEU B 1 174 ? -0.933 13.5 -4.816 1 83.12 174 LEU B CA 1
ATOM 3232 C C . LEU B 1 174 ? -1.384 14.93 -5.102 1 83.12 174 LEU B C 1
ATOM 3234 O O . LEU B 1 174 ? -0.574 15.859 -5.07 1 83.12 174 LEU B O 1
ATOM 3238 N N . LYS B 1 175 ? -2.611 15.164 -5.359 1 76.56 175 LYS B N 1
ATOM 3239 C CA . LYS B 1 175 ? -3.115 16.469 -5.785 1 76.56 175 LYS B CA 1
ATOM 3240 C C . LYS B 1 175 ? -3.543 17.312 -4.586 1 76.56 175 LYS B C 1
ATOM 3242 O O . LYS B 1 175 ? -3.477 18.547 -4.629 1 76.56 175 LYS B O 1
ATOM 3247 N N . GLY B 1 176 ? -3.9 16.703 -3.537 1 65.75 176 GLY B N 1
ATOM 3248 C CA . GLY B 1 176 ? -4.375 17.469 -2.387 1 65.75 176 GLY B CA 1
ATOM 3249 C C . GLY B 1 176 ? -3.275 17.797 -1.4 1 65.75 176 GLY B C 1
ATOM 3250 O O . GLY B 1 176 ? -3.473 18.625 -0.5 1 65.75 176 GLY B O 1
ATOM 3251 N N . GLY B 1 177 ? -2.156 17.234 -1.74 1 65.44 177 GLY B N 1
ATOM 3252 C CA . GLY B 1 177 ? -1.101 17.422 -0.757 1 65.44 177 GLY B CA 1
ATOM 3253 C C . GLY B 1 177 ? -1.474 16.922 0.624 1 65.44 177 GLY B C 1
ATOM 3254 O O . GLY B 1 177 ? -1.037 17.469 1.633 1 65.44 177 GLY B O 1
ATOM 3255 N N . GLY B 1 178 ? -2.352 16.016 0.574 1 69.44 178 GLY B N 1
ATOM 3256 C CA . GLY B 1 178 ? -2.939 15.586 1.833 1 69.44 178 GLY B CA 1
ATOM 3257 C C . GLY B 1 178 ? -2.133 14.516 2.535 1 69.44 178 GLY B C 1
ATOM 3258 O O . GLY B 1 178 ? -0.962 14.297 2.211 1 69.44 178 GLY B O 1
ATOM 3259 N N . ASP B 1 179 ? -2.648 14.07 3.66 1 80.75 179 ASP B N 1
ATOM 3260 C CA . ASP B 1 179 ? -2.059 13.023 4.5 1 80.75 179 ASP B CA 1
ATOM 3261 C C . ASP B 1 179 ? -3.053 11.898 4.75 1 80.75 179 ASP B C 1
ATOM 3263 O O . ASP B 1 179 ? -3.072 11.305 5.832 1 80.75 179 ASP B O 1
ATOM 3267 N N . ASP B 1 180 ? -3.801 11.641 3.621 1 83.12 180 ASP B N 1
ATOM 3268 C CA . ASP B 1 180 ? -4.906 10.703 3.803 1 83.12 180 ASP B CA 1
ATOM 3269 C C . ASP B 1 180 ? -4.395 9.297 4.113 1 83.12 180 ASP B C 1
ATOM 3271 O O . ASP B 1 180 ? -4.918 8.625 5.004 1 83.12 180 ASP B O 1
ATOM 3275 N N . VAL B 1 181 ? -3.424 8.859 3.43 1 89.44 181 VAL B N 1
ATOM 3276 C CA . VAL B 1 181 ? -2.904 7.516 3.641 1 89.44 181 VAL B CA 1
ATOM 3277 C C . VAL B 1 181 ? -2.248 7.422 5.016 1 89.44 181 VAL B C 1
ATOM 3279 O O . VAL B 1 181 ? -2.508 6.484 5.773 1 89.44 181 VAL B O 1
ATOM 3282 N N . SER B 1 182 ? -1.472 8.383 5.297 1 89.69 182 SER B N 1
ATOM 3283 C CA . SER B 1 182 ? -0.825 8.383 6.605 1 89.69 182 SER B CA 1
ATOM 3284 C C . SER B 1 182 ? -1.849 8.523 7.727 1 89.69 182 SER B C 1
ATOM 3286 O O . SER B 1 182 ? -1.668 7.973 8.812 1 89.69 182 SER B O 1
ATOM 3288 N N . ALA B 1 183 ? -2.879 9.234 7.477 1 87.31 183 ALA B N 1
ATOM 3289 C CA . ALA B 1 183 ? -3.932 9.414 8.469 1 87.31 183 ALA B CA 1
ATOM 3290 C C . ALA B 1 183 ? -4.598 8.086 8.812 1 87.31 183 ALA B C 1
ATOM 3292 O O . ALA B 1 183 ? -5.027 7.867 9.945 1 87.31 183 ALA B O 1
ATOM 3293 N N . MET B 1 184 ? -4.672 7.254 7.848 1 90.44 184 MET B N 1
ATOM 3294 C CA . MET B 1 184 ? -5.254 5.938 8.094 1 90.44 184 MET B CA 1
ATOM 3295 C C . MET B 1 184 ? -4.312 5.07 8.914 1 90.44 184 MET B C 1
ATOM 3297 O O . MET B 1 184 ? -4.723 4.043 9.461 1 90.44 184 MET B O 1
ATOM 3301 N N . ILE B 1 185 ? -3.109 5.469 8.938 1 91.12 185 ILE B N 1
ATOM 3302 C CA . ILE B 1 185 ? -2.129 4.715 9.711 1 91.12 185 ILE B CA 1
ATOM 3303 C C . ILE B 1 185 ? -2.055 5.27 11.133 1 91.12 185 ILE B C 1
ATOM 3305 O O . ILE B 1 185 ? -2.139 4.516 12.102 1 91.12 185 ILE B O 1
ATOM 3309 N N . ASN B 1 186 ? -2.031 6.598 11.266 1 88.31 186 ASN B N 1
ATOM 3310 C CA . ASN B 1 186 ? -1.772 7.164 12.586 1 88.31 186 ASN B CA 1
ATOM 3311 C C . ASN B 1 186 ? -3.018 7.832 13.164 1 88.31 186 ASN B C 1
ATOM 3313 O O . ASN B 1 186 ? -3.045 8.195 14.344 1 88.31 186 ASN B O 1
ATOM 3317 N N . GLY B 1 187 ? -4.023 8.055 12.32 1 88.12 187 GLY B N 1
ATOM 3318 C CA . GLY B 1 187 ? -5.309 8.539 12.805 1 88.12 187 GLY B CA 1
ATOM 3319 C C . GLY B 1 187 ? -5.434 10.047 12.758 1 88.12 187 GLY B C 1
ATOM 3320 O O . GLY B 1 187 ? -6.496 10.594 13.055 1 88.12 187 GLY B O 1
ATOM 3321 N N . LYS B 1 188 ? -4.387 10.734 12.367 1 83.5 188 LYS B N 1
ATOM 3322 C CA . LYS B 1 188 ? -4.383 12.188 12.461 1 83.5 188 LYS B CA 1
ATOM 3323 C C . LYS B 1 188 ? -4.375 12.828 11.078 1 83.5 188 LYS B C 1
ATOM 3325 O O . LYS B 1 188 ? -3.711 12.328 10.164 1 83.5 188 LYS B O 1
ATOM 3330 N N . ARG B 1 189 ? -5.172 13.867 10.992 1 79.94 189 ARG B N 1
ATOM 3331 C CA . ARG B 1 189 ? -5.195 14.648 9.758 1 79.94 189 ARG B CA 1
ATOM 3332 C C . ARG B 1 189 ? -4.793 16.094 10.031 1 79.94 189 ARG B C 1
ATOM 3334 O O . ARG B 1 189 ? -5.027 16.625 11.117 1 79.94 189 ARG B O 1
ATOM 3341 N N . LEU B 1 190 ? -4.207 16.641 9.008 1 72.62 190 LEU B N 1
ATOM 3342 C CA . LEU B 1 190 ? -3.76 18.031 9.102 1 72.62 190 LEU B CA 1
ATOM 3343 C C . LEU B 1 190 ? -4.793 18.969 8.5 1 72.62 190 LEU B C 1
ATOM 3345 O O . LEU B 1 190 ? -5.352 18.703 7.438 1 72.62 190 LEU B O 1
ATOM 3349 N N . PHE B 1 191 ? -5.082 19.938 9.281 1 67.12 191 PHE B N 1
ATOM 3350 C CA . PHE B 1 191 ? -6.004 20.953 8.812 1 67.12 191 PHE B CA 1
ATOM 3351 C C . PHE B 1 191 ? -5.344 22.328 8.844 1 67.12 191 PHE B C 1
ATOM 3353 O O . PHE B 1 191 ? -4.508 22.609 9.711 1 67.12 191 PHE B O 1
ATOM 3360 N N . GLU B 1 192 ? -5.559 23.109 7.867 1 64.06 192 GLU B N 1
ATOM 3361 C CA . GLU B 1 192 ? -5.027 24.469 7.805 1 64.06 192 GLU B CA 1
ATOM 3362 C C . GLU B 1 192 ? -5.918 25.438 8.562 1 64.06 192 GLU B C 1
ATOM 3364 O O . GLU B 1 192 ? -7.145 25.391 8.445 1 64.06 192 GLU B O 1
ATOM 3369 N N . VAL B 1 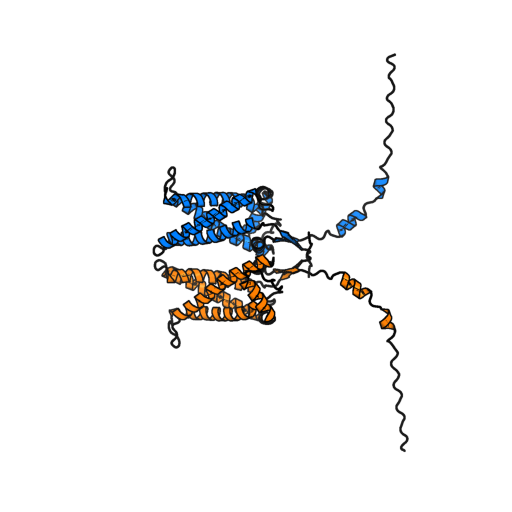193 ? -5.223 26.016 9.633 1 57.22 193 VAL B N 1
ATOM 3370 C CA . VAL B 1 193 ? -5.941 27.125 10.258 1 57.22 193 VAL B CA 1
ATOM 3371 C C . VAL B 1 193 ? -5.879 28.359 9.352 1 57.22 193 VAL B C 1
ATOM 3373 O O . VAL B 1 193 ? -4.797 28.797 8.969 1 57.22 193 VAL B O 1
ATOM 3376 N N . LYS B 1 194 ? -6.98 28.719 8.633 1 53.22 194 LYS B N 1
ATOM 3377 C CA . LYS B 1 194 ? -7.008 29.984 7.902 1 53.22 194 LYS B CA 1
ATOM 3378 C C . LYS B 1 194 ? -6.746 31.156 8.836 1 53.22 194 LYS B C 1
ATOM 3380 O O . LYS B 1 194 ? -7.383 31.281 9.883 1 53.22 194 LYS B O 1
ATOM 3385 N N . PRO B 1 195 ? -5.586 31.703 8.711 1 47.38 195 PRO B N 1
ATOM 3386 C CA . PRO B 1 195 ? -5.414 32.906 9.531 1 47.38 195 PRO B CA 1
ATOM 3387 C C . PRO B 1 195 ? -6.613 33.844 9.469 1 47.38 195 PRO B C 1
ATOM 3389 O O . PRO B 1 195 ? -7.242 33.969 8.414 1 47.38 195 PRO B O 1
ATOM 3392 N N . ILE B 1 196 ? -7.32 34 10.57 1 43.38 196 ILE B N 1
ATOM 3393 C CA . ILE B 1 196 ? -8.266 35.125 10.594 1 43.38 196 ILE B CA 1
ATOM 3394 C C . ILE B 1 196 ? -7.598 36.375 10.031 1 43.38 196 ILE B C 1
ATOM 3396 O O . ILE B 1 196 ? -6.555 36.781 10.523 1 43.38 196 ILE B O 1
ATOM 3400 N N . SER B 1 197 ? -7.715 36.594 8.828 1 42.56 197 SER B N 1
ATOM 3401 C CA . SER B 1 197 ? -7.223 37.875 8.305 1 42.56 197 SER B CA 1
ATOM 3402 C C . SER B 1 197 ? -7.344 39 9.336 1 42.56 197 SER B C 1
ATOM 3404 O O . SER B 1 197 ? -8.398 39.156 9.953 1 42.56 197 SER B O 1
ATOM 3406 N N . THR B 1 198 ? -6.258 39.344 9.961 1 44.34 198 THR B N 1
ATOM 3407 C CA . THR B 1 198 ? -6.246 40.531 10.797 1 44.34 198 THR B CA 1
ATOM 3408 C C . THR B 1 198 ? -7.203 41.594 10.25 1 44.34 198 THR B C 1
ATOM 3410 O O . THR B 1 198 ? -7.547 42.531 10.945 1 44.34 198 THR B O 1
ATOM 3413 N N . GLN B 1 199 ? -7.426 41.562 8.961 1 44.16 199 GLN B N 1
ATOM 3414 C CA . GLN B 1 199 ? -8.32 42.594 8.438 1 44.16 199 GLN B CA 1
ATOM 3415 C C . GLN B 1 199 ? -9.734 42.406 8.969 1 44.16 199 GLN B C 1
ATOM 3417 O O . GLN B 1 199 ? -10.508 43.375 9.031 1 44.16 199 GLN B O 1
ATOM 3422 N N . GLU B 1 200 ? -10.117 41.25 9.328 1 44.41 200 GLU B N 1
ATOM 3423 C CA . GLU B 1 200 ? -11.469 41.094 9.859 1 44.41 200 GLU B CA 1
ATOM 3424 C C . GLU B 1 200 ? -11.523 41.5 11.328 1 44.41 200 GLU B C 1
ATOM 3426 O O . GLU B 1 200 ? -12.578 41.906 11.828 1 44.41 200 GLU B O 1
ATOM 3431 N N . ILE B 1 201 ? -10.445 41.344 12.008 1 43.38 201 ILE B N 1
ATOM 3432 C CA . ILE B 1 201 ? -10.422 41.875 13.367 1 43.38 201 ILE B CA 1
ATOM 3433 C C . ILE B 1 201 ? -10.445 43.406 13.312 1 43.38 201 ILE B C 1
ATOM 3435 O O . ILE B 1 201 ? -11.023 44.062 14.18 1 43.38 201 ILE B O 1
ATOM 3439 N N . SER B 1 202 ? -9.695 43.906 12.328 1 42.78 202 SER B N 1
ATOM 3440 C CA . SER B 1 202 ? -9.656 45.375 12.242 1 42.78 202 SER B CA 1
ATOM 3441 C C . SER B 1 202 ? -11.039 45.938 11.93 1 42.78 202 SER B C 1
ATOM 3443 O O . SER B 1 202 ? -11.289 47.125 12.133 1 42.78 202 SER B O 1
ATOM 3445 N N . GLY B 1 203 ? -11.898 45.094 11.312 1 42.59 203 GLY B N 1
ATOM 3446 C CA . GLY B 1 203 ? -13.227 45.625 11.047 1 42.59 203 GLY B CA 1
ATOM 3447 C C . GLY B 1 203 ? -14.094 45.719 12.281 1 42.59 203 GLY B C 1
ATOM 3448 O O . GLY B 1 203 ? -15.141 46.375 12.266 1 42.59 203 GLY B O 1
ATOM 3449 N N . VAL B 1 204 ? -13.82 44.812 13.273 1 41.78 204 VAL B N 1
ATOM 3450 C CA . VAL B 1 204 ? -14.68 44.844 14.453 1 41.78 204 VAL B CA 1
ATOM 3451 C C . VAL B 1 204 ? -14.297 46.031 15.328 1 41.78 204 VAL B C 1
ATOM 3453 O O . VAL B 1 204 ? -15.133 46.562 16.062 1 41.78 204 VAL B O 1
ATOM 3456 N N . HIS B 1 205 ? -13.039 46.344 15.328 1 40.56 205 HIS B N 1
ATOM 3457 C CA . HIS B 1 205 ? -12.727 47.406 16.281 1 40.56 205 HIS B CA 1
ATOM 3458 C C . HIS B 1 205 ? -13.375 48.719 15.867 1 40.56 205 HIS B C 1
ATOM 3460 O O . HIS B 1 205 ? -13.477 49.656 16.672 1 40.56 205 HIS B O 1
ATOM 3466 N N . GLY B 1 206 ? -13.492 48.875 14.508 1 38.56 206 GLY B N 1
ATOM 3467 C CA . GLY B 1 206 ? -13.969 50.219 14.203 1 38.56 206 GLY B CA 1
ATOM 3468 C C . GLY B 1 206 ? -15.461 50.406 14.438 1 38.56 206 GLY B C 1
ATOM 3469 O O . GLY B 1 206 ? -16.047 51.406 14.023 1 38.56 206 GLY B O 1
ATOM 3470 N N . GLY B 1 207 ? -16.172 49.25 14.742 1 37.94 207 GLY B N 1
ATOM 3471 C CA . GLY B 1 207 ? -17.578 49.562 14.969 1 37.94 207 GLY B CA 1
ATOM 3472 C C . GLY B 1 207 ? -17.812 50.344 16.234 1 37.94 207 GLY B C 1
ATOM 3473 O O . GLY B 1 207 ? -17.047 50.25 17.203 1 37.94 207 GLY B O 1
ATOM 3474 N N . SER B 1 208 ? -18.484 51.594 16.188 1 37.56 208 SER B N 1
ATOM 3475 C CA . SER B 1 208 ? -18.812 52.688 17.062 1 37.56 208 SER B CA 1
ATOM 3476 C C . SER B 1 208 ? -19.438 52.219 18.359 1 37.56 208 SER B C 1
ATOM 3478 O O . SER B 1 208 ? -20.469 51.562 18.344 1 37.56 208 SER B O 1
ATOM 3480 N N . LEU B 1 209 ? -18.75 51.844 19.406 1 39.69 209 LEU B N 1
ATOM 3481 C CA . LEU B 1 209 ? -19.203 51.781 20.797 1 39.69 209 LEU B CA 1
ATOM 3482 C C . LEU B 1 209 ? -20.266 52.875 21.047 1 39.69 209 LEU B C 1
ATOM 3484 O O . LEU B 1 209 ? -20.984 52.812 22.047 1 39.69 209 LEU B O 1
ATOM 3488 N N . ASP B 1 210 ? -20.297 53.938 20.203 1 37.47 210 ASP B N 1
ATOM 3489 C CA . ASP B 1 210 ? -21.125 55.125 20.484 1 37.47 210 ASP B CA 1
ATOM 3490 C C . ASP B 1 210 ? -22.609 54.781 20.344 1 37.47 210 ASP B C 1
ATOM 3492 O O . ASP B 1 210 ? -23.469 55.438 20.922 1 37.47 210 ASP B O 1
ATOM 3496 N N . SER B 1 211 ? -22.938 53.844 19.469 1 40.28 211 SER B N 1
ATOM 3497 C CA . SER B 1 211 ? -24.375 53.75 19.188 1 40.28 211 SER B CA 1
ATOM 3498 C C . SER B 1 211 ? -25.109 53 20.297 1 40.28 211 SER B C 1
ATOM 3500 O O . SER B 1 211 ? -26.344 52.938 20.297 1 40.28 211 SER B O 1
ATOM 3502 N N . LEU B 1 212 ? -24.391 52.188 21.062 1 37.66 212 LEU B N 1
ATOM 3503 C CA . LEU B 1 212 ? -25.109 51.406 22.062 1 37.66 212 LEU B CA 1
ATOM 3504 C C . LEU B 1 212 ? -25.516 52.312 23.234 1 37.66 212 LEU B C 1
ATOM 3506 O O . LEU B 1 212 ? -26.344 51.906 24.062 1 37.66 212 LEU B O 1
ATOM 3510 N N . LYS B 1 213 ? -24.844 53.469 23.391 1 38.38 213 LYS B N 1
ATOM 3511 C CA . LYS B 1 213 ? -25.188 54.281 24.547 1 38.38 213 LYS B CA 1
ATOM 3512 C C . LYS B 1 213 ? -26.578 54.906 24.391 1 38.38 213 LYS B C 1
ATOM 3514 O O . LYS B 1 213 ? -27.125 55.469 25.328 1 38.38 213 LYS B O 1
ATOM 3519 N N . SER B 1 214 ? -27 55.156 23.141 1 38.34 214 SER B N 1
ATOM 3520 C CA . SER B 1 214 ? -28.156 56.031 23.047 1 38.34 214 SER B CA 1
ATOM 3521 C C . SER B 1 214 ? -29.438 55.312 23.422 1 38.34 214 SER B C 1
ATOM 3523 O O . SER B 1 214 ? -30.469 55.938 23.719 1 38.34 214 SER B O 1
ATOM 3525 N N . GLY B 1 215 ? -29.516 53.969 23.109 1 38.69 215 GLY B N 1
ATOM 3526 C CA . GLY B 1 215 ? -30.844 53.375 23.109 1 38.69 215 GLY B CA 1
ATOM 3527 C C . GLY B 1 215 ? -31.344 53.031 24.5 1 38.69 215 GLY B C 1
ATOM 3528 O O . GLY B 1 215 ? -32.375 52.375 24.641 1 38.69 215 GLY B O 1
ATOM 3529 N N . LEU B 1 216 ? -30.469 53.156 25.5 1 36.16 216 LEU B N 1
ATOM 3530 C CA . LEU B 1 216 ? -30.984 52.75 26.797 1 36.16 216 LEU B CA 1
ATOM 3531 C C . LEU B 1 216 ? -32.031 53.75 27.281 1 36.16 216 LEU B C 1
ATOM 3533 O O . LEU B 1 216 ? -31.734 54.688 28 1 36.16 216 LEU B O 1
ATOM 3537 N N . LYS B 1 217 ? -32.812 54.281 26.297 1 38.19 217 LYS B N 1
ATOM 3538 C CA . LYS B 1 217 ? -33.875 55.125 26.828 1 38.19 217 LYS B CA 1
ATOM 3539 C C . LYS B 1 217 ? -34.75 54.375 27.812 1 38.19 217 LYS B C 1
ATOM 3541 O O . LYS B 1 217 ? -35.031 53.188 27.609 1 38.19 217 LYS B O 1
ATOM 3546 N N . LYS B 1 218 ? -34.969 54.938 28.969 1 40.62 218 LYS B N 1
ATOM 3547 C CA . LYS B 1 218 ? -35.719 54.562 30.172 1 40.62 218 LYS B CA 1
ATOM 3548 C C . LYS B 1 218 ? -37.156 54.156 29.812 1 40.62 218 LYS B C 1
ATOM 3550 O O . LYS B 1 218 ? -37.844 54.875 29.094 1 40.62 218 LYS B O 1
ATOM 3555 N N . PRO B 1 219 ? -37.531 52.812 29.828 1 36.75 219 PRO B N 1
ATOM 3556 C CA . PRO B 1 219 ? -38.906 52.406 29.516 1 36.75 219 PRO B CA 1
ATOM 3557 C C . PRO B 1 219 ? -39.969 53.219 30.281 1 36.75 219 PRO B C 1
ATOM 3559 O O . PRO B 1 219 ? -39.688 53.656 31.406 1 36.75 219 PRO B O 1
ATOM 3562 N N . ALA B 1 220 ? -40.875 53.938 29.641 1 36.91 220 ALA B N 1
ATOM 3563 C CA . ALA B 1 220 ? -41.969 54.75 30.109 1 36.91 220 ALA B CA 1
ATOM 3564 C C . ALA B 1 220 ? -42.844 54 31.094 1 36.91 220 ALA B C 1
ATOM 3566 O O . ALA B 1 220 ? -43.094 52.781 30.922 1 36.91 220 ALA B O 1
ATOM 3567 N N . THR B 1 221 ? -42.906 54.406 32.344 1 38.09 221 THR B N 1
ATOM 3568 C CA . THR B 1 221 ? -43.719 53.906 33.469 1 38.09 221 THR B CA 1
ATOM 3569 C C . THR B 1 221 ? -45.188 53.781 33.031 1 38.09 221 THR B C 1
ATOM 3571 O O . THR B 1 221 ? -45.75 54.719 32.469 1 38.09 221 THR B O 1
ATOM 3574 N N . PRO B 1 222 ? -45.688 52.562 32.719 1 36.44 222 PRO B N 1
ATOM 3575 C CA . PRO B 1 222 ? -47.062 52.406 32.281 1 36.44 222 PRO B CA 1
ATOM 3576 C C . PRO B 1 222 ? -48.062 53.094 33.188 1 36.44 222 PRO B C 1
ATOM 3578 O O . PRO B 1 222 ? -47.906 53.094 34.406 1 36.44 222 PRO B O 1
ATOM 3581 N N . SER B 1 223 ? -48.781 54.156 32.75 1 36.84 223 SER B N 1
ATOM 3582 C CA . SER B 1 223 ? -49.781 54.969 33.406 1 36.84 223 SER B CA 1
ATOM 3583 C C . SER B 1 223 ? -50.906 54.094 33.938 1 36.84 223 SER B C 1
ATOM 3585 O O . SER B 1 223 ? -51.281 53.094 33.344 1 36.84 223 SER B O 1
ATOM 3587 N N . ARG B 1 224 ? -51.281 54.156 35.281 1 40.25 224 ARG B N 1
ATOM 3588 C CA . ARG B 1 224 ? -52.312 53.531 36.094 1 40.25 224 ARG B CA 1
ATOM 3589 C C . ARG B 1 224 ? -53.688 53.75 35.438 1 40.25 224 ARG B C 1
ATOM 3591 O O . ARG B 1 224 ? -54.094 54.875 35.156 1 40.25 224 ARG B O 1
ATOM 3598 N N . PRO B 1 225 ? -54.219 52.688 34.719 1 34.19 225 PRO B N 1
ATOM 3599 C CA . PRO B 1 225 ? -55.562 52.906 34.125 1 34.19 225 PRO B CA 1
ATOM 3600 C C . PRO B 1 225 ? -56.562 53.438 35.125 1 34.19 225 PRO B C 1
ATOM 3602 O O . PRO B 1 225 ? -56.5 53.094 36.312 1 34.19 225 PRO B O 1
ATOM 3605 N N . LYS B 1 226 ? -57.156 54.594 34.906 1 35.94 226 LYS B N 1
ATOM 3606 C CA . LYS B 1 226 ? -58.188 55.375 35.562 1 35.94 226 LYS B CA 1
ATOM 3607 C C . LYS B 1 226 ? -59.406 54.531 35.875 1 35.94 226 LYS B C 1
ATOM 3609 O O . LYS B 1 226 ? -59.812 53.688 35.062 1 35.94 226 LYS B O 1
ATOM 3614 N N . ASN B 1 227 ? -59.75 54.375 37.156 1 35.88 227 ASN B N 1
ATOM 3615 C CA . ASN B 1 227 ? -60.875 53.812 37.875 1 35.88 227 ASN B CA 1
ATOM 3616 C C . ASN B 1 227 ? -62.219 54.25 37.281 1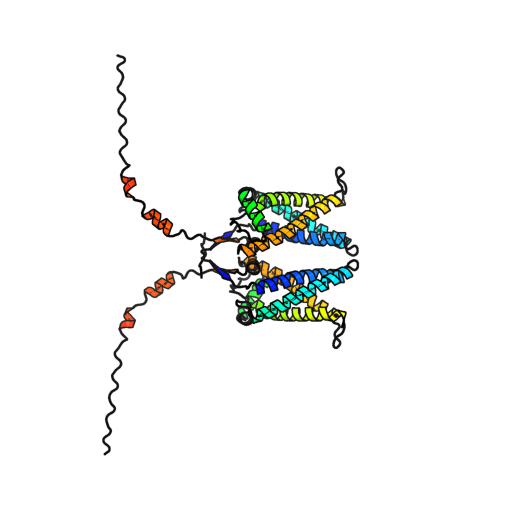 35.88 227 ASN B C 1
ATOM 3618 O O . ASN B 1 227 ? -62.469 55.469 37.188 1 35.88 227 ASN B O 1
ATOM 3622 N N . ASP B 1 228 ? -62.688 53.656 36.156 1 32.22 228 ASP B N 1
ATOM 3623 C CA . ASP B 1 228 ? -64 54 35.688 1 32.22 228 ASP B CA 1
ATOM 3624 C C . ASP B 1 228 ? -65 54.062 36.844 1 32.22 228 ASP B C 1
ATOM 3626 O O . ASP B 1 228 ? -65 53.219 37.719 1 32.22 228 ASP B O 1
ATOM 3630 N N . PRO B 1 229 ? -65.812 55.219 37.031 1 37.25 229 PRO B N 1
ATOM 3631 C CA . PRO B 1 229 ? -66.75 55.781 38 1 37.25 229 PRO B CA 1
ATOM 3632 C C . PRO B 1 229 ? -68 54.906 38.188 1 37.25 229 PRO B C 1
ATOM 3634 O O . PRO B 1 229 ? -68.875 55.281 38.906 1 37.25 229 PRO B O 1
ATOM 3637 N N . ASN B 1 230 ? -68.375 53.938 37.312 1 30.23 230 ASN B N 1
ATOM 3638 C CA . ASN B 1 230 ? -69.812 53.625 37.312 1 30.23 230 ASN B CA 1
ATOM 3639 C C . ASN B 1 230 ? -70.25 52.969 38.656 1 30.23 230 ASN B C 1
ATOM 3641 O O . ASN B 1 230 ? -70 51.781 38.875 1 30.23 230 ASN B O 1
ATOM 3645 N N . ASP B 1 231 ? -70.188 53.812 39.688 1 24.5 231 ASP B N 1
ATOM 3646 C CA . ASP B 1 231 ? -71.25 53.75 40.719 1 24.5 231 ASP B CA 1
ATOM 3647 C C . ASP B 1 231 ? -72.625 53.969 40.125 1 24.5 231 ASP B C 1
ATOM 3649 O O . ASP B 1 231 ? -72.812 54.844 39.281 1 24.5 231 ASP B O 1
#

pLDDT: mean 77.01, std 21.78, range [21.41, 98.75]

InterPro domains:
  IPR011577 Cytochrome b561, bacterial/Ni-hydrogenase [PF01292] (12-187)
  IPR016174 Di-haem cytochrome, transmembrane [SSF81342] (9-192)
  IPR051542 Hydrogenase-associated cytochrome [PTHR30485] (2-193)

Secondary structure (DSSP, 8-state):
---EEEEEEE-S-HHHHHHHHHHHHHHHHHHHHHHHHHH-GGGHHHHHHHHHHHHHHHHHHHHHHHHHHHH-SSTTSHHHHHTT--HHHHHHHHHHHHTTT-S-----SSS-TTHHHHHHHHHHHHHHHHHHHHHTTT-SEETTEEHHHHHHHHHHHHHHHHHHHHHHHHHHHHHH---HHHHHHHSEEEEE-----HHHHHHHHTS-GGGTTTS----------------/---EEEEEEE-S-HHHHHHHHHHHHHHHHHHHHHHHHHH-GGGHHHHHHHHHHHHHHHHHHHHHHHHHHHH-SSTTSHHHHHTT--HHHHHHHHHHHHTTT-S-----SSS-TTHHHHHHHHHHHHHHHHHHHHHTTT-SEETTEEHHHHHHHHHHHHHHHHHHHHHHHHHHHHHH---HHHHHHHSEEEEE-----HHHHHHHHTS-GGGGSSS----------------

Foldseek 3Di:
DPDFPKDKDQAADPLRLVLVVLLLVLLVLLVVLVVCLVPPVVCNVVSVVSNVVSLVSNVVSLVSLVVCCPDPPHCSHLVNLPVLQDVVQLVQLVVCVVVLRPGDNDDDDHDRNVVSVVVVVLSVLSVLLSVLSVCCVVPCADPNDRSVVVNVVSSVVNVVVSVSVVSSVVSCCVNVVWCVVVCSVVRMTMDTDPPPPVVVVVVVVPDDPPVVVPPVPDPPPPPDPDPPPPD/DPDFPKDKDQAADPLRLVLVVLLLVLLVLLVVLVVCLVPPPVCNVVSVVSNVVSLVSNVVSLVSLVVCCPDPPHCSHLVNLPVLQDPVQLVQLVVCVVVLRPGDNDDDDHDRNVVSVVVVVLSVLSVLLSVLSVCCVVPCADPNDRSVVVNVVSSVVNVVVSVSVVSSVVSCCVNVVWCVVVCSVVRMTMDTDPPPPVVVVVVVVPDDPPVVVPPPPDPDDPDDPDDPPPD

Solvent-accessible surface area (backbone atoms only — not comparable to full-atom values): 25203 Å² total; per-residue (Å²): 128,77,73,42,41,28,31,74,42,78,47,45,46,72,66,53,35,50,18,48,51,40,33,52,53,23,47,53,47,32,54,51,22,50,48,34,40,72,72,29,76,89,45,16,68,64,23,45,55,52,29,52,53,26,48,51,48,26,46,52,17,48,52,46,41,56,49,31,34,75,62,40,88,54,61,56,18,56,70,55,46,59,67,41,72,38,69,70,55,22,51,43,48,48,44,12,59,77,48,75,58,74,38,73,76,74,87,58,88,84,60,55,36,54,48,36,65,50,46,54,52,49,50,52,50,52,52,50,34,49,50,32,59,73,37,25,79,86,43,40,61,54,97,88,38,55,25,59,59,52,29,51,52,47,49,50,53,51,52,52,48,52,55,52,48,53,53,49,55,50,49,44,17,41,74,60,64,39,36,60,65,17,16,56,59,44,14,41,40,78,41,75,52,73,74,74,54,65,65,60,56,57,56,59,67,69,54,68,73,68,66,68,66,64,68,73,58,75,78,77,76,79,77,76,80,76,78,78,60,93,111,128,77,73,41,41,26,30,74,41,80,46,46,45,71,67,51,34,50,18,48,52,39,33,51,54,22,46,53,47,32,53,53,22,50,49,35,40,73,71,28,75,90,45,15,68,64,23,46,55,52,26,51,54,28,47,51,49,25,46,54,16,47,52,45,40,56,50,32,32,74,61,39,86,52,61,56,18,55,69,56,46,59,68,42,71,38,69,68,55,22,52,43,47,47,45,13,59,77,48,73,57,73,39,71,76,75,88,57,90,84,59,54,35,56,48,37,66,51,47,55,53,48,51,51,50,52,52,49,34,51,50,32,60,73,36,26,80,86,43,39,60,54,97,88,39,54,27,59,60,52,29,52,52,47,48,49,53,50,52,52,46,53,56,50,48,54,53,49,55,50,47,43,16,40,74,62,64,38,37,60,67,18,18,56,60,42,14,42,40,79,40,75,54,72,72,74,53,64,66,60,56,57,56,58,68,67,57,67,75,68,66,70,68,66,68,73,60,76,80,77,78,81,78,79,82,77,80,80,72,90,118

Sequence (462 aa):
MKTETLYRREIWSKWLRLSHWTLALSTLALMATGWLVRYTPSVAQTAADWHYVAGSIFTLGLVLRIWVLFSDKLMGRWQFLLADLEPKKMLQMLKFYLSFGKATLPRWYAHNPLWVPVYLVVLALMILVAFTGHLQGSYPVVSGIYLPALHAGIATVISLFVLAHMIAVFMHDLKGGGDDVSAMINGKRLFEVKPISTQEISGVHGGSLDSLKSGLKKPATPSRPKNDPNDMKTETLYRREIWSKWLRLSHWTLALSTLALMATGWLVRYTPSVAQTAADWHYVAGSIFTLGLVLRIWVLFSDKLMGRWQFLLADLEPKKMLQMLKFYLSFGKATLPRWYAHNPLWVPVYLVVLALMILVAFTGHLQGSYPVVSGIYLPALHAGIATVISLFVLAHMIAVFMHDLKGGGDDVSAMINGKRLFEVKPISTQEISGVHGGSLDSLKSGLKKPATPSRPKNDPND

Organism: NCBI:txid713585

Nearest PDB structures (foldseek):
  5o0t-assembly1_A  TM=3.141E-01  e=5.440E+00  Cylindrospermum stagnale PCC 7417

Radius of gyration: 32.97 Å; Cα contacts (8 Å, |Δi|>4): 504; chains: 2; bounding box: 147×86×63 Å